Protein AF-A0A7S0WK49-F1 (afdb_monomer_lite)

Structure (mmCIF, N/CA/C/O backbone):
data_AF-A0A7S0WK49-F1
#
_entry.id   AF-A0A7S0WK49-F1
#
loop_
_atom_site.group_PDB
_atom_site.id
_atom_site.type_symbol
_atom_site.label_atom_id
_atom_site.label_alt_id
_atom_site.label_comp_id
_atom_site.label_asym_id
_atom_site.label_entity_id
_atom_site.label_seq_id
_atom_site.pdbx_PDB_ins_code
_atom_site.Cartn_x
_atom_site.Cartn_y
_atom_site.Cartn_z
_atom_site.occupancy
_atom_site.B_iso_or_equiv
_atom_site.auth_seq_id
_atom_site.auth_comp_id
_atom_site.auth_asym_id
_atom_site.auth_atom_id
_atom_site.pdbx_PDB_model_num
ATOM 1 N N . MET A 1 1 ? -18.018 -86.682 -16.613 1.00 47.09 1 MET A N 1
ATOM 2 C CA . MET A 1 1 ? -16.872 -86.371 -15.735 1.00 47.09 1 MET A CA 1
ATOM 3 C C . MET A 1 1 ? -15.846 -85.672 -16.596 1.00 47.09 1 MET A C 1
ATOM 5 O O . MET A 1 1 ? -15.072 -86.328 -17.275 1.00 47.09 1 MET A O 1
ATOM 9 N N . GLU A 1 2 ? -15.931 -84.349 -16.644 1.00 35.38 2 GLU A N 1
ATOM 10 C CA . GLU A 1 2 ? -15.024 -83.494 -17.405 1.00 35.38 2 GLU A CA 1
ATOM 11 C C . GLU A 1 2 ? -14.425 -82.484 -16.433 1.00 35.38 2 GLU A C 1
ATOM 13 O O . GLU A 1 2 ? -15.133 -81.857 -15.645 1.00 35.38 2 GLU A O 1
ATOM 18 N N . VAL A 1 3 ? -13.098 -82.418 -16.443 1.00 45.72 3 VAL A N 1
ATOM 19 C CA . VAL A 1 3 ? -12.285 -81.595 -15.552 1.00 45.72 3 VAL A CA 1
ATOM 20 C C . VAL A 1 3 ? -12.312 -80.161 -16.076 1.00 45.72 3 VAL A C 1
ATOM 22 O O . VAL A 1 3 ? -12.009 -79.901 -17.241 1.00 45.72 3 VAL A O 1
ATOM 25 N N . GLY A 1 4 ? -12.747 -79.247 -15.209 1.00 37.69 4 GLY A N 1
ATOM 26 C CA . GLY A 1 4 ? -13.059 -77.860 -15.530 1.00 37.69 4 GLY A CA 1
ATOM 27 C C . GLY A 1 4 ? -11.858 -77.046 -16.008 1.00 37.69 4 GLY A C 1
ATOM 28 O O . GLY A 1 4 ? -10.795 -77.032 -15.392 1.00 37.69 4 GLY A O 1
ATOM 29 N N . ARG A 1 5 ? -12.083 -76.316 -17.103 1.00 40.31 5 ARG A N 1
ATOM 30 C CA . ARG A 1 5 ? -11.240 -75.223 -17.592 1.00 40.31 5 ARG A CA 1
ATOM 31 C C . ARG A 1 5 ? -11.368 -74.026 -16.648 1.00 40.31 5 ARG A C 1
ATOM 33 O O . ARG A 1 5 ? -12.458 -73.481 -16.509 1.00 40.31 5 ARG A O 1
ATOM 40 N N . THR A 1 6 ? -10.263 -73.563 -16.074 1.00 45.94 6 THR A N 1
ATOM 41 C CA . THR A 1 6 ? -10.163 -72.220 -15.491 1.00 45.94 6 THR A CA 1
ATOM 42 C C . THR A 1 6 ? -9.396 -71.318 -16.455 1.00 45.94 6 THR A C 1
ATOM 44 O O . THR A 1 6 ? -8.237 -71.550 -16.792 1.00 45.94 6 THR A O 1
ATOM 47 N N . HIS A 1 7 ? -10.086 -70.297 -16.964 1.00 40.25 7 HIS A N 1
ATOM 48 C CA . HIS A 1 7 ? -9.490 -69.206 -17.722 1.00 40.25 7 HIS A CA 1
ATOM 49 C C . HIS A 1 7 ? -8.750 -68.266 -16.767 1.00 40.25 7 HIS A C 1
ATOM 51 O O . HIS A 1 7 ? -9.345 -67.694 -15.857 1.00 40.25 7 HIS A O 1
ATOM 57 N N . SER A 1 8 ? -7.450 -68.085 -16.997 1.00 35.25 8 SER A N 1
ATOM 58 C CA . SER A 1 8 ? -6.644 -67.041 -16.372 1.00 35.25 8 SER A CA 1
ATOM 59 C C . SER A 1 8 ? -6.980 -65.688 -17.011 1.00 35.25 8 SER A C 1
ATOM 61 O O . SER A 1 8 ? -6.369 -65.282 -18.002 1.00 35.25 8 SER A O 1
ATOM 63 N N . GLY A 1 9 ? -7.977 -64.997 -16.464 1.00 32.47 9 GLY A N 1
ATOM 64 C CA . GLY A 1 9 ? -8.215 -63.585 -16.746 1.00 32.47 9 GLY A CA 1
ATOM 65 C C . GLY A 1 9 ? -7.141 -62.738 -16.066 1.00 32.47 9 GLY A C 1
ATOM 66 O O . GLY A 1 9 ? -7.091 -62.664 -14.842 1.00 32.47 9 GLY A O 1
ATOM 67 N N . ARG A 1 10 ? -6.265 -62.108 -16.856 1.00 32.03 10 ARG A N 1
ATOM 68 C CA . ARG A 1 10 ? -5.407 -61.014 -16.385 1.00 32.03 10 ARG A CA 1
ATOM 69 C C . ARG A 1 10 ? -6.299 -59.813 -16.082 1.00 32.03 10 ARG A C 1
ATOM 71 O O . ARG A 1 10 ? -6.839 -59.198 -16.995 1.00 32.03 10 ARG A O 1
ATOM 78 N N . ILE A 1 11 ? -6.444 -59.503 -14.802 1.00 29.12 11 ILE A N 1
ATOM 79 C CA . ILE A 1 11 ? -7.025 -58.252 -14.324 1.00 29.12 11 ILE A CA 1
ATOM 80 C C . ILE A 1 11 ? -5.930 -57.185 -14.408 1.00 29.12 11 ILE A C 1
ATOM 82 O O . ILE A 1 11 ? -4.850 -57.352 -13.841 1.00 29.12 11 ILE A O 1
ATOM 86 N N . PHE A 1 12 ? -6.209 -56.097 -15.124 1.00 27.03 12 PHE A N 1
ATOM 87 C CA . PHE A 1 12 ? -5.467 -54.847 -15.003 1.00 27.03 12 PHE A CA 1
ATOM 88 C C . PHE A 1 12 ? -5.789 -54.243 -13.632 1.00 27.03 12 PHE A C 1
ATOM 90 O O . PHE A 1 12 ? -6.826 -53.612 -13.450 1.00 27.03 12 PHE A O 1
ATOM 97 N N . GLY A 1 13 ? -4.919 -54.483 -12.654 1.00 25.12 13 GLY A N 1
ATOM 98 C CA . GLY A 1 13 ? -4.874 -53.690 -11.433 1.00 25.12 13 GLY A CA 1
ATOM 99 C C . GLY A 1 13 ? -4.135 -52.394 -11.739 1.00 25.12 13 GLY A C 1
ATOM 100 O O . GLY A 1 13 ? -2.921 -52.407 -11.919 1.00 25.12 13 GLY A O 1
ATOM 101 N N . VAL A 1 14 ? -4.870 -51.290 -11.844 1.00 26.25 14 VAL A N 1
ATOM 102 C CA . VAL A 1 14 ? -4.284 -49.949 -11.799 1.00 26.25 14 VAL A CA 1
ATOM 103 C C . VAL A 1 14 ? -3.810 -49.737 -10.364 1.00 26.25 14 VAL A C 1
ATOM 105 O O . VAL A 1 14 ? -4.625 -49.585 -9.455 1.00 26.25 14 VAL A O 1
ATOM 108 N N . CYS A 1 15 ? -2.496 -49.780 -10.155 1.00 25.20 15 CYS A N 1
ATOM 109 C CA . CYS A 1 15 ? -1.887 -49.266 -8.937 1.00 25.20 15 CYS A CA 1
ATOM 110 C C . CYS A 1 15 ? -2.117 -47.753 -8.909 1.00 25.20 15 CYS A C 1
ATOM 112 O O . CYS A 1 15 ? -1.555 -47.011 -9.712 1.00 25.20 15 CYS A O 1
ATOM 114 N N . VAL A 1 16 ? -2.986 -47.311 -8.004 1.00 28.16 16 VAL A N 1
ATOM 115 C CA . VAL A 1 16 ? -3.061 -45.915 -7.583 1.00 28.16 16 VAL A CA 1
ATOM 116 C C . VAL A 1 16 ? -1.905 -45.717 -6.610 1.00 28.16 16 VAL A C 1
ATOM 118 O O . VAL A 1 16 ? -2.027 -45.997 -5.419 1.00 28.16 16 VAL A O 1
ATOM 121 N N . ASP A 1 17 ? -0.752 -45.315 -7.137 1.00 29.62 17 ASP A N 1
ATOM 122 C CA . ASP A 1 17 ? 0.373 -44.908 -6.309 1.00 29.62 17 ASP A CA 1
ATOM 123 C C . ASP A 1 17 ? 0.066 -43.556 -5.658 1.00 29.62 17 ASP A C 1
ATOM 125 O O . ASP A 1 17 ? -0.062 -42.527 -6.317 1.00 29.62 17 ASP A O 1
ATOM 129 N N . ASN A 1 18 ? -0.082 -43.619 -4.334 1.00 27.77 18 ASN A N 1
ATOM 130 C CA . ASN A 1 18 ? 0.425 -42.664 -3.353 1.00 27.77 18 ASN A CA 1
ATOM 131 C C . ASN A 1 18 ? 0.462 -41.192 -3.790 1.00 27.77 18 ASN A C 1
ATOM 133 O O . ASN A 1 18 ? 1.489 -40.682 -4.229 1.00 27.77 18 ASN A O 1
ATOM 137 N N . VAL A 1 19 ? -0.633 -40.480 -3.527 1.00 29.86 19 VAL A N 1
ATOM 138 C CA . VAL A 1 19 ? -0.606 -39.025 -3.336 1.00 29.86 19 VAL A CA 1
ATOM 139 C C . VAL A 1 19 ? -0.058 -38.761 -1.928 1.00 29.86 19 VAL A C 1
ATOM 141 O O . VAL A 1 19 ? -0.755 -39.067 -0.955 1.00 29.86 19 VAL A O 1
ATOM 144 N N . PRO A 1 20 ? 1.148 -38.193 -1.744 1.00 32.94 20 PRO A N 1
ATOM 145 C CA . PRO A 1 20 ? 1.575 -37.763 -0.431 1.00 32.94 20 PRO A CA 1
ATOM 146 C C . PRO A 1 20 ? 0.956 -36.390 -0.162 1.00 32.94 20 PRO A C 1
ATOM 148 O O . PRO A 1 20 ? 1.369 -35.372 -0.707 1.00 32.94 20 PRO A O 1
ATOM 151 N N . ASN A 1 21 ? -0.050 -36.393 0.708 1.00 31.84 21 ASN A N 1
ATOM 152 C CA . ASN A 1 21 ? -0.213 -35.392 1.759 1.00 31.84 21 ASN A CA 1
ATOM 1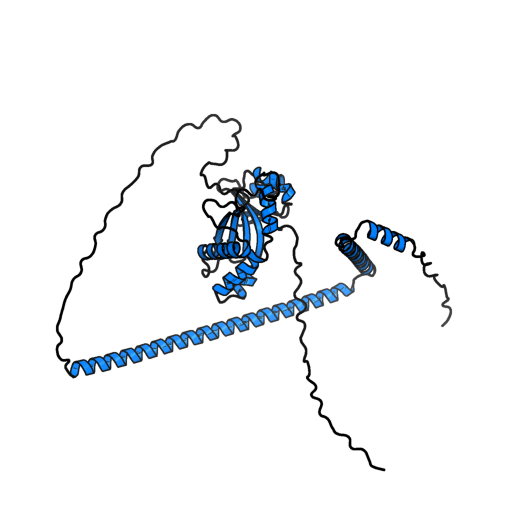53 C C . ASN A 1 21 ? -0.166 -33.911 1.318 1.00 31.84 21 ASN A C 1
ATOM 155 O O . ASN A 1 21 ? 0.609 -33.109 1.832 1.00 31.84 21 ASN A O 1
ATOM 159 N N . MET A 1 22 ? -1.071 -33.517 0.420 1.00 29.03 22 MET A N 1
ATOM 160 C CA . MET A 1 22 ? -1.336 -32.107 0.094 1.00 29.03 22 MET A CA 1
ATOM 161 C C . MET A 1 22 ? -2.389 -31.467 1.026 1.00 29.03 22 MET A C 1
ATOM 163 O O . MET A 1 22 ? -3.135 -30.580 0.626 1.00 29.03 22 MET A O 1
ATOM 167 N N . GLN A 1 23 ? -2.468 -31.916 2.283 1.00 32.12 23 GLN A N 1
ATOM 168 C CA . GLN A 1 23 ? -3.434 -31.438 3.283 1.00 32.12 23 GLN A CA 1
ATOM 169 C C . GLN A 1 23 ? -2.767 -31.138 4.630 1.00 32.12 23 GLN A C 1
ATOM 171 O O . GLN A 1 23 ? -3.186 -31.621 5.672 1.00 32.12 23 GLN A O 1
ATOM 176 N N . ARG A 1 24 ? -1.716 -30.313 4.616 1.00 32.25 24 ARG A N 1
ATOM 177 C CA . ARG A 1 24 ? -1.348 -29.439 5.746 1.00 32.25 24 ARG A CA 1
ATOM 178 C C . ARG A 1 24 ? -0.742 -28.138 5.222 1.00 32.25 24 ARG A C 1
ATOM 180 O O . ARG A 1 24 ? 0.322 -27.710 5.657 1.00 32.25 24 ARG A O 1
ATOM 187 N N . ARG A 1 25 ? -1.429 -27.464 4.291 1.00 34.16 25 ARG A N 1
ATOM 188 C CA . ARG A 1 25 ? -1.310 -26.002 4.275 1.00 34.16 25 ARG A CA 1
ATOM 189 C C . ARG A 1 25 ? -1.877 -25.574 5.619 1.00 34.16 25 ARG A C 1
ATOM 191 O O . ARG A 1 25 ? -3.039 -25.855 5.887 1.00 34.16 25 ARG A O 1
ATOM 198 N N . ARG A 1 26 ? -1.037 -25.000 6.487 1.00 35.25 26 ARG A N 1
ATOM 199 C CA . ARG A 1 26 ? -1.515 -24.279 7.666 1.00 35.25 26 ARG A CA 1
ATOM 200 C C . ARG A 1 26 ? -2.627 -23.373 7.159 1.00 35.25 26 ARG A C 1
ATOM 202 O O . ARG A 1 26 ? -2.351 -22.446 6.398 1.00 35.25 26 ARG A O 1
ATOM 209 N N . GLU A 1 27 ? -3.858 -23.677 7.542 1.00 30.88 27 GLU A N 1
ATOM 210 C CA . GLU A 1 27 ? -4.920 -22.695 7.604 1.00 30.88 27 GLU A CA 1
ATOM 211 C C . GLU A 1 27 ? -4.385 -21.622 8.556 1.00 30.88 27 GLU A C 1
ATOM 213 O O . GLU A 1 27 ? -4.544 -21.682 9.772 1.00 30.88 27 GLU A O 1
ATOM 218 N N . ARG A 1 28 ? -3.626 -20.665 8.004 1.00 38.88 28 ARG A N 1
ATOM 219 C CA . ARG A 1 28 ? -3.608 -19.315 8.540 1.00 38.88 28 ARG A CA 1
ATOM 220 C C . ARG A 1 28 ? -5.071 -18.930 8.452 1.00 38.88 28 ARG A C 1
ATOM 222 O O . ARG A 1 28 ? -5.563 -18.697 7.352 1.00 38.88 28 ARG A O 1
ATOM 229 N N . SER A 1 29 ? -5.754 -19.079 9.585 1.00 32.62 29 SER A N 1
ATOM 230 C CA . SER A 1 29 ? -7.162 -18.775 9.792 1.00 32.62 29 SER A CA 1
ATOM 231 C C . SER A 1 29 ? -7.581 -17.655 8.852 1.00 32.62 29 SER A C 1
ATOM 233 O O . SER A 1 29 ? -6.940 -16.601 8.875 1.00 32.62 29 SER A O 1
ATOM 235 N N . SER A 1 30 ? -8.609 -17.886 8.037 1.00 35.06 30 SER A N 1
ATOM 236 C CA . SER A 1 30 ? -9.356 -16.822 7.371 1.00 35.06 30 SER A CA 1
ATOM 237 C C . SER A 1 30 ? -9.680 -15.772 8.432 1.00 35.06 30 SER A C 1
ATOM 239 O O . SER A 1 30 ? -10.514 -15.994 9.313 1.00 35.06 30 SER A O 1
ATOM 241 N N . PHE A 1 31 ? -8.882 -14.709 8.451 1.00 34.28 31 PHE A N 1
ATOM 242 C CA . PHE A 1 31 ? -8.796 -13.787 9.568 1.00 34.28 31 PHE A CA 1
ATOM 243 C C . PHE A 1 31 ? -9.940 -12.790 9.414 1.00 34.28 31 PHE A C 1
ATOM 245 O O . PHE A 1 31 ? -9.747 -11.689 8.923 1.00 34.28 31 PHE A O 1
ATOM 252 N N . CYS A 1 32 ? -11.152 -13.182 9.808 1.00 35.16 32 CYS A N 1
ATOM 253 C CA . CYS A 1 32 ? -12.310 -12.284 9.883 1.00 35.16 32 CYS A CA 1
ATOM 254 C C . CYS A 1 32 ? -12.249 -11.396 11.145 1.00 35.16 32 CYS A C 1
ATOM 256 O O . CYS A 1 32 ? -13.252 -11.205 11.828 1.00 35.16 32 CYS A O 1
ATOM 258 N N . GLY A 1 33 ? -11.053 -10.933 11.517 1.00 42.31 33 GLY A N 1
ATOM 259 C CA . GLY A 1 33 ? -10.840 -9.980 12.605 1.00 42.31 33 GLY A CA 1
ATOM 260 C C . GLY A 1 33 ? -10.628 -8.572 12.046 1.00 42.31 33 GLY A C 1
ATOM 261 O O . GLY A 1 33 ? -10.224 -8.450 10.890 1.00 42.31 33 GLY A O 1
ATOM 262 N N . PRO A 1 34 ? -10.874 -7.512 12.837 1.00 51.00 34 PRO A N 1
ATOM 263 C CA . PRO A 1 34 ? -10.557 -6.152 12.409 1.00 51.00 34 PRO A CA 1
ATOM 264 C C . PRO A 1 34 ? -9.060 -6.058 12.048 1.00 51.00 34 PRO A C 1
ATOM 266 O O . PRO A 1 34 ? -8.252 -6.712 12.722 1.00 51.00 34 PRO A O 1
ATOM 269 N N . PRO A 1 35 ? -8.660 -5.304 11.005 1.00 57.03 35 PRO A N 1
ATOM 270 C CA . PRO A 1 35 ? -7.269 -4.993 10.718 1.00 57.03 35 PRO A CA 1
ATOM 271 C C . PRO A 1 35 ? -6.496 -4.627 11.975 1.00 57.03 35 PRO A C 1
ATOM 273 O O . PRO A 1 35 ? -6.905 -3.802 12.789 1.00 57.03 35 PRO A O 1
ATOM 276 N N . ARG A 1 36 ? -5.366 -5.311 12.123 1.00 59.41 36 ARG A N 1
ATOM 277 C CA . ARG A 1 36 ? -4.460 -5.224 13.267 1.00 59.41 36 ARG A CA 1
ATOM 278 C C . ARG A 1 36 ? -3.274 -4.324 12.944 1.00 59.41 36 ARG A C 1
ATOM 280 O O . ARG A 1 36 ? -2.128 -4.732 13.105 1.00 59.41 36 ARG A O 1
ATOM 287 N N . GLY A 1 37 ? -3.542 -3.157 12.375 1.00 73.44 37 GLY A N 1
ATOM 288 C CA . GLY A 1 37 ? -2.479 -2.216 12.079 1.00 73.44 37 GLY A CA 1
ATOM 289 C C . GLY A 1 37 ? -3.011 -0.871 11.633 1.00 73.44 37 GLY A C 1
ATOM 290 O O . GLY A 1 37 ? -3.676 -0.752 10.609 1.00 73.44 37 GLY A O 1
ATOM 291 N N . TYR A 1 38 ? -2.656 0.150 12.386 1.00 79.19 38 TYR A N 1
ATOM 292 C CA . TYR A 1 38 ? -2.755 1.542 11.990 1.00 79.19 38 TYR A CA 1
ATOM 293 C C . TYR A 1 38 ? -1.344 2.086 11.935 1.00 79.19 38 TYR A C 1
ATOM 295 O O . TYR A 1 38 ? -0.456 1.602 12.645 1.00 79.19 38 TYR A O 1
ATOM 303 N N . PHE A 1 39 ? -1.133 3.101 11.113 1.00 83.25 39 PHE A N 1
ATOM 304 C CA . PHE A 1 39 ? -0.004 3.970 11.366 1.00 83.25 39 PHE A CA 1
ATOM 305 C C . PHE A 1 39 ? -0.332 5.424 11.097 1.00 83.25 39 PHE A C 1
ATOM 307 O O . PHE A 1 39 ? -1.162 5.759 10.255 1.00 83.25 39 PHE A O 1
ATOM 314 N N . ALA A 1 40 ? 0.346 6.276 11.848 1.00 81.56 40 ALA A N 1
ATOM 315 C CA . ALA A 1 40 ? 0.306 7.715 11.724 1.00 81.56 40 ALA A CA 1
ATOM 316 C C . ALA A 1 40 ? 1.649 8.214 11.183 1.00 81.56 40 ALA A C 1
ATOM 318 O O . ALA A 1 40 ? 2.709 7.757 11.626 1.00 81.56 40 ALA A O 1
ATOM 319 N N . THR A 1 41 ? 1.618 9.142 10.232 1.00 83.69 41 THR A N 1
ATOM 320 C CA . THR A 1 41 ? 2.803 9.894 9.811 1.00 83.69 41 THR A CA 1
ATOM 321 C C . THR A 1 41 ? 2.934 11.147 10.672 1.00 83.69 41 THR A C 1
ATOM 323 O O . THR A 1 41 ? 1.951 11.832 10.965 1.00 83.69 41 THR A O 1
ATOM 326 N N . LEU A 1 42 ? 4.161 11.440 11.098 1.00 82.44 42 LEU A N 1
ATOM 327 C CA . LEU A 1 42 ? 4.480 12.692 11.785 1.00 82.44 42 LEU A CA 1
ATOM 328 C C . LEU A 1 42 ? 4.365 13.873 10.831 1.00 82.44 42 LEU A C 1
ATOM 330 O O . LEU A 1 42 ? 4.908 13.807 9.729 1.00 82.44 42 LEU A O 1
ATOM 334 N N . ALA A 1 43 ? 3.801 14.981 11.311 1.00 75.25 43 ALA A N 1
ATOM 335 C CA . ALA A 1 43 ? 3.947 16.246 10.605 1.00 75.25 43 ALA A CA 1
ATOM 336 C C . ALA A 1 43 ? 5.422 16.687 10.576 1.00 75.25 43 ALA A C 1
ATOM 338 O O . ALA A 1 43 ? 6.134 16.508 11.567 1.00 75.25 43 ALA A O 1
ATOM 339 N N . PRO A 1 44 ? 5.898 17.346 9.503 1.00 69.00 44 PRO A N 1
ATOM 340 C CA . PRO A 1 44 ? 7.277 17.837 9.416 1.00 69.00 44 PRO A CA 1
ATOM 341 C C . PRO A 1 44 ? 7.648 18.812 10.542 1.00 69.00 44 PRO A C 1
ATOM 343 O O . PRO A 1 44 ? 8.822 18.991 10.861 1.00 69.00 44 PRO A O 1
ATOM 346 N N . THR A 1 45 ? 6.638 19.471 11.111 1.00 72.06 45 THR A N 1
ATOM 347 C CA . THR A 1 45 ? 6.747 20.435 12.208 1.00 72.06 45 THR A CA 1
ATOM 348 C C . THR A 1 45 ? 6.458 19.831 13.580 1.00 72.06 45 THR A C 1
ATOM 350 O O . THR A 1 45 ? 6.644 20.524 14.579 1.00 72.06 45 THR A O 1
ATOM 353 N N . ALA A 1 46 ? 5.969 18.588 13.639 1.00 63.56 46 ALA A N 1
ATOM 354 C CA . ALA A 1 46 ? 5.676 17.916 14.896 1.00 63.56 46 ALA A CA 1
ATOM 355 C C . ALA A 1 46 ? 6.973 17.634 15.666 1.00 63.56 46 ALA A C 1
ATOM 357 O O . ALA A 1 46 ? 8.058 17.530 15.090 1.00 63.56 46 ALA A O 1
ATOM 358 N N . GLY A 1 47 ? 6.852 17.577 16.994 1.00 67.06 47 GLY A N 1
ATOM 359 C CA . GLY A 1 47 ? 7.969 17.392 17.915 1.00 67.06 47 GLY A CA 1
ATOM 360 C C . GLY A 1 47 ? 8.690 16.045 17.773 1.00 67.06 47 GLY A C 1
ATOM 361 O O . GLY A 1 47 ? 8.649 15.358 16.757 1.00 67.06 47 GLY A O 1
ATOM 362 N N . GLN A 1 48 ? 9.404 15.652 18.826 1.00 86.81 48 GLN A N 1
ATOM 363 C CA . GLN A 1 48 ? 10.103 14.366 18.856 1.00 86.81 48 GLN A CA 1
ATOM 364 C C . GLN A 1 48 ? 9.118 13.200 18.614 1.00 86.81 48 GLN A C 1
ATOM 366 O O . GLN A 1 48 ? 7.995 13.265 19.113 1.00 86.81 48 GLN A O 1
ATOM 371 N N . PRO A 1 49 ? 9.532 12.112 17.934 1.00 90.38 49 PRO A N 1
ATOM 372 C CA . PRO A 1 49 ? 8.706 10.920 17.698 1.00 90.38 49 PRO A CA 1
ATOM 373 C C . PRO A 1 49 ? 7.961 10.381 18.925 1.00 90.38 49 PRO A C 1
ATOM 375 O O . PRO A 1 49 ? 6.849 9.870 18.826 1.00 90.38 49 PRO A O 1
ATOM 378 N N . GLU A 1 50 ? 8.575 10.532 20.097 1.00 92.00 50 GLU A N 1
ATOM 379 C CA . GLU A 1 50 ? 8.028 10.143 21.396 1.00 92.00 50 GLU A CA 1
ATOM 380 C C . GLU A 1 50 ? 6.720 10.878 21.738 1.00 92.00 50 GLU A C 1
ATOM 382 O O . GLU A 1 50 ? 5.865 10.304 22.412 1.00 92.00 50 GLU A O 1
ATOM 387 N N . SER A 1 51 ? 6.542 12.115 21.253 1.00 91.75 51 SER A N 1
ATOM 388 C CA . SER A 1 51 ? 5.315 12.904 21.433 1.00 91.75 51 SER A CA 1
ATOM 389 C C . SER A 1 51 ? 4.134 12.241 20.731 1.00 91.75 51 SER A C 1
ATOM 391 O O . SER A 1 51 ? 3.144 11.931 21.389 1.00 91.75 51 SER A O 1
ATOM 393 N N . VAL A 1 52 ? 4.284 11.904 19.442 1.00 91.69 52 VAL A N 1
ATOM 394 C CA . VAL A 1 52 ? 3.228 11.241 18.656 1.00 91.69 52 VAL A CA 1
ATOM 395 C C . VAL A 1 52 ? 2.867 9.888 19.243 1.00 91.69 52 VAL A C 1
ATOM 397 O O . VAL A 1 52 ? 1.690 9.599 19.424 1.00 91.69 52 VAL A O 1
ATOM 400 N N . CYS A 1 53 ? 3.855 9.061 19.596 1.00 93.88 53 CYS A N 1
ATOM 401 C CA . CYS A 1 53 ? 3.567 7.759 20.199 1.00 93.88 53 CYS A CA 1
ATOM 402 C C . CYS A 1 53 ? 2.783 7.902 21.506 1.00 93.88 53 CYS A C 1
ATOM 404 O O . CYS A 1 53 ? 1.841 7.150 21.755 1.00 93.88 53 CYS A O 1
ATOM 406 N N . LYS A 1 54 ? 3.146 8.883 22.339 1.00 94.75 54 LYS A N 1
ATOM 407 C CA . LYS A 1 54 ? 2.451 9.152 23.598 1.00 94.75 54 LYS A CA 1
ATOM 408 C C . LYS A 1 54 ? 1.044 9.697 23.366 1.00 94.75 54 LYS A C 1
ATOM 410 O O . LYS A 1 54 ? 0.130 9.299 24.086 1.00 94.75 54 LYS A O 1
ATOM 415 N N . GLU A 1 55 ? 0.868 10.583 22.391 1.00 94.25 55 GLU A N 1
ATOM 416 C CA . GLU A 1 55 ? -0.431 11.124 21.994 1.00 94.25 55 GLU A CA 1
ATOM 417 C C . GLU A 1 55 ? -1.356 10.001 21.513 1.00 94.25 55 GLU A C 1
ATOM 419 O O . GLU A 1 55 ? -2.419 9.801 22.095 1.00 94.25 55 GLU A O 1
ATOM 424 N N . VAL A 1 56 ? -0.900 9.190 20.554 1.00 94.12 56 VAL A N 1
ATOM 425 C CA . VAL A 1 56 ? -1.607 8.011 20.030 1.00 94.12 56 VAL A CA 1
ATOM 426 C C . VAL A 1 56 ? -1.991 7.050 21.155 1.00 94.12 56 VAL A C 1
ATOM 428 O O . VAL A 1 56 ? -3.147 6.643 21.259 1.00 94.12 56 VAL A O 1
ATOM 431 N N . GLN A 1 57 ? -1.052 6.717 22.043 1.00 95.31 57 GLN A N 1
ATOM 432 C CA . GLN A 1 57 ? -1.320 5.812 23.159 1.00 95.31 57 GLN A CA 1
ATOM 433 C C . GLN A 1 57 ? -2.351 6.386 24.141 1.00 95.31 57 GLN A C 1
ATOM 435 O O . GLN A 1 57 ? -3.196 5.652 24.649 1.00 95.31 57 GLN A O 1
ATOM 440 N N . THR A 1 58 ? -2.283 7.691 24.419 1.00 94.88 58 THR A N 1
ATOM 441 C CA . THR A 1 58 ? -3.136 8.347 25.419 1.00 94.88 58 THR A CA 1
ATOM 442 C C . THR A 1 58 ? -4.543 8.601 24.885 1.00 94.88 58 THR A C 1
ATOM 444 O O . THR A 1 58 ? -5.513 8.286 25.572 1.00 94.88 58 THR A O 1
ATOM 447 N N . HIS A 1 59 ? -4.660 9.154 23.676 1.00 93.69 59 HIS A N 1
ATOM 448 C CA . HIS A 1 59 ? -5.944 9.527 23.084 1.00 93.69 59 HIS A CA 1
ATOM 449 C C . HIS A 1 59 ? -6.701 8.307 22.576 1.00 93.69 59 HIS A C 1
ATOM 451 O O . HIS A 1 59 ? -7.876 8.164 22.889 1.00 93.69 59 HIS A O 1
ATOM 457 N N . LEU A 1 60 ? -6.022 7.401 21.866 1.00 93.19 60 LEU A N 1
ATOM 458 C CA . LEU A 1 60 ? -6.665 6.277 21.176 1.00 93.19 60 LEU A CA 1
ATOM 459 C C . LEU A 1 60 ? -6.661 4.977 21.981 1.00 93.19 60 LEU A C 1
ATOM 461 O O . LEU A 1 60 ? -7.081 3.940 21.463 1.00 93.19 60 LEU A O 1
ATOM 465 N N . GLN A 1 61 ? -6.121 5.007 23.206 1.00 94.06 61 GLN A N 1
ATOM 466 C CA . GLN A 1 61 ? -5.894 3.820 24.042 1.00 94.06 61 GLN A CA 1
ATOM 467 C C . GLN A 1 61 ? -5.166 2.709 23.271 1.00 94.06 61 GLN A C 1
ATOM 469 O O . GLN A 1 61 ? -5.490 1.529 23.392 1.00 94.06 61 GLN A O 1
ATOM 474 N N . ALA A 1 62 ? -4.219 3.109 22.422 1.00 93.81 62 ALA A N 1
ATOM 475 C CA . ALA A 1 62 ? -3.597 2.204 21.479 1.00 93.81 62 ALA A CA 1
ATOM 476 C C . ALA A 1 62 ? -2.629 1.222 22.161 1.00 93.81 62 ALA A C 1
ATOM 478 O O . ALA A 1 62 ? -1.894 1.570 23.090 1.00 93.81 62 ALA A O 1
ATOM 479 N N . GLU A 1 63 ? -2.605 -0.005 21.651 1.00 94.31 63 GLU A N 1
ATOM 480 C CA . GLU A 1 63 ? -1.683 -1.074 22.030 1.00 94.31 63 GLU A CA 1
ATOM 481 C C . GLU A 1 63 ? -0.566 -1.216 20.985 1.00 94.31 63 GLU A C 1
ATOM 483 O O . GLU A 1 63 ? -0.693 -0.746 19.852 1.00 94.31 63 GLU A O 1
ATOM 488 N N . ASP A 1 64 ? 0.534 -1.874 21.367 1.00 92.50 64 ASP A N 1
ATOM 489 C CA . ASP A 1 64 ? 1.679 -2.173 20.490 1.00 92.50 64 ASP A CA 1
ATOM 490 C C . ASP A 1 64 ? 2.228 -0.952 19.730 1.00 92.50 64 ASP A C 1
ATOM 492 O O . ASP A 1 64 ? 2.575 -1.038 18.553 1.00 92.50 64 ASP A O 1
ATOM 496 N N . VAL A 1 65 ? 2.283 0.200 20.404 1.00 92.94 65 VAL A N 1
ATOM 497 C CA . VAL A 1 65 ? 2.761 1.447 19.803 1.00 92.94 65 VAL A CA 1
ATOM 498 C C . VAL A 1 65 ? 4.268 1.365 19.565 1.00 92.94 65 VAL A C 1
ATOM 500 O O . VAL A 1 65 ? 5.049 1.270 20.514 1.00 92.94 65 VAL A O 1
ATOM 503 N N . ASP A 1 66 ? 4.671 1.432 18.302 1.00 90.06 66 ASP A N 1
ATOM 504 C CA . ASP A 1 66 ? 6.063 1.408 17.861 1.00 90.06 66 ASP A CA 1
ATOM 505 C C . ASP A 1 66 ? 6.339 2.541 16.871 1.00 90.06 66 ASP A C 1
ATOM 507 O O . ASP A 1 66 ? 5.447 3.018 16.170 1.00 90.06 66 ASP A O 1
ATOM 511 N N . PHE A 1 67 ? 7.589 2.986 16.800 1.00 88.19 67 PHE A N 1
ATOM 512 C CA . PHE A 1 67 ? 7.996 4.063 15.915 1.00 88.19 67 PHE A CA 1
ATOM 513 C C . PHE A 1 67 ? 9.137 3.639 15.002 1.00 88.19 67 PHE A C 1
ATOM 515 O O . PHE A 1 67 ? 10.251 3.368 15.449 1.00 88.19 67 PHE A O 1
ATOM 522 N N . ALA A 1 68 ? 8.890 3.672 13.695 1.00 83.25 68 ALA A N 1
ATOM 523 C CA . ALA A 1 68 ? 9.895 3.352 12.696 1.00 83.25 68 ALA A CA 1
ATOM 524 C C . ALA A 1 68 ? 9.701 4.192 11.432 1.00 83.25 68 ALA A C 1
ATOM 526 O O . ALA A 1 68 ? 8.585 4.410 10.978 1.00 83.25 68 ALA A O 1
ATOM 527 N N . GLN A 1 69 ? 10.807 4.640 10.828 1.00 82.62 69 GLN A N 1
ATOM 528 C CA . GLN A 1 69 ? 10.801 5.315 9.519 1.00 82.62 69 GLN A CA 1
ATOM 529 C C . GLN A 1 69 ? 9.848 6.524 9.435 1.00 82.62 69 GLN A C 1
ATOM 531 O O . GLN A 1 69 ? 9.125 6.677 8.457 1.00 82.62 69 GLN A O 1
ATOM 536 N N . ALA A 1 70 ? 9.841 7.378 10.464 1.00 86.38 70 ALA A N 1
ATOM 537 C CA . ALA A 1 70 ? 8.934 8.528 10.563 1.00 86.38 70 ALA A CA 1
ATOM 538 C C . ALA A 1 70 ? 7.432 8.174 10.667 1.00 86.38 70 ALA A C 1
ATOM 540 O O . ALA A 1 70 ? 6.577 9.043 10.497 1.00 86.38 70 ALA A O 1
ATOM 541 N N . LYS A 1 71 ? 7.111 6.910 10.973 1.00 88.94 71 LYS A N 1
ATOM 542 C CA . LYS A 1 71 ? 5.748 6.396 11.127 1.00 88.94 71 LYS A CA 1
ATOM 543 C C . LYS A 1 71 ? 5.571 5.790 12.520 1.00 88.94 71 LYS A C 1
ATOM 545 O O . LYS A 1 71 ? 6.428 5.045 12.995 1.00 88.94 71 LYS A O 1
ATOM 550 N N . CYS A 1 72 ? 4.458 6.112 13.167 1.00 91.81 72 CYS A N 1
ATOM 551 C CA . CYS A 1 72 ? 4.025 5.502 14.419 1.00 91.81 72 CYS A CA 1
ATOM 552 C C . CYS A 1 72 ? 3.026 4.391 14.094 1.00 91.81 72 CYS A C 1
ATOM 554 O O . CYS A 1 72 ? 1.943 4.685 13.601 1.00 91.81 72 CYS A O 1
ATOM 556 N N . PHE A 1 73 ? 3.394 3.135 14.330 1.00 91.00 73 PHE A N 1
ATOM 557 C CA . PHE A 1 73 ? 2.552 1.957 14.134 1.00 91.00 73 PHE A CA 1
ATOM 558 C C . PHE A 1 73 ? 1.861 1.597 15.441 1.00 91.00 73 PHE A C 1
ATOM 560 O O . PHE A 1 73 ? 2.492 1.646 16.492 1.00 91.00 73 PHE A O 1
ATOM 567 N N . PHE A 1 74 ? 0.585 1.231 15.392 1.00 94.00 74 PHE A N 1
ATOM 568 C CA . PHE A 1 74 ? -0.170 0.886 16.594 1.00 94.00 74 PHE A CA 1
ATOM 569 C C . PHE A 1 74 ? -1.421 0.061 16.283 1.00 94.00 74 PHE A C 1
ATOM 571 O O . PHE A 1 74 ? -1.836 -0.059 15.128 1.00 94.00 74 PHE A O 1
ATOM 578 N N . ASN A 1 75 ? -2.045 -0.481 17.329 1.00 92.38 75 ASN A N 1
ATOM 579 C CA . ASN A 1 75 ? -3.323 -1.186 17.288 1.00 92.38 75 ASN A CA 1
ATOM 580 C C . ASN A 1 75 ? -4.366 -0.450 18.133 1.00 92.38 75 ASN A C 1
ATOM 582 O O . ASN A 1 75 ? -4.090 -0.067 19.262 1.00 92.38 75 ASN A O 1
ATOM 586 N N . THR A 1 76 ? -5.580 -0.267 17.615 1.00 91.81 76 THR A N 1
ATOM 587 C CA . THR A 1 76 ? -6.709 0.288 18.378 1.00 91.81 76 THR A CA 1
ATOM 588 C C . THR A 1 76 ? -8.046 -0.290 17.899 1.00 91.81 76 THR A C 1
ATOM 590 O O . THR A 1 76 ? -8.142 -0.850 16.798 1.00 91.81 76 THR A O 1
ATOM 593 N N . ASP A 1 77 ? -9.081 -0.171 18.731 1.00 88.25 77 ASP A N 1
ATOM 594 C CA . ASP A 1 77 ? -10.451 -0.552 18.394 1.00 88.25 77 ASP A CA 1
ATOM 595 C C . ASP A 1 77 ? -11.130 0.564 17.584 1.00 88.25 77 ASP A C 1
ATOM 597 O O . ASP A 1 77 ? -11.599 1.572 18.118 1.00 88.25 77 ASP A O 1
ATOM 601 N N . LEU A 1 78 ? -11.153 0.379 16.263 1.00 79.81 78 LEU A N 1
ATOM 602 C CA . LEU A 1 78 ? -11.515 1.397 15.274 1.00 79.81 78 LEU A CA 1
ATOM 603 C C . LEU A 1 78 ? -12.852 2.107 15.547 1.00 79.81 78 LEU A C 1
ATOM 605 O O . LEU A 1 78 ? -12.871 3.337 15.524 1.00 79.81 78 LEU A O 1
ATOM 609 N N . PRO A 1 79 ? -13.971 1.399 15.812 1.00 78.75 79 PRO A N 1
ATOM 610 C CA . PRO A 1 79 ? -15.262 2.057 15.996 1.00 78.75 79 PRO A CA 1
ATOM 611 C C . PRO A 1 79 ? -15.300 2.951 17.239 1.00 78.75 79 PRO A C 1
ATOM 613 O O . PRO A 1 79 ? -16.021 3.944 17.246 1.00 78.75 79 PRO A O 1
ATOM 616 N N . ALA A 1 80 ? -14.534 2.608 18.279 1.00 83.94 80 ALA A N 1
ATOM 617 C CA . ALA A 1 80 ? -14.455 3.388 19.509 1.00 83.94 80 ALA A CA 1
ATOM 618 C C . ALA A 1 80 ? -13.486 4.574 19.377 1.00 83.94 80 ALA A C 1
ATOM 620 O O . ALA A 1 80 ? -13.764 5.651 19.903 1.00 83.94 80 ALA A O 1
ATOM 621 N N . ALA A 1 81 ? -12.380 4.383 18.653 1.00 86.38 81 ALA A N 1
ATOM 622 C CA . ALA A 1 81 ? -11.337 5.388 18.465 1.00 86.38 81 ALA A CA 1
ATOM 623 C C . ALA A 1 81 ? -11.643 6.400 17.344 1.00 86.38 81 ALA A C 1
ATOM 625 O O . ALA A 1 81 ? -11.045 7.473 17.318 1.00 86.38 81 ALA A O 1
ATOM 626 N N . ALA A 1 82 ? -12.585 6.099 16.437 1.00 84.31 82 ALA A N 1
ATOM 627 C CA . ALA A 1 82 ? -12.883 6.927 15.264 1.00 84.31 82 ALA A CA 1
ATOM 628 C C . ALA A 1 82 ? -13.056 8.435 15.555 1.00 84.31 82 ALA A C 1
ATOM 630 O O . ALA A 1 82 ? -12.408 9.235 14.878 1.00 84.31 82 ALA A O 1
ATOM 631 N N . PRO A 1 83 ? -13.841 8.853 16.570 1.00 84.81 83 PRO A N 1
ATOM 632 C CA . PRO A 1 83 ? -14.013 10.274 16.882 1.00 84.81 83 PRO A CA 1
ATOM 633 C C . PRO A 1 83 ? -12.733 10.951 17.394 1.00 84.81 83 PRO A C 1
ATOM 635 O O . PRO A 1 83 ? -12.544 12.144 17.184 1.00 84.81 83 PRO A O 1
ATOM 638 N N . GLN A 1 84 ? -11.851 10.191 18.049 1.00 90.12 84 GLN A N 1
ATOM 639 C CA . GLN A 1 84 ? -10.631 10.698 18.684 1.00 90.12 84 GLN A CA 1
ATOM 640 C C . GLN A 1 84 ? -9.508 10.944 17.673 1.00 90.12 84 GLN A C 1
ATOM 642 O O . GLN A 1 84 ? -8.578 11.689 17.964 1.00 90.12 84 GLN A O 1
ATOM 647 N N . PHE A 1 85 ? -9.580 10.365 16.470 1.00 87.25 85 PHE A N 1
ATOM 648 C CA . PHE A 1 85 ? -8.572 10.609 15.434 1.00 87.25 85 PHE A CA 1
ATOM 649 C C . PHE A 1 85 ? -8.502 12.078 15.009 1.00 87.25 85 PHE A C 1
ATOM 651 O O . PHE A 1 85 ? -7.428 12.562 14.670 1.00 87.25 85 PHE A O 1
ATOM 658 N N . LEU A 1 86 ? -9.624 12.800 15.079 1.00 83.69 86 LEU A N 1
ATOM 659 C CA . LEU A 1 86 ? -9.678 14.234 14.786 1.00 83.69 86 LEU A CA 1
ATOM 660 C C . LEU A 1 86 ? -9.044 15.099 15.888 1.00 83.69 86 LEU A C 1
ATOM 662 O O . LEU A 1 86 ? -8.830 16.288 15.669 1.00 83.69 86 LEU A O 1
ATOM 666 N N . GLU A 1 87 ? -8.768 14.525 17.061 1.00 89.00 87 GLU A N 1
ATOM 667 C CA . GLU A 1 87 ? -8.165 15.226 18.199 1.00 89.00 87 GLU A CA 1
ATOM 668 C C . GLU A 1 87 ? -6.630 15.147 18.203 1.00 89.00 87 GLU A C 1
ATOM 670 O O . GLU A 1 87 ? -5.993 15.837 18.997 1.00 89.00 87 GLU A O 1
ATOM 675 N N . LEU A 1 88 ? -6.034 14.328 17.326 1.00 89.81 88 LEU A N 1
ATOM 676 C CA . LEU A 1 88 ? -4.582 14.180 17.221 1.00 89.81 88 LEU A CA 1
ATOM 677 C C . LEU A 1 88 ? -3.967 15.432 16.583 1.00 89.81 88 LEU A C 1
ATOM 679 O O . LEU A 1 88 ? -4.275 15.784 15.446 1.00 89.81 88 LEU A O 1
ATOM 683 N N . CYS A 1 89 ? -3.087 16.097 17.321 1.00 89.31 89 CYS A N 1
ATOM 684 C CA . CYS A 1 89 ? -2.455 17.357 16.952 1.00 89.31 89 CYS A CA 1
ATOM 685 C C . CYS A 1 89 ? -1.094 17.163 16.272 1.00 89.31 89 CYS A C 1
ATOM 687 O O . CYS A 1 89 ? -0.746 17.947 15.389 1.00 89.31 89 CYS A O 1
ATOM 689 N N . ASP A 1 90 ? -0.321 16.143 16.667 1.00 88.94 90 ASP A N 1
ATOM 690 C CA . ASP A 1 90 ? 1.031 15.913 16.136 1.00 88.94 90 ASP A CA 1
ATOM 691 C C . ASP A 1 90 ? 1.043 14.969 14.907 1.00 88.94 90 ASP A C 1
ATOM 693 O O . ASP A 1 90 ? 2.101 14.691 14.326 1.00 88.94 90 ASP A O 1
ATOM 697 N N . VAL A 1 91 ? -0.127 14.475 14.488 1.00 89.38 91 VAL A N 1
ATOM 698 C CA . VAL A 1 91 ? -0.302 13.539 13.365 1.00 89.38 91 VAL A CA 1
ATOM 699 C C . VAL A 1 91 ? -0.704 14.283 12.092 1.00 89.38 91 VAL A C 1
ATOM 701 O O . VAL A 1 91 ? -1.693 15.006 12.067 1.00 89.38 91 VAL A O 1
ATOM 704 N N . GLU A 1 92 ? 0.048 14.081 11.008 1.00 87.50 92 GLU A N 1
ATOM 705 C CA . GLU A 1 92 ? -0.254 14.687 9.702 1.00 87.50 92 GLU A CA 1
ATOM 706 C C . GLU A 1 92 ? -1.246 13.854 8.900 1.00 87.50 92 GLU A C 1
ATOM 708 O O . GLU A 1 92 ? -2.213 14.373 8.343 1.00 87.50 92 GLU A O 1
ATOM 713 N N . GLN A 1 93 ? -0.987 12.550 8.824 1.00 89.31 93 GLN A N 1
ATOM 714 C CA . GLN A 1 93 ? -1.847 11.604 8.139 1.00 89.31 93 GLN A CA 1
ATOM 715 C C . GLN A 1 93 ? -2.011 10.363 8.998 1.00 89.31 93 GLN A C 1
ATOM 717 O O . GLN A 1 93 ? -1.063 9.848 9.593 1.00 89.31 93 GLN A O 1
ATOM 722 N N . LEU A 1 94 ? -3.237 9.863 9.025 1.00 90.88 94 LEU A N 1
ATOM 723 C CA . LEU A 1 94 ? -3.601 8.623 9.678 1.00 90.88 94 LEU A CA 1
ATOM 724 C C . LEU A 1 94 ? -4.021 7.632 8.606 1.00 90.88 94 LEU A C 1
ATOM 726 O O . LEU A 1 94 ? -4.858 7.940 7.755 1.00 90.88 94 LEU A O 1
ATOM 730 N N . PHE A 1 95 ? -3.462 6.435 8.689 1.00 91.31 95 PHE A N 1
ATOM 731 C CA . PHE A 1 95 ? -3.681 5.375 7.731 1.00 91.31 95 PHE A CA 1
ATOM 732 C C . PHE A 1 95 ? -4.147 4.093 8.420 1.00 91.31 95 PHE A C 1
ATOM 734 O O . PHE A 1 95 ? -3.570 3.641 9.415 1.00 91.31 95 PHE A O 1
ATOM 741 N N . VAL A 1 96 ? -5.178 3.472 7.850 1.00 91.81 96 VAL A N 1
ATOM 742 C CA . VAL A 1 96 ? -5.684 2.163 8.275 1.00 91.81 96 VAL A CA 1
ATOM 743 C C . VAL A 1 96 ? -5.081 1.104 7.366 1.00 91.81 96 VAL A C 1
ATOM 745 O O . VAL A 1 96 ? -5.442 1.017 6.191 1.00 91.81 96 VAL A O 1
ATOM 748 N N . SER A 1 97 ? -4.187 0.277 7.909 1.00 92.25 97 SER A N 1
ATOM 749 C CA . SER A 1 97 ? -3.593 -0.839 7.174 1.00 92.25 97 SER A CA 1
ATOM 750 C C . SER A 1 97 ? -4.588 -1.984 7.074 1.00 92.25 97 SER A C 1
ATOM 752 O O . SER A 1 97 ? -5.013 -2.546 8.081 1.00 92.25 97 SER A O 1
ATOM 754 N N . LEU A 1 98 ? -4.967 -2.342 5.851 1.00 91.56 98 LEU A N 1
ATOM 755 C CA . LEU A 1 98 ? -5.953 -3.391 5.593 1.00 91.56 98 LEU A CA 1
ATOM 756 C C . LEU A 1 98 ? -5.301 -4.744 5.405 1.00 91.56 98 LEU A C 1
ATOM 758 O O . LEU A 1 98 ? -5.818 -5.772 5.842 1.00 91.56 98 LEU A O 1
ATOM 762 N N . VAL A 1 99 ? -4.154 -4.734 4.743 1.00 92.06 99 VAL A N 1
ATOM 763 C CA . VAL A 1 99 ? -3.376 -5.927 4.481 1.00 92.06 99 VAL A CA 1
ATOM 764 C C . VAL A 1 99 ? -1.908 -5.556 4.424 1.00 92.06 99 VAL A C 1
ATOM 766 O O . VAL A 1 99 ? -1.513 -4.538 3.854 1.00 92.06 99 VAL A O 1
ATOM 769 N N . ARG A 1 100 ? -1.100 -6.425 5.022 1.00 90.56 100 ARG A N 1
ATOM 770 C CA . ARG A 1 100 ? 0.351 -6.393 4.941 1.00 90.56 100 ARG A CA 1
ATOM 771 C C . ARG A 1 100 ? 0.839 -7.752 4.473 1.00 90.56 100 ARG A C 1
ATOM 773 O O . ARG A 1 100 ? 0.432 -8.784 5.008 1.00 90.56 100 ARG A O 1
ATOM 780 N N . VAL A 1 101 ? 1.713 -7.733 3.481 1.00 90.06 101 VAL A N 1
ATOM 781 C CA . VAL A 1 101 ? 2.320 -8.915 2.879 1.00 90.06 101 VAL A CA 1
ATOM 782 C C . VAL A 1 101 ? 3.822 -8.739 2.957 1.00 90.06 101 VAL A C 1
ATOM 784 O O . VAL A 1 101 ? 4.339 -7.702 2.558 1.00 90.06 101 VAL A O 1
ATOM 787 N N . GLU A 1 102 ? 4.531 -9.732 3.475 1.00 89.00 102 GLU A N 1
ATOM 788 C CA . GLU A 1 102 ? 5.991 -9.693 3.472 1.00 89.00 102 GLU A CA 1
ATOM 789 C C . GLU A 1 102 ? 6.490 -9.961 2.048 1.00 89.00 102 GLU A C 1
ATOM 791 O O . GLU A 1 102 ? 6.035 -10.873 1.356 1.00 89.00 102 GLU A O 1
ATOM 796 N N . ALA A 1 103 ? 7.409 -9.127 1.587 1.00 85.62 103 ALA A N 1
ATOM 797 C CA . ALA A 1 103 ? 7.815 -9.079 0.198 1.00 85.62 103 ALA A CA 1
ATOM 798 C C . ALA A 1 103 ? 8.696 -10.266 -0.205 1.00 85.62 103 ALA A C 1
ATOM 800 O O . ALA A 1 103 ? 8.766 -10.584 -1.389 1.00 85.62 103 ALA A O 1
ATOM 801 N N . GLU A 1 104 ? 9.309 -10.968 0.756 1.00 83.38 104 GLU A N 1
ATOM 802 C CA . GLU A 1 104 ? 10.027 -12.225 0.504 1.00 83.38 104 GLU A CA 1
ATOM 803 C C . GLU A 1 104 ? 9.138 -13.251 -0.218 1.00 83.38 104 GLU A C 1
ATOM 805 O O . GLU A 1 104 ? 9.587 -13.881 -1.175 1.00 83.38 104 GLU A O 1
ATOM 810 N N . ASP A 1 105 ? 7.859 -13.353 0.163 1.00 76.31 105 ASP A N 1
ATOM 811 C CA . ASP A 1 105 ? 6.915 -14.308 -0.433 1.00 76.31 105 ASP A CA 1
ATOM 812 C C . ASP A 1 105 ? 6.661 -14.014 -1.927 1.00 76.31 105 ASP A C 1
ATOM 814 O O . ASP A 1 105 ? 6.453 -14.928 -2.733 1.00 76.31 105 ASP A O 1
ATOM 818 N N . ILE A 1 106 ? 6.716 -12.734 -2.301 1.00 79.94 106 ILE A N 1
ATOM 819 C CA . ILE A 1 106 ? 6.435 -12.231 -3.649 1.00 79.94 106 ILE A CA 1
ATOM 820 C C . ILE A 1 106 ? 7.733 -12.228 -4.474 1.00 79.94 106 ILE A C 1
ATOM 822 O O . ILE A 1 106 ? 7.834 -12.856 -5.524 1.00 79.94 106 ILE A O 1
ATOM 826 N N . TRP A 1 107 ? 8.807 -11.609 -3.995 1.00 81.00 107 TRP A N 1
ATOM 827 C CA . TRP A 1 107 ? 10.041 -11.506 -4.777 1.00 81.00 107 TRP A CA 1
ATOM 828 C C . TRP A 1 107 ? 10.727 -12.855 -5.035 1.00 81.00 107 TRP A C 1
ATOM 830 O O . TRP A 1 107 ? 11.451 -13.003 -6.024 1.00 81.00 107 TRP A O 1
ATOM 840 N N . GLU A 1 108 ? 10.543 -13.862 -4.175 1.00 73.62 108 GLU A N 1
ATOM 841 C CA . GLU A 1 108 ? 11.158 -15.176 -4.392 1.00 73.62 108 GLU A CA 1
ATOM 842 C C . GLU A 1 108 ? 10.538 -15.955 -5.552 1.00 73.62 108 GLU A C 1
ATOM 844 O O . GLU A 1 108 ? 11.258 -16.703 -6.237 1.00 73.62 108 GLU A O 1
ATOM 849 N N . THR A 1 109 ? 9.239 -15.763 -5.770 1.00 67.25 109 THR A N 1
ATOM 850 C CA . THR A 1 109 ? 8.439 -16.469 -6.773 1.00 67.25 109 THR A CA 1
ATOM 851 C C . THR A 1 109 ? 8.550 -15.844 -8.160 1.00 67.25 109 THR A C 1
ATOM 853 O O . THR A 1 109 ? 8.293 -16.526 -9.147 1.00 67.25 109 THR A O 1
ATOM 856 N N . LEU A 1 110 ? 9.018 -14.598 -8.259 1.00 69.19 110 LEU A N 1
ATOM 857 C CA . LEU A 1 110 ? 8.730 -13.771 -9.422 1.00 69.19 110 LEU A CA 1
ATOM 858 C C . LEU A 1 110 ? 9.996 -13.382 -10.191 1.00 69.19 110 LEU A C 1
ATOM 860 O O . LEU A 1 110 ? 10.773 -12.514 -9.795 1.00 69.19 110 LEU A O 1
ATOM 864 N N . SER A 1 111 ? 10.221 -14.071 -11.314 1.00 74.88 111 SER A N 1
ATOM 865 C CA . SER A 1 111 ? 11.191 -13.663 -12.344 1.00 74.88 111 SER A CA 1
ATOM 866 C C . SER A 1 111 ? 10.577 -12.782 -13.433 1.00 74.88 111 SER A C 1
ATOM 868 O O . SER A 1 111 ? 11.326 -12.151 -14.179 1.00 74.88 111 SER A O 1
ATOM 870 N N . ASP A 1 112 ? 9.247 -12.753 -13.521 1.00 86.81 112 ASP A N 1
ATOM 871 C CA . ASP A 1 112 ? 8.476 -11.962 -14.475 1.00 86.81 112 ASP A CA 1
ATOM 872 C C . ASP A 1 112 ? 7.770 -10.801 -13.757 1.00 86.81 112 ASP A C 1
ATOM 874 O O . ASP A 1 112 ? 7.247 -10.957 -12.652 1.00 86.81 112 ASP A O 1
ATOM 878 N N . LYS A 1 113 ? 7.783 -9.627 -14.388 1.00 86.69 113 LYS A N 1
ATOM 879 C CA . LYS A 1 113 ? 7.165 -8.400 -13.885 1.00 86.69 113 LYS A CA 1
ATOM 880 C C . LYS A 1 113 ? 5.643 -8.517 -13.843 1.00 86.69 113 LYS A C 1
ATOM 882 O O . LYS A 1 113 ? 5.036 -8.094 -12.862 1.00 86.69 113 LYS A O 1
ATOM 887 N N . ASP A 1 114 ? 5.045 -9.083 -14.885 1.00 87.19 114 ASP A N 1
ATOM 888 C CA . ASP A 1 114 ? 3.586 -9.135 -15.016 1.00 87.19 114 ASP A CA 1
ATOM 889 C C . ASP A 1 114 ? 2.987 -10.121 -14.009 1.00 87.19 114 ASP A C 1
ATOM 891 O O . ASP A 1 114 ? 1.986 -9.833 -13.354 1.00 87.19 114 ASP A O 1
ATOM 895 N N . GLU A 1 115 ? 3.667 -11.250 -13.803 1.00 86.62 115 GLU A N 1
ATOM 896 C CA . GLU A 1 115 ? 3.326 -12.214 -12.757 1.00 86.62 115 GLU A CA 1
ATOM 897 C C . GLU A 1 115 ? 3.491 -11.584 -11.363 1.00 86.62 115 GLU A C 1
ATOM 899 O O . GLU A 1 115 ? 2.668 -11.820 -10.476 1.00 86.62 115 GLU A O 1
ATOM 904 N N . ALA A 1 116 ? 4.507 -10.724 -11.178 1.00 84.62 116 ALA A N 1
ATOM 905 C CA . ALA A 1 116 ? 4.731 -10.036 -9.910 1.00 84.62 116 ALA A CA 1
ATOM 906 C C . ALA A 1 116 ? 3.603 -9.096 -9.524 1.00 84.62 116 ALA A C 1
ATOM 908 O O . ALA A 1 116 ? 3.129 -9.117 -8.388 1.00 84.62 116 ALA A O 1
ATOM 909 N N . LEU A 1 117 ? 3.163 -8.306 -10.494 1.00 86.69 117 LEU A N 1
ATOM 910 C CA . LEU A 1 117 ? 2.017 -7.431 -10.354 1.00 86.69 117 LEU A CA 1
ATOM 911 C C . LEU A 1 117 ? 0.745 -8.237 -10.085 1.00 86.69 117 LEU A C 1
ATOM 913 O O . LEU A 1 117 ? 0.046 -7.950 -9.119 1.00 86.69 117 LEU A O 1
ATOM 917 N N . ALA A 1 118 ? 0.483 -9.290 -10.864 1.00 88.00 118 ALA A N 1
ATOM 918 C CA . ALA A 1 118 ? -0.697 -10.131 -10.677 1.00 88.00 118 ALA A CA 1
ATOM 919 C C . ALA A 1 118 ? -0.775 -10.720 -9.258 1.00 88.00 118 ALA A C 1
ATOM 921 O O . ALA A 1 118 ? -1.810 -10.605 -8.600 1.00 88.00 118 ALA A O 1
ATOM 922 N N . HIS A 1 119 ? 0.327 -11.281 -8.749 1.00 86.62 119 HIS A N 1
ATOM 923 C CA . HIS A 1 119 ? 0.373 -11.782 -7.378 1.00 86.62 119 HIS A CA 1
ATOM 924 C C . HIS A 1 119 ? 0.231 -10.663 -6.352 1.00 86.62 119 HIS A C 1
ATOM 926 O O . HIS A 1 119 ? -0.556 -10.798 -5.419 1.00 86.62 119 HIS A O 1
ATOM 932 N N . LEU A 1 120 ? 0.937 -9.542 -6.516 1.00 86.50 120 LEU A N 1
ATOM 933 C CA . LEU A 1 120 ? 0.796 -8.402 -5.615 1.00 86.50 120 LEU A CA 1
ATOM 934 C C . LEU A 1 120 ? -0.677 -7.987 -5.472 1.00 86.50 120 LEU A C 1
ATOM 936 O O . LEU A 1 120 ? -1.147 -7.784 -4.354 1.00 86.50 120 LEU A O 1
ATOM 940 N N . TYR A 1 121 ? -1.420 -7.929 -6.576 1.00 88.12 121 TYR A N 1
ATOM 941 C CA . TYR A 1 121 ? -2.834 -7.556 -6.566 1.00 88.12 121 TYR A CA 1
ATOM 942 C C . TYR A 1 121 ? -3.745 -8.621 -5.971 1.00 88.12 121 TYR A C 1
ATOM 944 O O . TYR A 1 121 ? -4.629 -8.271 -5.191 1.00 88.12 121 TYR A O 1
ATOM 952 N N . GLU A 1 122 ? -3.499 -9.902 -6.242 1.00 88.31 122 GLU A N 1
ATOM 953 C CA . GLU A 1 122 ? -4.215 -10.997 -5.575 1.00 88.31 122 GLU A CA 1
ATOM 954 C C . GLU A 1 122 ? -4.102 -10.861 -4.045 1.00 88.31 122 GLU A C 1
ATOM 956 O O . GLU A 1 122 ? -5.072 -11.013 -3.305 1.00 88.31 122 GLU A O 1
ATOM 961 N N . TYR A 1 123 ? -2.925 -10.515 -3.523 1.00 88.06 123 TYR A N 1
ATOM 962 C CA . TYR A 1 123 ? -2.777 -10.353 -2.080 1.00 88.06 123 TYR A CA 1
ATOM 963 C C . TYR A 1 123 ? -3.331 -9.022 -1.563 1.00 88.06 123 TYR A C 1
ATOM 965 O O . TYR A 1 123 ? -4.048 -9.022 -0.562 1.00 88.06 123 TYR A O 1
ATOM 973 N N . LEU A 1 124 ? -3.007 -7.898 -2.207 1.00 89.69 124 LEU A N 1
ATOM 974 C CA . LEU A 1 124 ? -3.371 -6.575 -1.698 1.00 89.69 124 LEU A CA 1
ATOM 975 C C . LEU A 1 124 ? -4.845 -6.234 -1.918 1.00 89.69 124 LEU A C 1
ATOM 977 O O . LEU A 1 124 ? -5.471 -5.631 -1.053 1.00 89.69 124 LEU A O 1
ATOM 981 N N . ILE A 1 125 ? -5.404 -6.609 -3.067 1.00 90.31 125 ILE A N 1
ATOM 982 C CA . ILE A 1 125 ? -6.769 -6.249 -3.452 1.00 90.31 125 ILE A CA 1
ATOM 983 C C . ILE A 1 125 ? -7.745 -7.373 -3.104 1.00 90.31 125 ILE A C 1
ATOM 985 O O . ILE A 1 125 ? -8.843 -7.084 -2.618 1.00 90.31 125 ILE A O 1
ATOM 989 N N . ASP A 1 126 ? -7.368 -8.647 -3.286 1.00 89.81 126 ASP A N 1
ATOM 990 C CA . ASP A 1 126 ? -8.312 -9.740 -3.017 1.00 89.81 126 ASP A CA 1
ATOM 991 C C . ASP A 1 126 ? -8.478 -10.112 -1.560 1.00 89.81 126 ASP A C 1
ATOM 993 O O . ASP A 1 126 ? -9.582 -10.483 -1.158 1.00 89.81 126 ASP A O 1
ATOM 997 N N . ARG A 1 127 ? -7.427 -9.961 -0.756 1.00 90.25 127 ARG A N 1
ATOM 998 C CA . ARG A 1 127 ? -7.479 -10.345 0.659 1.00 90.25 127 ARG A CA 1
ATOM 999 C C . ARG A 1 127 ? -7.790 -9.199 1.604 1.00 90.25 127 ARG A C 1
ATOM 1001 O O . ARG A 1 127 ? -8.137 -9.465 2.752 1.00 90.25 127 ARG A O 1
ATOM 1008 N N . ALA A 1 128 ? -7.654 -7.953 1.160 1.00 91.00 128 ALA A N 1
ATOM 1009 C CA . ALA A 1 128 ? -8.009 -6.816 1.992 1.00 91.00 128 ALA A CA 1
ATOM 1010 C C . ALA A 1 128 ? -9.537 -6.744 2.186 1.00 91.00 128 ALA A C 1
ATOM 1012 O O . ALA A 1 128 ? -10.294 -6.895 1.222 1.00 91.00 128 ALA A O 1
ATOM 1013 N N . PRO A 1 129 ? -10.015 -6.486 3.415 1.00 90.31 129 PRO A N 1
ATOM 1014 C CA . PRO A 1 129 ? -11.440 -6.429 3.735 1.00 90.31 129 PRO A CA 1
ATOM 1015 C C . PRO A 1 129 ? -12.092 -5.094 3.317 1.00 90.31 129 PRO A C 1
ATOM 1017 O O . PRO A 1 129 ? -12.749 -4.449 4.128 1.00 90.31 129 PRO A O 1
ATOM 1020 N N . TRP A 1 130 ? -11.938 -4.675 2.055 1.00 88.75 130 TRP A N 1
ATOM 1021 C CA . TRP A 1 130 ? -12.347 -3.352 1.547 1.00 88.75 130 TRP A CA 1
ATOM 1022 C C . TRP A 1 130 ? -13.781 -2.939 1.905 1.00 88.75 130 TRP A C 1
ATOM 1024 O O . TRP A 1 130 ? -14.020 -1.786 2.258 1.00 88.75 130 TRP A O 1
ATOM 1034 N N . GLU A 1 131 ? -14.736 -3.872 1.873 1.00 86.56 131 GLU A N 1
ATOM 1035 C CA . GLU A 1 131 ? -16.133 -3.601 2.241 1.00 86.56 131 GLU A CA 1
ATOM 1036 C C . GLU A 1 131 ? -16.287 -3.157 3.701 1.00 86.56 131 GLU A C 1
ATOM 1038 O O . GLU A 1 131 ? -17.067 -2.255 4.004 1.00 86.56 131 GLU A O 1
ATOM 1043 N N . GLN A 1 132 ? -15.531 -3.764 4.620 1.00 84.31 132 GLN A N 1
ATOM 1044 C CA . GLN A 1 132 ? -15.531 -3.369 6.027 1.00 84.31 132 GLN A CA 1
ATOM 1045 C C . GLN A 1 132 ? -14.959 -1.957 6.190 1.00 84.31 132 GLN A C 1
ATOM 1047 O O . GLN A 1 132 ? -15.433 -1.178 7.013 1.00 84.31 132 GLN A O 1
ATOM 1052 N N . CYS A 1 133 ? -13.989 -1.602 5.356 1.00 80.69 133 CYS A N 1
ATOM 1053 C CA . CYS A 1 133 ? -13.332 -0.304 5.382 1.00 80.69 133 CYS A CA 1
ATOM 1054 C C . CYS A 1 133 ? -14.247 0.813 4.887 1.00 80.69 133 CYS A C 1
ATOM 1056 O O . CYS A 1 133 ? -14.274 1.890 5.479 1.00 80.69 133 CYS A O 1
ATOM 1058 N N . LEU A 1 134 ? -15.062 0.536 3.864 1.00 82.62 134 LEU A N 1
ATOM 1059 C CA . LEU A 1 134 ? -16.115 1.453 3.428 1.00 82.62 134 LEU A CA 1
ATOM 1060 C C . LEU A 1 134 ? -17.101 1.768 4.557 1.00 82.62 134 LEU A C 1
ATOM 1062 O O . LEU A 1 134 ? -17.542 2.907 4.676 1.00 82.62 134 LEU A O 1
ATOM 1066 N N . ARG A 1 135 ? -17.415 0.795 5.422 1.00 81.12 135 ARG A N 1
ATOM 1067 C CA . ARG A 1 135 ? -18.290 1.032 6.584 1.00 81.12 135 ARG A CA 1
ATOM 1068 C C . ARG A 1 135 ? -17.640 1.958 7.606 1.00 81.12 135 ARG A C 1
ATOM 1070 O O . ARG A 1 135 ? -18.314 2.791 8.201 1.00 81.12 135 ARG A O 1
ATOM 1077 N N . TRP A 1 136 ? -16.331 1.838 7.797 1.00 78.25 136 TRP A N 1
ATOM 1078 C CA . TRP A 1 136 ? -15.590 2.694 8.722 1.00 78.25 136 TRP A CA 1
ATOM 1079 C C . TRP A 1 136 ? -15.401 4.112 8.222 1.00 78.25 136 TRP A C 1
ATOM 1081 O O . TRP A 1 136 ? -15.321 5.029 9.032 1.00 78.25 136 TRP A O 1
ATOM 1091 N N . ARG A 1 137 ? -15.403 4.312 6.903 1.00 79.19 137 ARG A N 1
ATOM 1092 C CA . ARG A 1 137 ? -15.369 5.644 6.299 1.00 79.19 137 ARG A CA 1
ATOM 1093 C C . ARG A 1 137 ? -16.418 6.582 6.901 1.00 79.19 137 ARG A C 1
ATOM 1095 O O . ARG A 1 137 ? -16.067 7.707 7.242 1.00 79.19 137 ARG A O 1
ATOM 1102 N N . GLY A 1 138 ? -17.664 6.125 7.053 1.00 74.62 138 GLY A N 1
ATOM 1103 C CA . GLY A 1 138 ? -18.725 6.940 7.659 1.00 74.62 138 GLY A CA 1
ATOM 1104 C C . GLY A 1 138 ? -18.346 7.400 9.068 1.00 74.62 138 GLY A C 1
ATOM 1105 O O . GLY A 1 138 ? -18.411 8.587 9.375 1.00 74.62 138 GLY A O 1
ATOM 1106 N N . ALA A 1 139 ? -17.803 6.484 9.878 1.00 76.38 139 ALA A N 1
ATOM 1107 C CA . ALA A 1 139 ? -17.347 6.790 11.232 1.00 76.38 139 ALA A CA 1
ATOM 1108 C C . ALA A 1 139 ? -16.215 7.835 11.265 1.00 76.38 139 ALA A C 1
ATOM 1110 O O . ALA A 1 139 ? -16.199 8.685 12.151 1.00 76.38 139 ALA A O 1
ATOM 1111 N N . PHE A 1 140 ? -15.297 7.810 10.294 1.00 73.62 140 PHE A N 1
ATOM 1112 C CA . PHE A 1 140 ? -14.200 8.780 10.203 1.00 73.62 140 PHE A CA 1
ATOM 1113 C C . PHE A 1 140 ? -14.635 10.172 9.743 1.00 73.62 140 PHE A C 1
ATOM 1115 O O . PHE A 1 140 ? -14.023 11.168 10.119 1.00 73.62 140 PHE A O 1
ATOM 1122 N N . GLN A 1 141 ? -15.670 10.257 8.907 1.00 74.12 141 GLN A N 1
ATOM 1123 C CA . GLN A 1 141 ? -16.124 11.531 8.344 1.00 74.12 141 GLN A CA 1
ATOM 1124 C C . GLN A 1 141 ? -17.059 12.293 9.292 1.00 74.12 141 GLN A C 1
ATOM 1126 O O . GLN A 1 141 ? -17.492 13.393 8.955 1.00 74.12 141 GLN A O 1
ATOM 1131 N N . GLY A 1 142 ? -17.355 11.734 10.473 1.00 67.06 142 GLY A N 1
ATOM 1132 C CA . GLY A 1 142 ? -18.314 12.311 11.416 1.00 67.06 142 GLY A CA 1
ATOM 1133 C C . GLY A 1 142 ? -19.739 12.363 10.857 1.00 67.06 142 GLY A C 1
ATOM 1134 O O . GLY A 1 142 ? -20.618 12.962 11.472 1.00 67.06 142 GLY A O 1
ATOM 1135 N N . GLU A 1 143 ? -19.970 11.739 9.700 1.00 66.25 143 GLU A N 1
ATOM 1136 C CA . GLU A 1 143 ? -21.302 11.471 9.192 1.00 66.25 143 GLU A CA 1
ATOM 1137 C C . GLU A 1 143 ? -21.858 10.373 10.093 1.00 66.25 143 GLU A C 1
ATOM 1139 O O . GLU A 1 143 ? -21.336 9.255 10.138 1.00 66.25 143 GLU A O 1
ATOM 1144 N N . GLU A 1 144 ? -22.859 10.735 10.903 1.00 59.25 144 GLU A N 1
ATOM 1145 C CA . GLU A 1 144 ? -23.628 9.790 11.708 1.00 59.25 144 GLU A CA 1
ATOM 1146 C C . GLU A 1 144 ? -23.899 8.574 10.826 1.00 59.25 144 GLU A C 1
ATOM 1148 O O . GLU A 1 144 ? -24.342 8.760 9.696 1.00 59.25 144 GLU A O 1
ATOM 1153 N N . ALA A 1 145 ? -23.524 7.378 11.300 1.00 51.53 145 ALA A N 1
ATOM 1154 C CA . ALA A 1 145 ? -23.378 6.141 10.530 1.00 51.53 145 ALA A CA 1
ATOM 1155 C C . ALA A 1 145 ? -24.704 5.585 9.963 1.00 51.53 145 ALA A C 1
ATOM 1157 O O . ALA A 1 145 ? -24.988 4.389 10.042 1.00 51.53 145 ALA A O 1
ATOM 1158 N N . ALA A 1 146 ? -25.535 6.451 9.394 1.00 46.12 146 ALA A N 1
ATOM 1159 C CA . ALA A 1 146 ? -26.465 6.135 8.350 1.00 46.12 146 ALA A CA 1
ATOM 1160 C C . ALA A 1 146 ? -25.661 5.436 7.258 1.00 46.12 146 ALA A C 1
ATOM 1162 O O . ALA A 1 146 ? -24.883 6.036 6.516 1.00 46.12 146 ALA A O 1
ATOM 1163 N N . TYR A 1 147 ? -25.843 4.120 7.189 1.00 48.22 147 TYR A N 1
ATOM 1164 C CA . TYR A 1 147 ? -25.657 3.408 5.941 1.00 48.22 147 TYR A CA 1
ATOM 1165 C C . TYR A 1 147 ? -26.224 4.289 4.821 1.00 48.22 147 TYR A C 1
ATOM 1167 O O . TYR A 1 147 ? -27.339 4.799 4.982 1.00 48.22 147 TYR A O 1
ATOM 1175 N N . PRO A 1 148 ? -25.543 4.439 3.677 1.00 46.97 148 PRO A N 1
ATOM 1176 C CA . PRO A 1 148 ? -26.255 4.768 2.463 1.00 46.97 148 PRO A CA 1
ATOM 1177 C C . PRO A 1 148 ? -27.143 3.558 2.138 1.00 46.97 148 PRO A C 1
ATOM 1179 O O . PRO A 1 148 ? -26.863 2.771 1.240 1.00 46.97 148 PRO A O 1
ATOM 1182 N N . GLU A 1 149 ? -28.231 3.375 2.889 1.00 46.72 149 GLU A N 1
ATOM 1183 C CA . GLU A 1 149 ? -29.426 2.725 2.384 1.00 46.72 149 GLU A CA 1
ATOM 1184 C C . GLU A 1 149 ? -29.983 3.675 1.325 1.00 46.72 149 GLU A C 1
ATOM 1186 O O . GLU A 1 149 ? -30.913 4.432 1.565 1.00 46.72 149 GLU A O 1
ATOM 1191 N N . SER A 1 150 ? -29.332 3.678 0.158 1.00 46.50 150 SER A N 1
ATOM 1192 C CA . SER A 1 150 ? -29.893 4.137 -1.104 1.00 46.50 150 SER A CA 1
ATOM 1193 C C . SER A 1 150 ? -30.691 5.448 -1.005 1.00 46.50 150 SER A C 1
ATOM 1195 O O . SER A 1 150 ? -31.904 5.463 -1.231 1.00 46.50 150 SER A O 1
ATOM 1197 N N . THR A 1 151 ? -30.033 6.580 -0.749 1.00 38.47 151 THR A N 1
ATOM 1198 C CA . THR A 1 151 ? -30.599 7.861 -1.200 1.00 38.47 151 THR A CA 1
ATOM 1199 C C . THR A 1 151 ? -30.393 7.931 -2.708 1.00 38.47 151 THR A C 1
ATOM 1201 O O . THR A 1 151 ? -29.344 8.341 -3.193 1.00 38.47 151 THR A O 1
ATOM 1204 N N . ALA A 1 152 ? -31.385 7.411 -3.423 1.00 41.38 152 ALA A N 1
ATOM 1205 C CA . ALA A 1 152 ? -31.390 7.043 -4.834 1.00 41.38 152 ALA A CA 1
ATOM 1206 C C . ALA A 1 152 ? -31.309 8.210 -5.845 1.00 41.38 152 ALA A C 1
ATOM 1208 O O . ALA A 1 152 ? -31.788 8.047 -6.961 1.00 41.38 152 ALA A O 1
ATOM 1209 N N . ASP A 1 153 ? -30.721 9.355 -5.486 1.00 43.75 153 ASP A N 1
ATOM 1210 C CA . ASP A 1 153 ? -30.739 10.560 -6.335 1.00 43.75 153 ASP A CA 1
ATOM 1211 C C . ASP A 1 153 ? -29.351 11.134 -6.702 1.00 43.75 153 ASP A C 1
ATOM 1213 O O . ASP A 1 153 ? -29.278 12.070 -7.490 1.00 43.75 153 ASP A O 1
ATOM 1217 N N . ASP A 1 154 ? -28.251 10.535 -6.237 1.00 52.66 154 ASP A N 1
ATOM 1218 C CA . ASP A 1 154 ? -26.902 10.694 -6.809 1.00 52.66 154 ASP A CA 1
ATOM 1219 C C . ASP A 1 154 ? -26.336 9.275 -6.952 1.00 52.66 154 ASP A C 1
ATOM 1221 O O . ASP A 1 154 ? -26.465 8.496 -6.011 1.00 52.66 154 ASP A O 1
ATOM 1225 N N . ASP A 1 155 ? -25.753 8.909 -8.099 1.00 58.91 155 ASP A N 1
ATOM 1226 C CA . ASP A 1 155 ? -25.493 7.524 -8.563 1.00 58.91 155 ASP A CA 1
ATOM 1227 C C . ASP A 1 155 ? -24.659 6.596 -7.636 1.00 58.91 155 ASP A C 1
ATOM 1229 O O . ASP A 1 155 ? -24.266 5.504 -8.043 1.00 58.91 155 ASP A O 1
ATOM 1233 N N . GLY A 1 156 ? -24.347 6.978 -6.394 1.00 69.19 156 GLY A N 1
ATOM 1234 C CA . GLY A 1 156 ? -23.724 6.113 -5.385 1.00 69.19 156 GLY A CA 1
ATOM 1235 C C . GLY A 1 156 ? -22.332 5.615 -5.775 1.00 69.19 156 GLY A C 1
ATOM 1236 O O . GLY A 1 156 ? -21.776 4.735 -5.115 1.00 69.19 156 GLY A O 1
ATOM 1237 N N . VAL A 1 157 ? -21.766 6.159 -6.854 1.00 84.44 157 VAL A N 1
ATOM 1238 C CA . VAL A 1 157 ? -20.497 5.718 -7.413 1.00 84.44 157 VAL A CA 1
ATOM 1239 C C . VAL A 1 157 ? -19.388 6.202 -6.496 1.00 84.44 157 VAL A C 1
ATOM 1241 O O . VAL A 1 157 ? -19.095 7.392 -6.398 1.00 84.44 157 VAL A O 1
ATOM 1244 N N . VAL A 1 158 ? -18.754 5.252 -5.819 1.00 89.38 158 VAL A N 1
ATOM 1245 C CA . VAL A 1 158 ? -17.558 5.503 -5.024 1.00 89.38 158 VAL A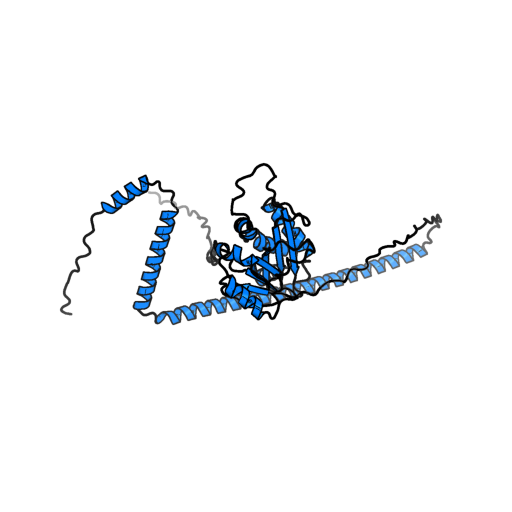 CA 1
ATOM 1246 C C . VAL A 1 158 ? -16.457 6.007 -5.955 1.00 89.38 158 VAL A C 1
ATOM 1248 O O . VAL A 1 158 ? -15.989 5.266 -6.824 1.00 89.38 158 VAL A O 1
ATOM 1251 N N . THR A 1 159 ? -16.037 7.261 -5.775 1.00 93.31 159 THR A N 1
ATOM 1252 C CA . THR A 1 159 ? -14.837 7.791 -6.429 1.00 93.31 159 THR A CA 1
ATOM 1253 C C . THR A 1 159 ? -13.617 7.593 -5.542 1.00 93.31 159 THR A C 1
ATOM 1255 O O . THR A 1 159 ? -13.694 7.792 -4.323 1.00 93.31 159 THR A O 1
ATOM 1258 N N . PHE A 1 160 ? -12.482 7.221 -6.126 1.00 95.00 160 PHE A N 1
ATOM 1259 C CA . PHE A 1 160 ? -11.251 6.987 -5.376 1.00 95.00 160 PHE A CA 1
ATOM 1260 C C . PHE A 1 160 ? -9.999 7.436 -6.129 1.00 95.00 160 PHE A C 1
ATOM 1262 O O . PHE A 1 160 ? -9.994 7.513 -7.355 1.00 95.00 160 PHE A O 1
ATOM 1269 N N . LYS A 1 161 ? -8.915 7.668 -5.389 1.00 96.00 161 LYS A N 1
ATOM 1270 C CA . LYS A 1 161 ? -7.556 7.785 -5.929 1.00 96.00 161 LYS A CA 1
ATOM 1271 C C . LYS A 1 161 ? -6.649 6.745 -5.289 1.00 96.00 161 LYS A C 1
ATOM 1273 O O . LYS A 1 161 ? -6.908 6.296 -4.171 1.00 96.00 161 LYS A O 1
ATOM 1278 N N . VAL A 1 162 ? -5.598 6.372 -6.009 1.00 96.12 162 VAL A N 1
ATOM 1279 C CA . VAL A 1 162 ? -4.551 5.483 -5.505 1.00 96.12 162 VAL A CA 1
ATOM 1280 C C . VAL A 1 162 ? -3.249 6.259 -5.464 1.00 96.12 162 VAL A C 1
ATOM 1282 O O . VAL A 1 162 ? -2.827 6.819 -6.473 1.00 96.12 162 VAL A O 1
ATOM 1285 N N . GLU A 1 163 ? -2.605 6.261 -4.309 1.00 95.50 163 GLU A N 1
ATOM 1286 C CA . GLU A 1 163 ? -1.259 6.784 -4.125 1.00 95.50 163 GLU A CA 1
ATOM 1287 C C . GLU A 1 163 ? -0.322 5.631 -3.777 1.00 95.50 163 GLU A C 1
ATOM 1289 O O . GLU A 1 163 ? -0.717 4.662 -3.127 1.00 95.50 163 GLU A O 1
ATOM 1294 N N . CYS A 1 164 ? 0.921 5.699 -4.246 1.00 95.00 164 CYS A N 1
ATOM 1295 C CA . CYS A 1 164 ? 1.915 4.673 -3.969 1.00 95.00 164 CYS A CA 1
ATOM 1296 C C . CYS A 1 164 ? 3.231 5.316 -3.553 1.00 95.00 164 CYS A C 1
ATOM 1298 O O . CYS A 1 164 ? 3.830 6.067 -4.325 1.00 95.00 164 CYS A O 1
ATOM 1300 N N . ASP A 1 165 ? 3.696 4.954 -2.364 1.00 92.19 165 ASP A N 1
ATOM 1301 C CA . ASP A 1 165 ? 4.999 5.325 -1.832 1.00 92.19 165 ASP A CA 1
ATOM 1302 C C . ASP A 1 165 ? 5.927 4.106 -1.896 1.00 92.19 165 ASP A C 1
ATOM 1304 O O . ASP A 1 165 ? 5.678 3.072 -1.267 1.00 92.19 165 ASP A O 1
ATOM 1308 N N . CYS A 1 166 ? 6.979 4.214 -2.709 1.00 91.94 166 CYS A N 1
ATOM 1309 C CA . CYS A 1 166 ? 7.976 3.164 -2.886 1.00 91.94 166 CYS A CA 1
ATOM 1310 C C . CYS A 1 166 ? 9.266 3.554 -2.163 1.00 91.94 166 CYS A C 1
ATOM 1312 O O . CYS A 1 166 ? 9.890 4.564 -2.493 1.00 91.94 166 CYS A O 1
ATOM 1314 N N . SER A 1 167 ? 9.728 2.715 -1.235 1.00 87.62 167 SER A N 1
ATOM 1315 C CA . SER A 1 167 ? 10.995 2.953 -0.544 1.00 87.62 167 SER A CA 1
ATOM 1316 C C . SER A 1 167 ? 12.191 2.773 -1.487 1.00 87.62 167 SER A C 1
ATOM 1318 O O . SER A 1 167 ? 12.131 2.022 -2.466 1.00 87.62 167 SER A O 1
ATOM 1320 N N . ALA A 1 168 ? 13.320 3.409 -1.151 1.00 78.88 168 ALA A N 1
ATOM 1321 C CA . ALA A 1 168 ? 14.556 3.389 -1.944 1.00 78.88 168 ALA A CA 1
ATOM 1322 C C . ALA A 1 168 ? 15.183 1.988 -2.148 1.00 78.88 168 ALA A C 1
ATOM 1324 O O . ALA A 1 168 ? 16.125 1.853 -2.928 1.00 78.88 168 ALA A O 1
ATOM 1325 N N . GLY A 1 169 ? 14.682 0.953 -1.465 1.00 77.44 169 GLY A N 1
ATOM 1326 C CA . GLY A 1 169 ? 15.109 -0.441 -1.630 1.00 77.44 169 GLY A CA 1
ATOM 1327 C C . GLY A 1 169 ? 14.227 -1.270 -2.569 1.00 77.44 169 GLY A C 1
ATOM 1328 O O . GLY A 1 169 ? 14.582 -2.404 -2.891 1.00 77.44 169 GLY A O 1
ATOM 1329 N N . THR A 1 170 ? 13.092 -0.726 -3.013 1.00 77.88 170 THR A N 1
ATOM 1330 C CA . THR A 1 170 ? 12.152 -1.446 -3.877 1.00 77.88 170 THR A CA 1
ATOM 1331 C C . THR A 1 170 ? 12.845 -1.830 -5.188 1.00 77.88 170 THR A C 1
ATOM 1333 O O . THR A 1 170 ? 13.499 -0.980 -5.803 1.00 77.88 170 THR A O 1
ATOM 1336 N N . PRO A 1 171 ? 12.736 -3.090 -5.651 1.00 74.62 171 PRO A N 1
ATOM 1337 C CA . PRO A 1 171 ? 13.310 -3.495 -6.924 1.00 74.62 171 PRO A CA 1
ATOM 1338 C C . PRO A 1 171 ? 12.855 -2.552 -8.040 1.00 74.62 171 PRO A C 1
ATOM 1340 O O . PRO A 1 171 ? 11.658 -2.349 -8.226 1.00 74.62 171 PRO A O 1
ATOM 1343 N N . ALA A 1 172 ? 13.799 -2.046 -8.841 1.00 78.19 172 ALA A N 1
ATOM 1344 C CA . ALA A 1 172 ? 13.549 -1.129 -9.965 1.00 78.19 172 ALA A CA 1
ATOM 1345 C C . ALA A 1 172 ? 12.669 -1.716 -11.098 1.00 78.19 172 ALA A C 1
ATOM 1347 O O . ALA A 1 172 ? 12.581 -1.154 -12.185 1.00 78.19 172 ALA A O 1
ATOM 1348 N N . ILE A 1 173 ? 12.070 -2.883 -10.866 1.00 80.50 173 ILE A N 1
ATOM 1349 C CA . ILE A 1 173 ? 11.211 -3.618 -11.787 1.00 80.50 173 ILE A CA 1
ATOM 1350 C C . ILE A 1 173 ? 9.830 -2.949 -11.876 1.00 80.50 173 ILE A C 1
ATOM 1352 O O . ILE A 1 173 ? 9.237 -2.943 -12.956 1.00 80.50 173 ILE A O 1
ATOM 1356 N N . LEU A 1 174 ? 9.343 -2.367 -10.772 1.00 84.44 174 LEU A N 1
ATOM 1357 C CA . LEU A 1 174 ? 8.034 -1.718 -10.688 1.00 84.44 174 LEU A CA 1
ATOM 1358 C C . LEU A 1 174 ? 8.193 -0.228 -10.390 1.00 84.44 174 LEU A C 1
ATOM 1360 O O . LEU A 1 174 ? 8.787 0.148 -9.379 1.00 84.44 174 LEU A O 1
ATOM 1364 N N . SER A 1 175 ? 7.648 0.622 -11.255 1.00 90.94 175 SER A N 1
ATOM 1365 C CA . SER A 1 175 ? 7.506 2.045 -10.940 1.00 90.94 175 SER A CA 1
ATOM 1366 C C . SER A 1 175 ? 6.247 2.285 -10.105 1.00 90.94 175 SER A C 1
ATOM 1368 O O . SER A 1 175 ? 5.248 1.586 -10.270 1.00 90.94 175 SER A O 1
ATOM 1370 N N . SER A 1 176 ? 6.262 3.297 -9.234 1.00 93.31 176 SER A N 1
ATOM 1371 C CA . SER A 1 176 ? 5.077 3.683 -8.452 1.00 93.31 176 SER A CA 1
ATOM 1372 C C . SER A 1 176 ? 3.875 3.998 -9.349 1.00 93.31 176 SER A C 1
ATOM 1374 O O . SER A 1 176 ? 2.762 3.587 -9.039 1.00 93.31 176 SER A O 1
ATOM 1376 N N . ALA A 1 177 ? 4.100 4.641 -10.500 1.00 93.81 177 ALA A N 1
ATOM 1377 C CA . ALA A 1 177 ? 3.059 4.940 -11.484 1.00 93.81 177 ALA A CA 1
ATOM 1378 C C . ALA A 1 177 ? 2.378 3.673 -12.032 1.00 93.81 177 ALA A C 1
ATOM 1380 O O . ALA A 1 177 ? 1.154 3.616 -12.100 1.00 93.81 177 ALA A O 1
ATOM 1381 N N . GLU A 1 178 ? 3.152 2.637 -12.368 1.00 92.50 178 GLU A N 1
ATOM 1382 C CA . GLU A 1 178 ? 2.595 1.359 -12.833 1.00 92.50 178 GLU A CA 1
ATOM 1383 C C . GLU A 1 178 ? 1.817 0.642 -11.730 1.00 92.50 178 GLU A C 1
ATOM 1385 O O . GLU A 1 178 ? 0.791 0.020 -12.011 1.00 92.50 178 GLU A O 1
ATOM 1390 N N . ILE A 1 179 ? 2.287 0.728 -10.480 1.00 93.12 179 ILE A N 1
ATOM 1391 C CA . ILE A 1 179 ? 1.594 0.131 -9.336 1.00 93.12 179 ILE A CA 1
ATOM 1392 C C . ILE A 1 179 ? 0.242 0.817 -9.131 1.00 93.12 179 ILE A C 1
ATOM 1394 O O . ILE A 1 179 ? -0.763 0.120 -8.993 1.00 93.12 179 ILE A O 1
ATOM 1398 N N . VAL A 1 180 ? 0.219 2.154 -9.165 1.00 95.06 180 VAL A N 1
ATOM 1399 C CA . VAL A 1 180 ? -0.987 2.992 -9.057 1.00 95.06 180 VAL A CA 1
ATOM 1400 C C . VAL A 1 180 ? -1.980 2.678 -10.172 1.00 95.06 180 VAL A C 1
ATOM 1402 O O . VAL A 1 180 ? -3.141 2.402 -9.883 1.00 95.06 180 VAL A O 1
ATOM 1405 N N . GLU A 1 181 ? -1.537 2.680 -11.432 1.00 94.62 181 GLU A N 1
ATOM 1406 C CA . GLU A 1 181 ? -2.414 2.457 -12.586 1.00 94.62 181 GLU A CA 1
ATOM 1407 C C . GLU A 1 181 ? -3.078 1.078 -12.530 1.00 94.62 181 GLU A C 1
ATOM 1409 O O . GLU A 1 181 ? -4.294 0.955 -12.686 1.00 94.62 181 GLU A O 1
ATOM 1414 N N . ASN A 1 182 ? -2.292 0.029 -12.280 1.00 93.12 182 ASN A N 1
ATOM 1415 C CA . ASN A 1 182 ? -2.829 -1.324 -12.254 1.00 93.12 182 ASN A CA 1
ATOM 1416 C C . ASN A 1 182 ? -3.660 -1.585 -10.987 1.00 93.12 182 ASN A C 1
ATOM 1418 O O . ASN A 1 182 ? -4.713 -2.205 -11.093 1.00 93.12 182 ASN A O 1
ATOM 1422 N N . ALA A 1 183 ? -3.270 -1.072 -9.812 1.00 94.50 183 ALA A N 1
ATOM 1423 C CA . ALA A 1 183 ? -4.107 -1.161 -8.612 1.00 94.50 183 ALA A CA 1
ATOM 1424 C C . ALA A 1 183 ? -5.453 -0.452 -8.813 1.00 94.50 183 ALA A C 1
ATOM 1426 O O . ALA A 1 183 ? -6.497 -1.002 -8.464 1.00 94.50 183 ALA A O 1
ATOM 1427 N N . GLY A 1 184 ? -5.425 0.741 -9.417 1.00 95.38 184 GLY A N 1
ATOM 1428 C CA . GLY A 1 184 ? -6.615 1.492 -9.796 1.00 95.38 184 GLY A CA 1
ATOM 1429 C C . GLY A 1 184 ? -7.524 0.663 -10.693 1.00 95.38 184 GLY A C 1
ATOM 1430 O O . GLY A 1 184 ? -8.667 0.405 -10.326 1.00 95.38 184 GLY A O 1
ATOM 1431 N N . ARG A 1 185 ? -6.995 0.150 -11.809 1.00 95.38 185 ARG A N 1
ATOM 1432 C CA . ARG A 1 185 ? -7.746 -0.705 -12.739 1.00 95.38 185 ARG A CA 1
ATOM 1433 C C . ARG A 1 185 ? -8.387 -1.906 -12.038 1.00 95.38 185 ARG A C 1
ATOM 1435 O O . ARG A 1 185 ? -9.572 -2.153 -12.225 1.00 95.38 185 ARG A O 1
ATOM 1442 N N . MET A 1 186 ? -7.640 -2.608 -11.186 1.00 94.31 186 MET A N 1
ATOM 1443 C CA . MET A 1 186 ? -8.145 -3.778 -10.459 1.00 94.31 186 MET A CA 1
ATOM 1444 C C . MET A 1 186 ? -9.274 -3.421 -9.485 1.00 94.31 186 MET A C 1
ATOM 1446 O O . MET A 1 186 ? -10.258 -4.151 -9.388 1.00 94.31 186 MET A O 1
ATOM 1450 N N . LEU A 1 187 ? -9.168 -2.293 -8.778 1.00 94.19 187 LEU A N 1
ATOM 1451 C CA . LEU A 1 187 ? -10.239 -1.800 -7.907 1.00 94.19 187 LEU A CA 1
ATOM 1452 C C . LEU A 1 187 ? -11.495 -1.422 -8.709 1.00 94.19 187 LEU A C 1
ATOM 1454 O O . LEU A 1 187 ? -12.604 -1.751 -8.285 1.00 94.19 187 LEU A O 1
ATOM 1458 N N . GLN A 1 188 ? -11.333 -0.796 -9.880 1.00 94.62 188 GLN A N 1
ATOM 1459 C CA . GLN A 1 188 ? -12.447 -0.487 -10.785 1.00 94.62 188 GLN A CA 1
ATOM 1460 C C . GLN A 1 188 ? -13.127 -1.761 -11.296 1.00 94.62 188 GLN A C 1
ATOM 1462 O O . GLN A 1 188 ? -14.347 -1.873 -11.228 1.00 94.62 188 GLN A O 1
ATOM 1467 N N . GLU A 1 189 ? -12.351 -2.736 -11.775 1.00 94.06 189 GLU A N 1
ATOM 1468 C CA . GLU A 1 189 ? -12.873 -4.002 -12.300 1.00 94.06 189 GLU A CA 1
ATOM 1469 C C . GLU A 1 189 ? -13.588 -4.818 -11.222 1.00 94.06 189 GLU A C 1
ATOM 1471 O O . GLU A 1 189 ? -14.651 -5.386 -11.471 1.00 94.06 189 GLU A O 1
ATOM 1476 N N . LYS A 1 190 ? -13.020 -4.864 -10.014 1.00 92.88 190 LYS A N 1
ATOM 1477 C CA . LYS A 1 190 ? -13.545 -5.684 -8.926 1.00 92.88 190 LYS A CA 1
ATOM 1478 C C . LYS A 1 190 ? -14.769 -5.078 -8.250 1.00 92.88 190 LYS A C 1
ATOM 1480 O O . LYS A 1 190 ? -15.714 -5.803 -7.948 1.00 92.88 190 LYS A O 1
ATOM 1485 N N . PHE A 1 191 ? -14.735 -3.778 -7.965 1.00 92.00 191 PHE A N 1
ATOM 1486 C CA . PHE A 1 191 ? -15.753 -3.122 -7.143 1.00 92.00 191 PHE A CA 1
ATOM 1487 C C . PHE A 1 191 ? -16.665 -2.172 -7.925 1.00 92.00 191 PHE A C 1
ATOM 1489 O O . PHE A 1 191 ? -17.624 -1.652 -7.358 1.00 92.00 191 PHE A O 1
ATOM 1496 N N . GLY A 1 192 ? -16.384 -1.918 -9.206 1.00 92.94 192 GLY A N 1
ATOM 1497 C CA . GLY A 1 192 ? -17.132 -0.949 -10.010 1.00 92.94 192 GLY A CA 1
ATOM 1498 C C . GLY A 1 192 ? -16.922 0.504 -9.573 1.00 92.94 192 GLY A C 1
ATOM 1499 O O . GLY A 1 192 ? -17.727 1.368 -9.911 1.00 92.94 192 GLY A O 1
ATOM 1500 N N . TRP A 1 193 ? -15.878 0.786 -8.789 1.00 94.44 193 TRP A N 1
ATOM 1501 C CA . TRP A 1 193 ? -15.553 2.145 -8.355 1.00 94.44 193 TRP A CA 1
ATOM 1502 C C . TRP A 1 193 ? -15.003 2.976 -9.518 1.00 94.44 193 TRP A C 1
ATOM 1504 O O . TRP A 1 193 ? -14.484 2.439 -10.496 1.00 94.44 193 TRP A O 1
ATOM 1514 N N . THR A 1 194 ? -15.074 4.300 -9.406 1.00 95.31 194 THR A N 1
ATOM 1515 C CA . THR A 1 194 ? -14.525 5.216 -10.416 1.00 95.31 194 THR A CA 1
ATOM 1516 C C . THR A 1 194 ? -13.247 5.864 -9.906 1.00 95.31 194 THR A C 1
ATOM 1518 O O . THR A 1 194 ? -13.237 6.466 -8.838 1.00 95.31 194 THR A O 1
ATOM 1521 N N . MET A 1 195 ? -12.154 5.747 -10.657 1.00 96.06 195 MET A N 1
ATOM 1522 C CA . MET A 1 195 ? -10.910 6.418 -10.300 1.00 96.06 195 MET A CA 1
ATOM 1523 C C . MET A 1 195 ? -10.997 7.895 -10.710 1.00 96.06 195 MET A C 1
ATOM 1525 O O . MET A 1 195 ? -11.177 8.194 -11.888 1.00 96.06 195 MET A O 1
ATOM 1529 N N . ASP A 1 196 ? -10.890 8.802 -9.743 1.00 95.25 196 ASP A N 1
ATOM 1530 C CA . ASP A 1 196 ? -10.910 10.254 -9.939 1.00 95.25 196 ASP A CA 1
ATOM 1531 C C . ASP A 1 196 ? -9.906 10.888 -8.971 1.00 95.25 196 ASP A C 1
ATOM 1533 O O . ASP A 1 196 ? -10.128 10.913 -7.762 1.00 95.25 196 ASP A O 1
ATOM 1537 N N . SER A 1 197 ? -8.783 11.374 -9.501 1.00 92.62 197 SER A N 1
ATOM 1538 C CA . SER A 1 197 ? -7.705 11.962 -8.698 1.00 92.62 197 SER A CA 1
ATOM 1539 C C . SER A 1 197 ? -8.073 13.310 -8.077 1.00 92.62 197 SER A C 1
ATOM 1541 O O . SER A 1 197 ? -7.512 13.668 -7.043 1.00 92.62 197 SER A O 1
ATOM 1543 N N . ASP A 1 198 ? -9.010 14.045 -8.679 1.00 91.25 198 ASP A N 1
ATOM 1544 C CA . ASP A 1 198 ? -9.360 15.406 -8.269 1.00 91.25 198 ASP A CA 1
ATOM 1545 C C . ASP A 1 198 ? -10.503 15.404 -7.249 1.00 91.25 198 ASP A C 1
ATOM 1547 O O . ASP A 1 198 ? -10.538 16.222 -6.327 1.00 91.25 198 ASP A O 1
ATOM 1551 N N . ARG A 1 199 ? -11.454 14.474 -7.404 1.00 88.75 199 ARG A N 1
ATOM 1552 C CA . ARG A 1 199 ? -12.669 14.374 -6.579 1.00 88.75 199 ARG A CA 1
ATOM 1553 C C . ARG A 1 199 ? -12.811 13.011 -5.912 1.00 88.75 199 ARG A C 1
ATOM 1555 O O . ARG A 1 199 ? -13.921 12.496 -5.758 1.00 88.75 199 ARG A O 1
ATOM 1562 N N . ALA A 1 200 ? -11.692 12.428 -5.499 1.00 91.50 200 ALA A N 1
ATOM 1563 C CA . ALA A 1 200 ? -11.668 11.177 -4.758 1.00 91.50 200 ALA A CA 1
ATOM 1564 C C . ALA A 1 200 ? -12.428 11.296 -3.428 1.00 91.50 200 ALA A C 1
ATOM 1566 O O . ALA A 1 200 ? -12.067 12.087 -2.557 1.00 91.50 200 ALA A O 1
ATOM 1567 N N . THR A 1 201 ? -13.448 10.459 -3.233 1.00 89.75 201 THR A N 1
ATOM 1568 C CA . THR A 1 201 ? -14.072 10.279 -1.913 1.00 89.75 201 THR A CA 1
ATOM 1569 C C . THR A 1 201 ? -13.318 9.298 -1.013 1.00 89.75 201 THR A C 1
ATOM 1571 O O . THR A 1 201 ? -13.533 9.286 0.201 1.00 89.75 201 THR A O 1
ATOM 1574 N N . LEU A 1 202 ? -12.444 8.482 -1.607 1.00 91.25 202 LEU A N 1
ATOM 1575 C CA . LEU A 1 202 ? -11.561 7.531 -0.943 1.00 91.25 202 LEU A CA 1
ATOM 1576 C C . LEU A 1 202 ? -10.134 7.689 -1.444 1.00 91.25 202 LEU A C 1
ATOM 1578 O O . LEU A 1 202 ? -9.887 7.756 -2.646 1.00 91.25 202 LEU A O 1
ATOM 1582 N N . GLU A 1 203 ? -9.188 7.655 -0.523 1.00 93.62 203 GLU A N 1
ATOM 1583 C CA . GLU A 1 203 ? -7.773 7.642 -0.850 1.00 93.62 203 GLU A CA 1
ATOM 1584 C C . GLU A 1 203 ? -7.173 6.312 -0.410 1.00 93.62 203 GLU A C 1
ATOM 1586 O O . GLU A 1 203 ? -7.053 6.016 0.781 1.00 93.62 203 GLU A O 1
ATOM 1591 N N . VAL A 1 204 ? -6.837 5.491 -1.400 1.00 94.75 204 VAL A N 1
ATOM 1592 C CA . VAL A 1 204 ? -6.125 4.233 -1.209 1.00 94.75 204 VAL A CA 1
ATOM 1593 C C . VAL A 1 204 ? -4.640 4.544 -1.253 1.00 94.75 204 VAL A C 1
ATOM 1595 O O . VAL A 1 204 ? -4.162 5.055 -2.262 1.00 94.75 204 VAL A O 1
ATOM 1598 N N . GLN A 1 205 ? -3.898 4.217 -0.199 1.00 94.50 205 GLN A N 1
ATOM 1599 C CA . GLN A 1 205 ? -2.440 4.327 -0.238 1.00 94.50 205 GLN A CA 1
ATOM 1600 C C . GLN A 1 205 ? -1.803 2.941 -0.207 1.00 94.50 205 GLN A C 1
ATOM 1602 O O . GLN A 1 205 ? -2.224 2.036 0.524 1.00 94.50 205 GLN A O 1
ATOM 1607 N N . LEU A 1 206 ? -0.781 2.788 -1.038 1.00 94.56 206 LEU A N 1
ATOM 1608 C CA . LEU A 1 206 ? 0.043 1.602 -1.159 1.00 94.56 206 LEU A CA 1
ATOM 1609 C C . LEU A 1 206 ? 1.452 1.961 -0.702 1.00 94.56 206 LEU A C 1
ATOM 1611 O O . LEU A 1 206 ? 2.071 2.879 -1.233 1.00 94.56 206 LEU A O 1
ATOM 1615 N N . PHE A 1 207 ? 1.974 1.223 0.266 1.00 91.88 207 PHE A N 1
ATOM 1616 C CA . PHE A 1 207 ? 3.358 1.356 0.699 1.00 91.88 207 PHE A CA 1
ATOM 1617 C C . PHE A 1 207 ? 4.117 0.122 0.267 1.00 91.88 207 PHE A C 1
ATOM 1619 O O . PHE A 1 207 ? 3.803 -0.998 0.676 1.00 91.88 207 PHE A O 1
ATOM 1626 N N . VAL A 1 208 ? 5.116 0.338 -0.575 1.00 91.50 208 VAL A N 1
ATOM 1627 C CA . VAL A 1 208 ? 5.945 -0.722 -1.127 1.00 91.50 208 VAL A CA 1
ATOM 1628 C C . VAL A 1 208 ? 7.357 -0.538 -0.610 1.00 91.50 208 VAL A C 1
ATOM 1630 O O . VAL A 1 208 ? 8.010 0.470 -0.874 1.00 91.50 208 VAL A O 1
ATOM 1633 N N . THR A 1 209 ? 7.826 -1.513 0.157 1.00 89.81 209 THR A N 1
ATOM 1634 C CA . THR A 1 209 ? 9.200 -1.576 0.640 1.00 89.81 209 THR A CA 1
ATOM 1635 C C . THR A 1 209 ? 9.914 -2.789 0.051 1.00 89.81 209 THR A C 1
ATOM 1637 O O . THR A 1 209 ? 9.327 -3.652 -0.601 1.00 89.81 209 THR A O 1
ATOM 1640 N N . ASP A 1 210 ? 11.219 -2.869 0.281 1.00 88.19 210 ASP A N 1
ATOM 1641 C CA . ASP A 1 210 ? 12.021 -4.055 -0.016 1.00 88.19 210 ASP A CA 1
ATOM 1642 C C . ASP A 1 210 ? 11.574 -5.287 0.786 1.00 88.19 210 ASP A C 1
ATOM 1644 O O . ASP A 1 210 ? 11.722 -6.416 0.318 1.00 88.19 210 ASP A O 1
ATOM 1648 N N . THR A 1 211 ? 11.002 -5.065 1.970 1.00 88.44 211 THR A N 1
ATOM 1649 C CA . THR A 1 211 ? 10.591 -6.110 2.913 1.00 88.44 211 THR A CA 1
ATOM 1650 C C . THR A 1 211 ? 9.099 -6.385 2.946 1.00 88.44 211 THR A C 1
ATOM 1652 O O . THR A 1 211 ? 8.711 -7.474 3.351 1.00 88.44 211 THR A O 1
ATOM 1655 N N . SER A 1 212 ? 8.242 -5.453 2.534 1.00 90.19 212 SER A N 1
ATOM 1656 C CA . SER A 1 212 ? 6.796 -5.602 2.684 1.00 90.19 212 SER A CA 1
ATOM 1657 C C . SER A 1 212 ? 5.996 -4.768 1.691 1.00 90.19 212 SER A C 1
ATOM 1659 O O . SER A 1 212 ? 6.453 -3.750 1.181 1.00 90.19 212 SER A O 1
ATOM 1661 N N . PHE A 1 213 ? 4.762 -5.193 1.468 1.00 91.06 213 PHE A N 1
ATOM 1662 C CA . PHE A 1 213 ? 3.736 -4.453 0.759 1.00 91.06 213 PHE A CA 1
ATOM 1663 C C . PHE A 1 213 ? 2.569 -4.229 1.704 1.00 91.06 213 PHE A C 1
ATOM 1665 O O . PHE A 1 213 ? 2.073 -5.172 2.325 1.00 91.06 213 PHE A O 1
ATOM 1672 N N . VAL A 1 214 ? 2.122 -2.987 1.806 1.00 91.88 214 VAL A N 1
ATOM 1673 C CA . VAL A 1 214 ? 1.006 -2.600 2.660 1.00 91.88 214 VAL A CA 1
ATOM 1674 C C . VAL A 1 214 ? -0.015 -1.867 1.810 1.00 91.88 214 VAL A C 1
ATOM 1676 O O . VAL A 1 214 ? 0.339 -0.937 1.091 1.00 91.88 214 VAL A O 1
ATOM 1679 N N . ALA A 1 215 ? -1.277 -2.275 1.900 1.00 94.19 215 ALA A N 1
ATOM 1680 C CA . ALA A 1 215 ? -2.387 -1.560 1.287 1.00 94.19 215 ALA A CA 1
ATOM 1681 C C . ALA A 1 215 ? -3.393 -1.138 2.347 1.00 94.19 215 ALA A C 1
ATOM 1683 O O . ALA A 1 215 ? -3.647 -1.862 3.318 1.00 94.19 215 ALA A O 1
ATOM 1684 N N . GLY A 1 216 ? -3.987 0.028 2.135 1.00 93.62 216 GLY A N 1
ATOM 1685 C CA . GLY A 1 216 ? -5.001 0.532 3.035 1.00 93.62 216 GLY A CA 1
ATOM 1686 C C . GLY A 1 216 ? -5.542 1.897 2.669 1.00 93.62 216 GLY A C 1
ATOM 1687 O O . GLY A 1 216 ? -5.421 2.329 1.523 1.00 93.62 216 GLY A O 1
ATOM 1688 N N . LEU A 1 217 ? -6.195 2.537 3.636 1.00 92.62 217 LEU A N 1
ATOM 1689 C CA . LEU A 1 217 ? -6.943 3.773 3.421 1.00 92.62 217 LEU A CA 1
ATOM 1690 C C . LEU A 1 217 ? -6.383 4.917 4.251 1.00 92.62 217 LEU A C 1
ATOM 1692 O O . LEU A 1 217 ? -6.136 4.757 5.448 1.00 92.62 217 LEU A O 1
ATOM 1696 N N . SER A 1 218 ? -6.275 6.082 3.620 1.00 91.56 218 SER A N 1
ATOM 1697 C CA . SER A 1 218 ? -6.080 7.335 4.340 1.00 91.56 218 SER A CA 1
ATOM 1698 C C . SER A 1 218 ? -7.392 7.759 5.001 1.00 91.56 218 SER A C 1
ATOM 1700 O O . SER A 1 218 ? -8.459 7.743 4.380 1.00 91.56 218 SER A O 1
ATOM 1702 N N . VAL A 1 219 ? -7.315 8.103 6.284 1.00 87.25 219 VAL A N 1
ATOM 1703 C CA . VAL A 1 219 ? -8.457 8.542 7.098 1.00 87.25 219 VAL A CA 1
ATOM 1704 C C . VAL A 1 219 ? -8.653 10.048 7.002 1.00 87.25 219 VAL A C 1
ATOM 1706 O O . VAL A 1 219 ? -9.787 10.531 6.983 1.00 87.25 219 VAL A O 1
ATOM 1709 N N . HIS A 1 220 ? -7.559 10.802 6.915 1.00 76.62 220 HIS A N 1
ATOM 1710 C CA . HIS A 1 220 ? -7.646 12.243 6.743 1.00 76.62 220 HIS A CA 1
ATOM 1711 C C . HIS A 1 220 ? -7.980 12.562 5.292 1.00 76.62 220 HIS A C 1
ATOM 1713 O O . HIS A 1 220 ? -7.355 12.047 4.367 1.00 76.62 220 HIS A O 1
ATOM 1719 N N . LYS A 1 221 ? -8.947 13.465 5.086 1.00 60.91 221 LYS A N 1
ATOM 1720 C CA . LYS A 1 221 ? -9.088 14.129 3.791 1.00 60.91 221 LYS A CA 1
ATOM 1721 C C . LYS A 1 221 ? -7.768 14.840 3.543 1.00 60.91 221 LYS A C 1
ATOM 1723 O O . LYS A 1 221 ? -7.452 15.789 4.261 1.00 60.91 221 LYS A O 1
ATOM 1728 N N . SER A 1 222 ? -6.998 14.353 2.571 1.00 54.59 222 SER A N 1
ATOM 1729 C CA . SER A 1 222 ? -5.830 15.050 2.055 1.00 54.59 222 SER A CA 1
ATOM 1730 C C . SER A 1 222 ? -6.196 16.522 1.922 1.00 54.59 222 SER A C 1
ATOM 1732 O O . SER A 1 222 ? -7.204 16.839 1.285 1.00 54.59 222 SER A O 1
ATOM 1734 N N . SER A 1 223 ? -5.432 17.389 2.582 1.00 46.47 223 SER A N 1
ATOM 1735 C CA . SER A 1 223 ? -5.551 18.841 2.492 1.00 46.47 223 SER A CA 1
ATOM 1736 C C . SER A 1 223 ? -5.235 19.266 1.053 1.00 46.47 223 SER A C 1
ATOM 1738 O O . SER A 1 223 ? -4.140 19.709 0.727 1.00 46.47 223 SER A O 1
ATOM 1740 N N . THR A 1 224 ? -6.165 19.022 0.131 1.00 38.91 224 THR A N 1
ATOM 1741 C CA . THR A 1 224 ? -6.044 19.376 -1.289 1.00 38.91 224 THR A CA 1
ATOM 1742 C C . THR A 1 224 ? -6.393 20.839 -1.527 1.00 38.91 224 THR A C 1
ATOM 1744 O O . THR A 1 224 ? -6.129 21.379 -2.597 1.00 38.91 224 THR A O 1
ATOM 1747 N N . SER A 1 225 ? -6.897 21.533 -0.509 1.00 38.25 225 SER A N 1
ATOM 1748 C CA . SER A 1 225 ? -6.866 22.985 -0.439 1.00 38.25 225 SER A CA 1
ATOM 1749 C C . SER A 1 225 ? -5.766 23.381 0.531 1.00 38.25 225 SER A C 1
ATOM 1751 O O . SER A 1 225 ? -5.873 23.039 1.702 1.00 38.25 225 SER A O 1
ATOM 1753 N N . GLY A 1 226 ? -4.774 24.164 0.095 1.00 44.00 226 GLY A N 1
ATOM 1754 C CA . GLY A 1 226 ? -3.772 24.831 0.946 1.00 44.00 226 GLY A CA 1
ATOM 1755 C C . GLY A 1 226 ? -4.350 25.802 1.994 1.00 44.00 226 GLY A C 1
ATOM 1756 O O . GLY A 1 226 ? -3.708 26.774 2.379 1.00 44.00 226 GLY A O 1
ATOM 1757 N N . THR A 1 227 ? -5.580 25.574 2.440 1.00 41.38 227 THR A N 1
ATOM 1758 C CA . THR A 1 227 ? -6.153 26.083 3.669 1.00 41.38 227 THR A CA 1
ATOM 1759 C C . THR A 1 227 ? -5.526 25.287 4.801 1.00 41.38 227 THR A C 1
ATOM 1761 O O . THR A 1 227 ? -5.931 24.170 5.113 1.00 41.38 227 THR A O 1
ATOM 1764 N N . GLN A 1 228 ? -4.471 25.876 5.356 1.00 44.69 228 GLN A N 1
ATOM 1765 C CA . GLN A 1 228 ? -3.869 25.514 6.630 1.00 44.69 228 GLN A CA 1
ATOM 1766 C C . GLN A 1 228 ? -4.961 24.986 7.586 1.00 44.69 228 GLN A C 1
ATOM 1768 O O . GLN A 1 228 ? -6.000 25.651 7.700 1.00 44.69 228 GLN A O 1
ATOM 1773 N N . PRO A 1 229 ? -4.783 23.809 8.228 1.00 46.91 229 PRO A N 1
ATOM 1774 C CA . PRO A 1 229 ? -5.734 23.334 9.232 1.00 46.91 229 PRO A CA 1
ATOM 1775 C C . PRO A 1 229 ? -6.011 24.483 10.208 1.00 46.91 229 PRO A C 1
ATOM 1777 O O . PRO A 1 229 ? -5.086 25.270 10.450 1.00 46.91 229 PRO A O 1
ATOM 1780 N N . PRO A 1 230 ? -7.254 24.647 10.711 1.00 45.38 230 PRO A N 1
ATOM 1781 C CA . PRO A 1 230 ? -7.570 25.724 11.638 1.00 45.38 230 PRO A CA 1
ATOM 1782 C C . PRO A 1 230 ? -6.531 25.660 12.745 1.00 45.38 230 PRO A C 1
ATOM 1784 O O . PRO A 1 230 ? -6.470 24.667 13.467 1.00 45.38 230 PRO A O 1
ATOM 1787 N N . ALA A 1 231 ? -5.643 26.659 12.783 1.00 46.31 231 ALA A N 1
ATOM 1788 C CA . ALA A 1 231 ? -4.561 26.687 13.743 1.00 46.31 231 ALA A CA 1
ATOM 1789 C C . ALA A 1 231 ? -5.205 26.451 15.104 1.00 46.31 231 ALA A C 1
ATOM 1791 O O . ALA A 1 231 ? -6.135 27.188 15.450 1.00 46.31 231 ALA A O 1
ATOM 1792 N N . CYS A 1 232 ? -4.773 25.405 15.822 1.00 43.97 232 CYS A N 1
ATOM 1793 C CA . CYS A 1 232 ? -5.146 25.226 17.219 1.00 43.97 232 CYS A CA 1
ATOM 1794 C C . CYS A 1 232 ? -5.060 26.613 17.857 1.00 43.97 232 CYS A C 1
ATOM 1796 O O . CYS A 1 232 ? -3.991 27.229 17.748 1.00 43.97 232 CYS A O 1
ATOM 1798 N N . PRO A 1 233 ? -6.176 27.167 18.374 1.00 40.06 233 PRO A N 1
ATOM 1799 C CA . PRO A 1 233 ? -6.216 28.562 18.765 1.00 40.06 233 PRO A CA 1
ATOM 1800 C C . PRO A 1 233 ? -5.065 28.776 19.745 1.00 40.06 233 PRO A C 1
ATOM 1802 O O . PRO A 1 233 ? -5.008 28.077 20.763 1.00 40.06 233 PRO A O 1
ATOM 1805 N N . PRO A 1 234 ? -4.097 29.651 19.419 1.00 42.72 234 PRO A N 1
ATOM 1806 C CA . PRO A 1 234 ? -2.984 29.881 20.313 1.00 42.72 234 PRO A CA 1
ATOM 1807 C C . PRO A 1 234 ? -3.575 30.368 21.638 1.00 42.72 234 PRO A C 1
ATOM 1809 O O . PRO A 1 234 ? -4.470 31.220 21.615 1.00 42.72 234 PRO A O 1
ATOM 1812 N N . PRO A 1 235 ? -3.120 29.852 22.790 1.00 48.59 235 PRO A N 1
ATOM 1813 C CA . PRO A 1 235 ? -3.449 30.484 24.052 1.00 48.59 235 PRO A CA 1
ATOM 1814 C C . PRO A 1 235 ? -2.849 31.897 24.018 1.00 48.59 235 PRO A C 1
ATOM 1816 O O . PRO A 1 235 ? -1.633 32.058 24.066 1.00 48.59 235 PRO A O 1
ATOM 1819 N N . ASP A 1 236 ? -3.720 32.889 23.825 1.00 46.78 236 ASP A N 1
ATOM 1820 C CA . ASP A 1 236 ? -3.505 34.332 23.946 1.00 46.78 236 ASP A CA 1
ATOM 1821 C C . ASP A 1 236 ? -2.142 34.860 23.457 1.00 46.78 236 ASP A C 1
ATOM 1823 O O . ASP A 1 236 ? -1.224 35.084 24.246 1.00 46.78 236 ASP A O 1
ATOM 1827 N N . SER A 1 237 ? -2.011 35.159 22.158 1.00 37.97 237 SER A N 1
ATOM 1828 C CA . SER A 1 237 ? -0.872 35.955 21.674 1.00 37.97 237 SER A CA 1
ATOM 1829 C C . SER A 1 237 ? -1.276 36.943 20.567 1.00 37.97 237 SER A C 1
ATOM 1831 O O . SER A 1 237 ? -1.645 36.516 19.471 1.00 37.97 237 SER A O 1
ATOM 1833 N N . PRO A 1 238 ? -1.242 38.268 20.821 1.00 46.16 238 PRO A N 1
ATOM 1834 C CA . PRO A 1 238 ? -1.671 39.288 19.871 1.00 46.16 238 PRO A CA 1
ATOM 1835 C C . PRO A 1 238 ? -0.478 39.833 19.079 1.00 46.16 238 PRO A C 1
ATOM 1837 O O . PRO A 1 238 ? 0.030 40.895 19.419 1.00 46.16 238 PRO A O 1
ATOM 1840 N N . LEU A 1 239 ? 0.008 39.140 18.043 1.00 49.06 239 LEU A N 1
ATOM 1841 C CA . LEU A 1 239 ? 0.980 39.736 17.109 1.00 49.06 239 LEU A CA 1
ATOM 1842 C C . LEU A 1 239 ? 1.211 38.859 15.868 1.00 49.06 239 LEU A C 1
ATOM 1844 O O . LEU A 1 239 ? 2.074 37.989 15.884 1.00 49.06 239 LEU A O 1
ATOM 1848 N N . ALA A 1 240 ? 0.470 39.101 14.784 1.00 36.75 240 ALA A N 1
ATOM 1849 C CA . ALA A 1 240 ? 0.891 38.717 13.431 1.00 36.75 240 ALA A CA 1
ATOM 1850 C C . ALA A 1 240 ? 0.025 39.415 12.369 1.00 36.75 240 ALA A C 1
ATOM 1852 O O . ALA A 1 240 ? -0.891 38.827 11.801 1.00 36.75 240 ALA A O 1
ATOM 1853 N N . GLU A 1 241 ? 0.336 40.681 12.094 1.00 44.34 241 GLU A N 1
ATOM 1854 C CA . GLU A 1 241 ? -0.001 41.324 10.823 1.00 44.34 241 GLU A CA 1
ATOM 1855 C C . GLU A 1 241 ? 1.265 41.442 9.967 1.00 44.34 241 GLU A C 1
ATOM 1857 O O . GLU A 1 241 ? 2.345 41.736 10.478 1.00 44.34 241 GLU A O 1
ATOM 1862 N N . ALA A 1 242 ? 1.054 41.289 8.657 1.00 41.38 242 ALA A N 1
ATOM 1863 C CA . ALA A 1 242 ? 1.919 41.664 7.539 1.00 41.38 242 ALA A CA 1
ATOM 1864 C C . ALA A 1 242 ? 3.072 40.717 7.166 1.00 41.38 242 ALA A C 1
ATOM 1866 O O . ALA A 1 242 ? 4.181 40.881 7.655 1.00 41.38 242 ALA A O 1
ATOM 1867 N N . VAL A 1 243 ? 2.831 39.854 6.165 1.00 38.78 243 VAL A N 1
ATOM 1868 C CA . VAL A 1 243 ? 3.587 39.853 4.890 1.00 38.78 243 VAL A CA 1
ATOM 1869 C C . VAL A 1 243 ? 2.676 39.317 3.767 1.00 38.78 243 VAL A C 1
ATOM 1871 O O . VAL A 1 243 ? 2.433 38.119 3.663 1.00 38.78 243 VAL A O 1
ATOM 1874 N N . GLN A 1 244 ? 2.188 40.210 2.908 1.00 43.47 244 GLN A N 1
ATOM 1875 C CA . GLN A 1 244 ? 1.844 39.916 1.512 1.00 43.47 244 GLN A CA 1
ATOM 1876 C C . GLN A 1 244 ? 2.889 40.643 0.670 1.00 43.47 244 GLN A C 1
ATOM 1878 O O . GLN A 1 244 ? 3.094 41.821 0.943 1.00 43.47 244 GLN A O 1
ATOM 1883 N N . GLU A 1 245 ? 3.509 39.987 -0.319 1.00 37.62 245 GLU A N 1
ATOM 1884 C CA . GLU A 1 245 ? 3.640 40.542 -1.677 1.00 37.62 245 GLU A CA 1
ATOM 1885 C C . GLU A 1 245 ? 4.450 39.665 -2.660 1.00 37.62 245 GLU A C 1
ATOM 1887 O O . GLU A 1 245 ? 5.507 39.138 -2.325 1.00 37.62 245 GLU A O 1
ATOM 1892 N N . LEU A 1 246 ? 3.937 39.641 -3.904 1.00 35.53 246 LEU A N 1
ATOM 1893 C CA . LEU A 1 246 ? 4.588 39.422 -5.212 1.00 35.53 246 LEU A CA 1
ATOM 1894 C C . LEU A 1 246 ? 4.610 38.007 -5.832 1.00 35.53 246 LEU A C 1
ATOM 1896 O O . LEU A 1 246 ? 5.537 37.224 -5.656 1.00 35.53 246 LEU A O 1
ATOM 1900 N N . HIS A 1 247 ? 3.629 37.776 -6.716 1.00 36.75 247 HIS A N 1
ATOM 1901 C CA . HIS A 1 247 ? 3.732 36.931 -7.914 1.00 36.75 247 HIS A CA 1
ATOM 1902 C C . HIS A 1 247 ? 3.533 37.810 -9.163 1.00 36.75 247 HIS A C 1
ATOM 1904 O O . HIS A 1 247 ? 2.549 38.546 -9.241 1.00 36.75 247 HIS A O 1
ATOM 1910 N N . LEU A 1 248 ? 4.437 37.702 -10.142 1.00 36.28 248 LEU A N 1
ATOM 1911 C CA . LEU A 1 248 ? 4.278 38.187 -11.519 1.00 36.28 248 LEU A CA 1
ATOM 1912 C C . LEU A 1 248 ? 4.858 37.135 -12.486 1.00 36.28 248 LEU A C 1
ATOM 1914 O O . LEU A 1 248 ? 6.027 36.771 -12.382 1.00 36.28 248 LEU A O 1
ATOM 1918 N N . ASP A 1 249 ? 4.005 36.674 -13.398 1.00 42.03 249 ASP A N 1
ATOM 1919 C CA . ASP A 1 249 ? 4.245 35.856 -14.608 1.00 42.03 249 ASP A CA 1
ATOM 1920 C C . ASP A 1 249 ? 4.604 36.783 -15.812 1.00 42.03 249 ASP A C 1
ATOM 1922 O O . ASP A 1 249 ? 4.577 38.006 -15.617 1.00 42.03 249 ASP A O 1
ATOM 1926 N N . PRO A 1 250 ? 4.738 36.356 -17.099 1.00 59.62 250 PRO A N 1
ATOM 1927 C CA . PRO A 1 250 ? 5.203 35.108 -17.757 1.00 59.62 250 PRO A CA 1
ATOM 1928 C C . PRO A 1 250 ? 6.137 35.393 -18.991 1.00 59.62 250 PRO A C 1
ATOM 1930 O O . PRO A 1 250 ? 6.375 36.553 -19.325 1.00 59.62 250 PRO A O 1
ATOM 1933 N N . SER A 1 251 ? 6.618 34.379 -19.749 1.00 40.75 251 SER A N 1
ATOM 1934 C CA . SER A 1 251 ? 6.978 34.529 -21.195 1.00 40.75 251 SER A CA 1
ATOM 1935 C C . SER A 1 251 ? 7.268 33.197 -21.937 1.00 40.75 251 SER A C 1
ATOM 1937 O O . SER A 1 251 ? 8.119 32.437 -21.468 1.00 40.75 251 SER A O 1
ATOM 1939 N N . PRO A 1 252 ? 6.657 32.914 -23.113 1.00 52.25 252 PRO A N 1
ATOM 1940 C CA . PRO A 1 252 ? 7.061 31.835 -24.021 1.00 52.25 252 PRO A CA 1
ATOM 1941 C C . PRO A 1 252 ? 7.772 32.363 -25.288 1.00 52.25 252 PRO A C 1
ATOM 1943 O O . PRO A 1 252 ? 7.377 33.378 -25.858 1.00 52.25 252 PRO A O 1
ATOM 1946 N N . ALA A 1 253 ? 8.805 31.652 -25.757 1.00 50.62 253 ALA A N 1
ATOM 1947 C CA . ALA A 1 253 ? 9.558 31.973 -26.974 1.00 50.62 253 ALA A CA 1
ATOM 1948 C C . ALA A 1 253 ? 9.333 30.930 -28.088 1.00 50.62 253 ALA A C 1
ATOM 1950 O O . ALA A 1 253 ? 9.417 29.724 -27.853 1.00 50.62 253 ALA A O 1
ATOM 1951 N N . ASP A 1 254 ? 9.078 31.444 -29.293 1.00 44.56 254 ASP A N 1
ATOM 1952 C CA . ASP A 1 254 ? 8.858 30.755 -30.569 1.00 44.56 254 ASP A CA 1
ATOM 1953 C C . ASP A 1 254 ? 10.076 29.957 -31.084 1.00 44.56 254 ASP A C 1
ATOM 1955 O O . ASP A 1 254 ? 11.224 30.386 -30.950 1.00 44.56 254 ASP A O 1
ATOM 1959 N N . LEU A 1 255 ? 9.822 28.842 -31.786 1.00 55.31 255 LEU A N 1
ATOM 1960 C CA . LEU A 1 255 ? 10.811 28.101 -32.587 1.00 55.31 255 LEU A CA 1
ATOM 1961 C C . LEU A 1 255 ? 10.319 27.895 -34.037 1.00 55.31 255 LEU A C 1
ATOM 1963 O O . LEU A 1 255 ? 9.159 27.525 -34.229 1.00 55.31 255 LEU A O 1
ATOM 1967 N N . PRO A 1 256 ? 11.178 28.079 -35.064 1.00 53.84 256 PRO A N 1
ATOM 1968 C CA . PRO A 1 256 ? 10.797 27.948 -36.471 1.00 53.84 256 PRO A CA 1
ATOM 1969 C C . PRO A 1 256 ? 10.997 26.537 -37.063 1.00 53.84 256 PRO A C 1
ATOM 1971 O O . PRO A 1 256 ? 11.837 25.751 -36.624 1.00 53.84 256 PRO A O 1
ATOM 1974 N N . ALA A 1 257 ? 10.216 26.261 -38.111 1.00 56.56 257 ALA A N 1
ATOM 1975 C CA . ALA A 1 257 ? 10.147 25.019 -38.883 1.00 56.56 257 ALA A CA 1
ATOM 1976 C C . ALA A 1 257 ? 11.342 24.793 -39.843 1.00 56.56 257 ALA A C 1
ATOM 1978 O O . ALA A 1 257 ? 11.918 25.766 -40.333 1.00 56.56 257 ALA A O 1
ATOM 1979 N N . PRO A 1 258 ? 11.681 23.532 -40.191 1.00 57.81 258 PRO A N 1
ATOM 1980 C CA . PRO A 1 258 ? 12.686 23.225 -41.208 1.00 57.81 258 PRO A CA 1
ATOM 1981 C C . PRO A 1 258 ? 12.096 23.060 -42.622 1.00 57.81 258 PRO A C 1
ATOM 1983 O O . PRO A 1 258 ? 11.046 22.446 -42.819 1.00 57.81 258 PRO A O 1
ATOM 1986 N N . GLU A 1 259 ? 12.824 23.576 -43.616 1.00 49.56 259 GLU A N 1
ATOM 1987 C CA . GLU A 1 259 ? 12.530 23.460 -45.049 1.00 49.56 259 GLU A CA 1
ATOM 1988 C C . GLU A 1 259 ? 12.895 22.080 -45.642 1.00 49.56 259 GLU A C 1
ATOM 1990 O O . GLU A 1 259 ? 13.858 21.444 -45.198 1.00 49.56 259 GLU A O 1
ATOM 1995 N N . PRO A 1 260 ? 12.201 21.625 -46.705 1.00 52.12 260 PRO A N 1
ATOM 1996 C CA . PRO A 1 260 ? 12.572 20.429 -47.453 1.00 52.12 260 PRO A CA 1
ATOM 1997 C C . PRO A 1 260 ? 13.535 20.753 -48.609 1.00 52.12 260 PRO A C 1
ATOM 1999 O O . PRO A 1 260 ? 13.215 21.540 -49.497 1.00 52.12 260 PRO A O 1
ATOM 2002 N N . SER A 1 261 ? 14.689 20.078 -48.662 1.00 42.94 261 SER A N 1
ATOM 2003 C CA . SER A 1 261 ? 15.569 20.089 -49.839 1.00 42.94 261 SER A CA 1
ATOM 2004 C C . SER A 1 261 ? 15.464 18.777 -50.619 1.00 42.94 261 SER A C 1
ATOM 2006 O O . SER A 1 261 ? 15.732 17.680 -50.134 1.00 42.94 261 SER A O 1
ATOM 2008 N N . SER A 1 262 ? 15.026 18.922 -51.863 1.00 46.78 262 SER A N 1
ATOM 2009 C CA . SER A 1 262 ? 14.977 17.913 -52.912 1.00 46.78 262 SER A CA 1
ATOM 2010 C C . SER A 1 262 ? 16.308 17.845 -53.661 1.00 46.78 262 SER A C 1
ATOM 2012 O O . SER A 1 262 ? 16.780 18.874 -54.148 1.00 46.78 262 SER A O 1
ATOM 2014 N N . THR A 1 263 ? 16.850 16.642 -53.877 1.00 42.34 263 THR A N 1
ATOM 2015 C CA . THR A 1 263 ? 17.886 16.431 -54.900 1.00 42.34 263 THR A CA 1
ATOM 2016 C C . THR A 1 263 ? 17.699 15.104 -55.625 1.00 42.34 263 THR A C 1
ATOM 2018 O O . THR A 1 263 ? 17.736 14.017 -55.055 1.00 42.34 263 THR A O 1
ATOM 2021 N N . SER A 1 264 ? 17.479 15.241 -56.925 1.00 38.72 264 SER A N 1
ATOM 2022 C CA . SER A 1 264 ? 17.294 14.216 -57.940 1.00 38.72 264 SER A CA 1
ATOM 2023 C C . SER A 1 264 ? 18.618 13.732 -58.542 1.00 38.72 264 SER A C 1
ATOM 2025 O O . SER A 1 264 ? 19.478 14.550 -58.850 1.00 38.72 264 SER A O 1
ATOM 2027 N N . GLY A 1 265 ? 18.673 12.436 -58.869 1.00 40.69 265 GLY A N 1
ATOM 2028 C CA . GLY A 1 265 ? 19.195 11.935 -60.148 1.00 40.69 265 GLY A CA 1
ATOM 2029 C C . GLY A 1 265 ? 20.701 11.682 -60.281 1.00 40.69 265 GLY A C 1
ATOM 2030 O O . GLY A 1 265 ? 21.498 12.608 -60.268 1.00 40.69 265 GLY A O 1
ATOM 2031 N N . SER A 1 266 ? 21.068 10.421 -60.544 1.00 44.34 266 SER A N 1
ATOM 2032 C CA . SER A 1 266 ? 21.992 10.019 -61.625 1.00 44.34 266 SER A CA 1
ATOM 2033 C C . SER A 1 266 ? 22.278 8.515 -61.516 1.00 44.34 266 SER A C 1
ATOM 2035 O O . SER A 1 266 ? 22.956 8.055 -60.598 1.00 44.34 266 SER A O 1
ATOM 2037 N N . SER A 1 267 ? 21.730 7.728 -62.442 1.00 47.31 267 SER A N 1
ATOM 2038 C CA . SER A 1 267 ? 21.977 6.288 -62.552 1.00 47.31 267 SER A CA 1
ATOM 2039 C C . SER A 1 267 ? 23.099 6.050 -63.558 1.00 47.31 267 SER A C 1
ATOM 2041 O O . SER A 1 267 ? 22.867 6.064 -64.765 1.00 47.31 267 SER A O 1
ATOM 2043 N N . GLN A 1 268 ? 24.320 5.835 -63.064 1.00 55.00 268 GLN A N 1
ATOM 2044 C CA . GLN A 1 268 ? 25.424 5.328 -63.879 1.00 55.00 268 GLN A CA 1
ATOM 2045 C C . GLN A 1 268 ? 25.506 3.794 -63.799 1.00 55.00 268 GLN A C 1
ATOM 2047 O O . GLN A 1 268 ? 25.227 3.217 -62.743 1.00 55.00 268 GLN A O 1
ATOM 2052 N N . PRO A 1 269 ? 25.880 3.113 -64.897 1.00 55.72 269 PRO A N 1
ATOM 2053 C CA . PRO A 1 269 ? 26.038 1.664 -64.923 1.00 55.72 269 PRO A CA 1
ATOM 2054 C C . PRO A 1 269 ? 27.199 1.240 -64.016 1.00 55.72 269 PRO A C 1
ATOM 2056 O O . PRO A 1 269 ? 28.329 1.700 -64.157 1.00 55.72 269 PRO A O 1
ATOM 2059 N N . VAL A 1 270 ? 26.892 0.369 -63.056 1.00 56.56 270 VAL A N 1
ATOM 2060 C CA . VAL A 1 270 ? 27.824 -0.112 -62.034 1.00 56.56 270 VAL A CA 1
ATOM 2061 C C . VAL A 1 270 ? 28.908 -0.968 -62.690 1.00 56.56 270 VAL A C 1
ATOM 2063 O O . VAL A 1 270 ? 28.642 -2.056 -63.201 1.00 56.56 270 VAL A O 1
ATOM 2066 N N . ASP A 1 271 ? 30.142 -0.470 -62.657 1.00 64.81 271 ASP A N 1
ATOM 2067 C CA . ASP A 1 271 ? 31.346 -1.192 -63.055 1.00 64.81 271 ASP A CA 1
ATOM 2068 C C . ASP A 1 271 ? 31.436 -2.542 -62.326 1.00 64.81 271 ASP A C 1
ATOM 2070 O O . ASP A 1 271 ? 31.301 -2.616 -61.104 1.00 64.81 271 ASP A O 1
ATOM 2074 N N . LYS A 1 272 ? 31.766 -3.630 -63.032 1.00 75.00 272 LYS A N 1
ATOM 2075 C CA . LYS A 1 272 ? 31.912 -4.991 -62.455 1.00 75.00 272 LYS A CA 1
ATOM 2076 C C . LYS A 1 272 ? 32.869 -5.059 -61.244 1.00 75.00 272 LYS A C 1
ATOM 2078 O O . LYS A 1 272 ? 32.834 -6.000 -60.452 1.00 75.00 272 LYS A O 1
ATOM 2083 N N . ARG A 1 273 ? 33.725 -4.045 -61.070 1.00 75.50 273 ARG A N 1
ATOM 2084 C CA . ARG A 1 273 ? 34.631 -3.869 -59.924 1.00 75.50 273 ARG A CA 1
ATOM 2085 C C . ARG A 1 273 ? 33.929 -3.360 -58.655 1.00 75.50 273 ARG A C 1
ATOM 2087 O O . ARG A 1 273 ? 34.336 -3.740 -57.557 1.00 75.50 273 ARG A O 1
ATOM 2094 N N . GLU A 1 274 ? 32.899 -2.527 -58.787 1.00 82.75 274 GLU A N 1
ATOM 2095 C CA . GLU A 1 274 ? 32.034 -2.077 -57.684 1.00 82.75 274 GLU A CA 1
ATOM 2096 C C . GLU A 1 274 ? 31.244 -3.259 -57.109 1.00 82.75 274 GLU A C 1
ATOM 2098 O O . GLU A 1 274 ? 31.210 -3.453 -55.894 1.00 82.75 274 GLU A O 1
ATOM 2103 N N . GLU A 1 275 ? 30.695 -4.120 -57.969 1.00 82.75 275 GLU A N 1
ATOM 2104 C CA . GLU A 1 275 ? 29.937 -5.298 -57.534 1.00 82.75 275 GLU A CA 1
ATOM 2105 C C . GLU A 1 275 ? 30.809 -6.283 -56.734 1.00 82.75 275 GLU A C 1
ATOM 2107 O O . GLU A 1 275 ? 30.409 -6.762 -55.671 1.00 82.75 275 GLU A O 1
ATOM 2112 N N . ALA A 1 276 ? 32.054 -6.516 -57.165 1.00 84.31 276 ALA A N 1
ATOM 2113 C CA . ALA A 1 276 ? 33.004 -7.345 -56.421 1.00 84.31 276 ALA A CA 1
ATOM 2114 C C . ALA A 1 276 ? 33.357 -6.760 -55.036 1.00 84.31 276 ALA A C 1
ATOM 2116 O O . ALA A 1 276 ? 33.552 -7.512 -54.075 1.00 84.31 276 ALA A O 1
ATOM 2117 N N . LYS A 1 277 ? 33.415 -5.426 -54.900 1.00 87.31 277 LYS A N 1
ATOM 2118 C CA . LYS A 1 277 ? 33.598 -4.764 -53.597 1.00 87.31 277 LYS A CA 1
ATOM 2119 C C . LYS A 1 277 ? 32.365 -4.923 -52.707 1.00 87.31 277 LYS A C 1
ATOM 2121 O O . LYS A 1 277 ? 32.529 -5.216 -51.524 1.00 87.31 277 LYS A O 1
ATOM 2126 N N . ARG A 1 278 ? 31.155 -4.798 -53.268 1.00 87.56 278 ARG A N 1
ATOM 2127 C CA . ARG A 1 278 ? 29.892 -5.001 -52.536 1.00 87.56 278 ARG A CA 1
ATOM 2128 C C . ARG A 1 278 ? 29.782 -6.423 -51.991 1.00 87.56 278 ARG A C 1
ATOM 2130 O O . ARG A 1 278 ? 29.556 -6.575 -50.796 1.00 87.56 278 ARG A O 1
ATOM 2137 N N . ARG A 1 279 ? 30.091 -7.446 -52.799 1.00 90.44 279 ARG A N 1
ATOM 2138 C CA . ARG A 1 279 ? 30.087 -8.854 -52.351 1.00 90.44 279 ARG A CA 1
ATOM 2139 C C . ARG A 1 279 ? 31.069 -9.114 -51.200 1.00 90.44 279 ARG A C 1
ATOM 2141 O O . ARG A 1 279 ? 30.718 -9.769 -50.225 1.00 90.44 279 ARG A O 1
ATOM 2148 N N . ARG A 1 280 ? 32.284 -8.547 -51.254 1.00 92.81 280 ARG A N 1
ATOM 2149 C CA . ARG A 1 280 ? 33.262 -8.662 -50.149 1.00 92.81 280 ARG A CA 1
ATOM 2150 C C . ARG A 1 280 ? 32.819 -7.926 -48.880 1.00 92.81 280 ARG A C 1
ATOM 2152 O O . ARG A 1 280 ? 33.118 -8.383 -47.779 1.00 92.81 280 ARG A O 1
ATOM 2159 N N . ALA A 1 281 ? 32.148 -6.783 -49.016 1.00 94.00 281 ALA A N 1
ATOM 2160 C CA . ALA A 1 281 ? 31.607 -6.042 -47.878 1.00 94.00 281 ALA A CA 1
ATOM 2161 C C . ALA A 1 281 ? 30.431 -6.787 -47.225 1.00 94.00 281 ALA A C 1
ATOM 2163 O O . ALA A 1 281 ? 30.350 -6.854 -45.999 1.00 94.00 281 ALA A O 1
ATOM 2164 N N . GLU A 1 282 ? 29.563 -7.393 -48.031 1.00 94.69 282 GLU A N 1
ATOM 2165 C CA . GLU A 1 282 ? 28.436 -8.200 -47.566 1.00 94.69 282 GLU A CA 1
ATOM 2166 C C . GLU A 1 282 ? 28.903 -9.462 -46.827 1.00 94.69 282 GLU A C 1
ATOM 2168 O O . GLU A 1 282 ? 28.436 -9.738 -45.724 1.00 94.69 282 GLU A O 1
ATOM 2173 N N . GLU A 1 283 ? 29.914 -10.165 -47.350 1.00 95.81 283 GLU A N 1
ATOM 2174 C CA . GLU A 1 283 ? 30.498 -11.329 -46.674 1.00 95.81 283 GLU A CA 1
ATOM 2175 C C . GLU A 1 283 ? 31.118 -10.960 -45.313 1.00 95.81 283 GLU A C 1
ATOM 2177 O O . GLU A 1 283 ? 30.961 -11.690 -44.332 1.00 95.81 283 GLU A O 1
ATOM 2182 N N . LYS A 1 284 ? 31.781 -9.796 -45.217 1.00 95.88 284 LYS A N 1
ATOM 2183 C CA . LYS A 1 284 ? 32.302 -9.283 -43.939 1.00 95.88 284 LYS A CA 1
ATOM 2184 C C . LYS A 1 284 ? 31.183 -8.987 -42.941 1.00 95.88 284 LYS A C 1
ATOM 2186 O O . LYS A 1 284 ? 31.309 -9.375 -41.782 1.00 95.88 284 LYS A O 1
ATOM 2191 N N . ARG A 1 285 ? 30.088 -8.356 -43.381 1.00 96.19 285 ARG A N 1
ATOM 2192 C CA . ARG A 1 285 ? 28.916 -8.089 -42.527 1.00 96.19 285 ARG A CA 1
ATOM 2193 C C . ARG A 1 285 ? 28.269 -9.381 -42.038 1.00 96.19 285 ARG A C 1
ATOM 2195 O O . ARG A 1 285 ? 27.953 -9.476 -40.857 1.00 96.19 285 ARG A O 1
ATOM 2202 N N . LYS A 1 286 ? 28.147 -10.391 -42.904 1.00 96.38 286 LYS A N 1
ATOM 2203 C CA . LYS A 1 286 ? 27.613 -11.709 -42.532 1.00 96.38 286 LYS A CA 1
ATOM 2204 C C . LYS A 1 286 ? 28.474 -12.389 -41.463 1.00 96.38 286 LYS A C 1
ATOM 2206 O O . LYS A 1 286 ? 27.940 -12.843 -40.458 1.00 96.38 286 LYS A O 1
ATOM 2211 N N . LYS A 1 287 ? 29.804 -12.385 -41.627 1.00 97.00 287 LYS A N 1
ATOM 2212 C CA . LYS A 1 287 ? 30.747 -12.920 -40.623 1.00 97.00 287 LYS A CA 1
ATOM 2213 C C . LYS A 1 287 ? 30.686 -12.161 -39.293 1.00 97.00 287 LYS A C 1
ATOM 2215 O O . LYS A 1 287 ? 30.804 -12.767 -38.232 1.00 97.00 287 LYS A O 1
ATOM 2220 N N . GLU A 1 288 ? 30.495 -10.843 -39.330 1.00 96.81 288 GLU A N 1
ATOM 2221 C CA . GLU A 1 288 ? 30.338 -10.034 -38.117 1.00 96.81 288 GLU A CA 1
ATOM 2222 C C . GLU A 1 288 ? 29.011 -10.323 -37.397 1.00 96.81 288 GLU A C 1
ATOM 2224 O O . GLU A 1 288 ? 28.998 -10.459 -36.175 1.00 96.81 288 GLU A O 1
ATOM 2229 N N . GLN A 1 289 ? 27.909 -10.465 -38.140 1.00 96.38 289 GLN A N 1
ATOM 2230 C CA . GLN A 1 289 ? 26.608 -10.850 -37.587 1.00 96.38 289 GLN A CA 1
ATOM 2231 C C . GLN A 1 289 ? 26.646 -12.251 -36.969 1.00 96.38 289 GLN A C 1
ATOM 2233 O O . GLN A 1 289 ? 26.178 -12.427 -35.849 1.00 96.38 289 GLN A O 1
ATOM 2238 N N . GLU A 1 290 ? 27.270 -13.222 -37.639 1.00 97.44 290 GLU A N 1
ATOM 2239 C CA . GLU A 1 290 ? 27.438 -14.581 -37.112 1.00 97.44 290 GLU A CA 1
ATOM 2240 C C . GLU A 1 290 ? 28.269 -14.589 -35.819 1.00 97.44 290 GLU A C 1
ATOM 2242 O O . GLU A 1 290 ? 27.916 -15.265 -34.851 1.00 97.44 290 GLU A O 1
ATOM 2247 N N . LYS A 1 291 ? 29.330 -13.772 -35.751 1.00 97.25 291 LYS A N 1
ATOM 2248 C CA . LYS A 1 291 ? 30.115 -13.598 -34.522 1.00 97.25 291 LYS A CA 1
ATOM 2249 C C . LYS A 1 291 ? 29.277 -12.988 -33.391 1.00 97.25 291 LYS A C 1
ATOM 2251 O O . LYS A 1 291 ? 29.302 -13.517 -32.283 1.00 97.25 291 LYS A O 1
ATOM 2256 N N . LYS A 1 292 ? 28.512 -11.923 -33.664 1.00 96.31 292 LYS A N 1
ATOM 2257 C CA . LYS A 1 292 ? 27.625 -11.286 -32.671 1.00 96.31 292 LYS A CA 1
ATOM 2258 C C . LYS A 1 292 ? 26.554 -12.250 -32.163 1.00 96.31 292 LYS A C 1
ATOM 2260 O O . LYS A 1 292 ? 26.317 -12.294 -30.960 1.00 96.31 292 LYS A O 1
ATOM 2265 N N . GLN A 1 293 ? 25.967 -13.053 -33.051 1.00 96.56 293 GLN A N 1
ATOM 2266 C CA . GLN A 1 293 ? 24.991 -14.075 -32.680 1.00 96.56 293 GLN A CA 1
ATOM 2267 C C . GLN A 1 293 ? 25.619 -15.128 -31.759 1.00 96.56 293 GLN A C 1
ATOM 2269 O O . GLN A 1 293 ? 25.085 -15.412 -30.692 1.00 96.56 293 GLN A O 1
ATOM 2274 N N . LYS A 1 294 ? 26.810 -15.633 -32.106 1.00 97.44 294 LYS A N 1
ATOM 2275 C CA . LYS A 1 294 ? 27.536 -16.611 -31.285 1.00 97.44 294 LYS A CA 1
ATOM 2276 C C . LYS A 1 294 ? 27.904 -16.067 -29.900 1.00 97.44 294 LYS A C 1
ATOM 2278 O O . LYS A 1 294 ? 27.805 -16.793 -28.911 1.00 97.44 294 LYS A O 1
ATOM 2283 N N . ASP A 1 295 ? 28.304 -14.799 -29.813 1.00 96.56 295 ASP A N 1
ATOM 2284 C CA . ASP A 1 295 ? 28.593 -14.137 -28.537 1.00 96.56 295 ASP A CA 1
ATOM 2285 C C . ASP A 1 295 ? 27.312 -13.939 -27.702 1.00 96.56 295 ASP A C 1
ATOM 2287 O O . ASP A 1 295 ? 27.326 -14.141 -26.483 1.00 96.56 295 ASP A O 1
ATOM 2291 N N . GLN A 1 296 ? 26.183 -13.620 -28.345 1.00 95.31 296 GLN A N 1
ATOM 2292 C CA . GLN A 1 296 ? 24.880 -13.509 -27.687 1.00 95.31 296 GLN A CA 1
ATOM 2293 C C . GLN A 1 296 ? 24.387 -14.863 -27.159 1.00 95.31 296 GLN A C 1
ATOM 2295 O O . GLN A 1 296 ? 23.940 -14.939 -26.014 1.00 95.31 296 GLN A O 1
ATOM 2300 N N . ASP A 1 297 ? 24.520 -15.933 -27.940 1.00 96.75 297 ASP A N 1
ATOM 2301 C CA . ASP A 1 297 ? 24.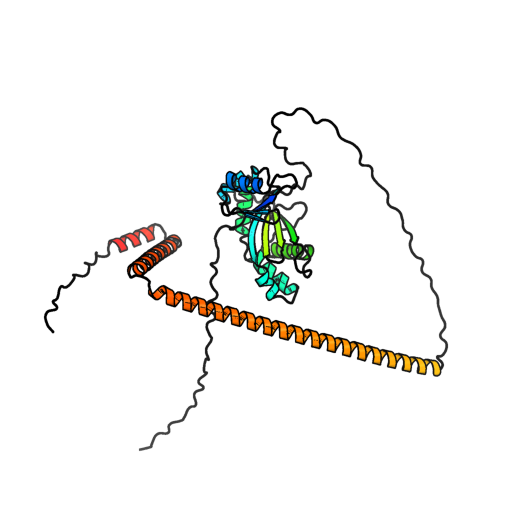134 -17.286 -27.532 1.00 96.75 297 ASP A CA 1
ATOM 2302 C C . ASP A 1 297 ? 25.015 -17.789 -26.383 1.00 96.75 297 ASP A C 1
ATOM 2304 O O . ASP A 1 297 ? 24.512 -18.353 -25.410 1.00 96.75 297 ASP A O 1
ATOM 2308 N N . LYS A 1 298 ? 26.320 -17.485 -26.414 1.00 97.44 298 LYS A N 1
ATOM 2309 C CA . LYS A 1 298 ? 27.232 -17.765 -25.296 1.00 97.44 298 LYS A CA 1
ATOM 2310 C C . LYS A 1 298 ? 26.830 -17.008 -24.025 1.00 97.44 298 LYS A C 1
ATOM 2312 O O . LYS A 1 298 ? 26.871 -17.583 -22.938 1.00 97.44 298 LYS A O 1
ATOM 2317 N N . LYS A 1 299 ? 26.414 -15.740 -24.142 1.00 96.31 299 LYS A N 1
ATOM 2318 C CA . LYS A 1 299 ? 25.923 -14.941 -23.005 1.00 96.31 299 LYS A CA 1
ATOM 2319 C C . LYS A 1 299 ? 24.615 -15.506 -22.439 1.00 96.31 299 LYS A C 1
ATOM 2321 O O . LYS A 1 299 ? 24.483 -15.600 -21.222 1.00 96.31 299 LYS A O 1
ATOM 2326 N N . LYS A 1 300 ? 23.680 -15.924 -23.300 1.00 94.06 300 LYS A N 1
ATOM 2327 C CA . LYS A 1 300 ? 22.425 -16.579 -22.889 1.00 94.06 300 LYS A CA 1
ATOM 2328 C C . LYS A 1 300 ? 22.683 -17.909 -22.177 1.00 94.06 300 LYS A C 1
ATOM 2330 O O . LYS A 1 300 ? 22.104 -18.142 -21.122 1.00 94.06 300 LYS A O 1
ATOM 2335 N N . ALA A 1 301 ? 23.593 -18.736 -22.695 1.00 96.69 301 ALA A N 1
ATOM 2336 C CA . ALA A 1 301 ? 23.973 -19.999 -22.061 1.00 96.69 301 ALA A CA 1
ATOM 2337 C C . ALA A 1 301 ? 24.608 -19.789 -20.674 1.00 96.69 301 ALA A C 1
ATOM 2339 O O . ALA A 1 301 ? 24.262 -20.490 -19.727 1.00 96.69 301 ALA A O 1
ATOM 2340 N N . ALA A 1 302 ? 25.482 -18.786 -20.525 1.00 96.00 302 ALA A N 1
ATOM 2341 C CA . ALA A 1 302 ? 26.063 -18.439 -19.227 1.00 96.00 302 ALA A CA 1
ATOM 2342 C C . ALA A 1 302 ? 25.002 -17.949 -18.222 1.00 96.00 302 ALA A C 1
ATOM 2344 O O . ALA A 1 302 ? 25.032 -18.346 -17.061 1.00 96.00 302 ALA A O 1
ATOM 2345 N N . ALA A 1 303 ? 24.041 -17.130 -18.664 1.00 90.75 303 ALA A N 1
ATOM 2346 C CA . ALA A 1 303 ? 22.941 -16.672 -17.815 1.00 90.75 303 ALA A CA 1
ATOM 2347 C C . ALA A 1 303 ? 22.026 -17.828 -17.370 1.00 90.75 303 ALA A C 1
ATOM 2349 O O . ALA A 1 303 ? 21.643 -17.888 -16.202 1.00 90.75 303 ALA A O 1
ATOM 2350 N N . ALA A 1 304 ? 21.728 -18.772 -18.271 1.00 93.31 304 ALA A N 1
ATOM 2351 C CA . ALA A 1 304 ? 20.943 -19.963 -17.954 1.00 93.31 304 ALA A CA 1
ATOM 2352 C C . ALA A 1 304 ? 21.638 -20.855 -16.910 1.00 93.31 304 ALA A C 1
ATOM 2354 O O . ALA A 1 304 ? 20.990 -21.341 -15.985 1.00 93.31 304 ALA A O 1
ATOM 2355 N N . GLU A 1 305 ? 22.962 -21.017 -17.000 1.00 97.31 305 GLU A N 1
ATOM 2356 C CA . GLU A 1 305 ? 23.725 -21.791 -16.015 1.00 97.31 305 GLU A CA 1
ATOM 2357 C C . GLU A 1 305 ? 23.740 -21.120 -14.631 1.00 97.31 305 GLU A C 1
ATOM 2359 O O . GLU A 1 305 ? 23.558 -21.793 -13.617 1.00 97.31 305 GLU A O 1
ATOM 2364 N N . VAL A 1 306 ? 23.871 -19.790 -14.570 1.00 94.75 306 VAL A N 1
ATOM 2365 C CA . VAL A 1 306 ? 23.770 -19.039 -13.304 1.00 94.75 306 VAL A CA 1
ATOM 2366 C C . VAL A 1 306 ? 22.373 -19.173 -12.688 1.00 94.75 306 VAL A C 1
ATOM 2368 O O . VAL A 1 306 ? 22.250 -19.371 -11.477 1.00 94.75 306 VAL A O 1
ATOM 2371 N N . ALA A 1 307 ? 21.315 -19.112 -13.502 1.00 88.38 307 ALA A N 1
ATOM 2372 C CA . ALA A 1 307 ? 19.946 -19.317 -13.033 1.00 88.38 307 ALA A CA 1
ATOM 2373 C C . ALA A 1 307 ? 19.747 -20.732 -12.458 1.00 88.38 307 ALA A C 1
ATOM 2375 O O . ALA A 1 307 ? 19.186 -20.874 -11.369 1.00 88.38 307 ALA A O 1
ATOM 2376 N N . ARG A 1 308 ? 20.292 -21.760 -13.126 1.00 96.12 308 ARG A N 1
ATOM 2377 C CA . ARG A 1 308 ? 20.272 -23.153 -12.654 1.00 96.12 308 ARG A CA 1
ATOM 2378 C C . ARG A 1 308 ? 20.980 -23.310 -11.306 1.00 96.12 308 ARG A C 1
ATOM 2380 O O . ARG A 1 308 ? 20.406 -23.870 -10.376 1.00 96.12 308 ARG A O 1
ATOM 2387 N N . GLN A 1 309 ? 22.179 -22.744 -11.155 1.00 95.19 309 GLN A N 1
ATOM 2388 C CA . GLN A 1 309 ? 22.920 -22.772 -9.886 1.00 95.19 309 GLN A CA 1
ATOM 2389 C C . GLN A 1 309 ? 22.169 -22.051 -8.755 1.00 95.19 309 GLN A C 1
ATOM 2391 O O . GLN A 1 309 ? 22.133 -22.536 -7.622 1.00 95.19 309 GLN A O 1
ATOM 2396 N N . LYS A 1 310 ? 21.517 -20.919 -9.052 1.00 91.06 310 LYS A N 1
ATOM 2397 C CA . LYS A 1 310 ? 20.678 -20.195 -8.083 1.00 91.06 310 LYS A CA 1
ATOM 2398 C C . LYS A 1 310 ? 19.472 -21.035 -7.650 1.00 91.06 310 LYS A C 1
ATOM 2400 O O . LYS A 1 310 ? 19.144 -21.052 -6.464 1.00 91.06 310 LYS A O 1
ATOM 2405 N N . GLN A 1 311 ? 18.841 -21.758 -8.576 1.00 88.19 311 GLN A N 1
ATOM 2406 C CA . GLN A 1 311 ? 17.726 -22.660 -8.278 1.00 88.19 311 GLN A CA 1
ATOM 2407 C C . GLN A 1 311 ? 18.165 -23.852 -7.412 1.00 88.19 311 GLN A C 1
ATOM 2409 O O . GLN A 1 311 ? 17.504 -24.161 -6.422 1.00 88.19 311 GLN A O 1
ATOM 2414 N N . GLU A 1 312 ? 19.309 -24.472 -7.712 1.00 95.06 312 GLU A N 1
ATOM 2415 C CA . GLU A 1 312 ? 19.874 -25.545 -6.881 1.00 95.06 312 GLU A CA 1
ATOM 2416 C C . GLU A 1 312 ? 20.214 -25.054 -5.463 1.00 95.06 312 GLU A C 1
ATOM 2418 O O . GLU A 1 312 ? 19.899 -25.724 -4.477 1.00 95.06 312 GLU A O 1
ATOM 2423 N N . ALA A 1 313 ? 20.801 -23.859 -5.332 1.00 91.69 313 ALA A N 1
ATOM 2424 C CA . ALA A 1 313 ? 21.092 -23.254 -4.033 1.00 91.69 313 ALA A CA 1
ATOM 2425 C C . ALA A 1 313 ? 19.815 -22.975 -3.220 1.00 91.69 313 ALA A C 1
ATOM 2427 O O . ALA A 1 313 ? 19.787 -23.222 -2.011 1.00 91.69 313 ALA A O 1
ATOM 2428 N N . ARG A 1 314 ? 18.741 -22.514 -3.878 1.00 81.44 314 ARG A N 1
ATOM 2429 C CA . ARG A 1 314 ? 17.414 -22.340 -3.261 1.00 81.44 314 ARG A CA 1
ATOM 2430 C C . ARG A 1 314 ? 16.843 -23.674 -2.776 1.00 81.44 314 ARG A C 1
ATOM 2432 O O . ARG A 1 314 ? 16.412 -23.759 -1.629 1.00 81.44 314 ARG A O 1
ATOM 2439 N N . GLY A 1 315 ? 16.918 -24.723 -3.597 1.00 93.06 315 GLY A N 1
ATOM 2440 C CA . GLY A 1 315 ? 16.486 -26.072 -3.218 1.00 93.06 315 GLY A CA 1
ATOM 2441 C C . GLY A 1 315 ? 17.203 -26.592 -1.968 1.00 93.06 315 GLY A C 1
ATOM 2442 O O . GLY A 1 315 ? 16.560 -27.109 -1.058 1.00 93.06 315 GLY A O 1
ATOM 2443 N N . ARG A 1 316 ? 18.520 -26.366 -1.863 1.00 94.31 316 ARG A N 1
ATOM 2444 C CA . ARG A 1 316 ? 19.300 -26.741 -0.669 1.00 94.31 316 ARG A CA 1
ATOM 2445 C C . ARG A 1 316 ? 18.888 -25.968 0.583 1.00 94.3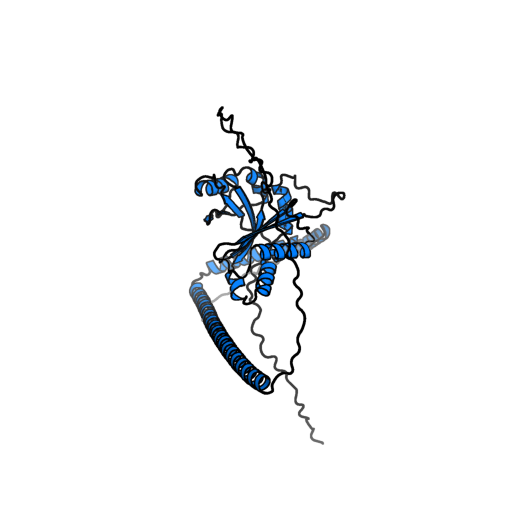1 316 ARG A C 1
ATOM 2447 O O . ARG A 1 316 ? 18.789 -26.568 1.646 1.00 94.31 316 ARG A O 1
ATOM 2454 N N . ARG A 1 317 ? 18.632 -24.658 0.475 1.00 89.69 317 ARG A N 1
ATOM 2455 C CA . ARG A 1 317 ? 18.165 -23.843 1.615 1.00 89.69 317 ARG A CA 1
ATOM 2456 C C . ARG A 1 317 ? 16.796 -24.292 2.110 1.00 89.69 317 ARG A C 1
ATOM 2458 O O . ARG A 1 317 ? 16.586 -24.367 3.315 1.00 89.69 317 ARG A O 1
ATOM 2465 N N . ARG A 1 318 ? 15.888 -24.621 1.190 1.00 87.62 318 ARG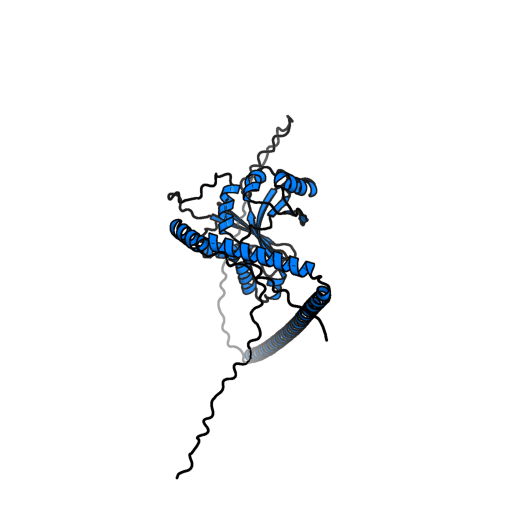 A N 1
ATOM 2466 C CA . ARG A 1 318 ? 14.567 -25.145 1.539 1.00 87.62 318 ARG A CA 1
ATOM 2467 C C . ARG A 1 318 ? 14.666 -26.496 2.246 1.00 87.62 318 ARG A C 1
ATOM 2469 O O . ARG A 1 318 ? 14.101 -26.636 3.321 1.00 87.62 318 ARG A O 1
ATOM 2476 N N . ALA A 1 319 ? 15.443 -27.432 1.701 1.00 91.19 319 ALA A N 1
ATOM 2477 C CA . ALA A 1 319 ? 15.673 -28.728 2.338 1.00 91.19 319 ALA A CA 1
ATOM 2478 C C . ALA A 1 319 ? 16.314 -28.590 3.734 1.00 91.19 319 ALA A C 1
ATOM 2480 O O . ALA A 1 319 ? 15.960 -29.329 4.646 1.00 91.19 319 ALA A O 1
ATOM 2481 N N . ALA A 1 320 ? 17.219 -27.621 3.924 1.00 91.56 320 ALA A N 1
ATOM 2482 C CA . ALA A 1 320 ? 17.803 -27.332 5.234 1.00 91.56 320 ALA A CA 1
ATOM 2483 C C . ALA A 1 320 ? 16.764 -26.802 6.238 1.00 91.56 320 ALA A C 1
ATOM 2485 O O . ALA A 1 320 ? 16.726 -27.280 7.366 1.00 91.56 320 ALA A O 1
ATOM 2486 N N . ARG A 1 321 ? 15.889 -25.873 5.823 1.00 86.06 321 ARG A N 1
ATOM 2487 C CA . ARG A 1 321 ? 14.793 -25.360 6.667 1.00 86.06 321 ARG A CA 1
ATOM 2488 C C . ARG A 1 321 ? 13.769 -26.444 7.016 1.00 86.06 321 ARG A C 1
ATOM 2490 O O . ARG A 1 321 ? 13.276 -26.474 8.136 1.00 86.06 321 ARG A O 1
ATOM 2497 N N . GLU A 1 322 ? 13.448 -27.328 6.073 1.00 87.06 322 GLU A N 1
ATOM 2498 C CA . GLU A 1 322 ? 12.552 -28.468 6.317 1.00 87.06 322 GLU A CA 1
ATOM 2499 C C . GLU A 1 322 ? 13.176 -29.452 7.326 1.00 87.06 322 GLU A C 1
ATOM 2501 O O . GLU A 1 322 ? 12.506 -29.858 8.271 1.00 87.06 322 GLU A O 1
ATOM 2506 N N . ALA A 1 323 ? 14.477 -29.744 7.209 1.00 88.38 323 ALA A N 1
ATOM 2507 C CA . ALA A 1 323 ? 15.191 -30.576 8.180 1.00 88.38 323 ALA A CA 1
ATOM 2508 C C . ALA A 1 323 ? 15.277 -29.940 9.585 1.00 88.38 323 ALA A C 1
ATOM 2510 O O . ALA A 1 323 ? 15.196 -30.646 10.590 1.00 88.38 323 ALA A O 1
ATOM 2511 N N . GLU A 1 324 ? 15.429 -28.615 9.669 1.00 86.12 324 GLU A N 1
ATOM 2512 C CA . GLU A 1 324 ? 15.423 -27.871 10.936 1.00 86.12 324 GLU A CA 1
ATOM 2513 C C . GLU A 1 324 ? 14.034 -27.893 11.595 1.00 86.12 324 GLU A C 1
ATOM 2515 O O . GLU A 1 324 ? 13.917 -28.190 12.784 1.00 86.12 324 GLU A O 1
ATOM 2520 N N . ALA A 1 325 ? 12.968 -27.704 10.810 1.00 79.88 325 ALA A N 1
ATOM 2521 C CA . ALA A 1 325 ? 11.595 -27.792 11.299 1.00 79.88 325 ALA A CA 1
ATOM 2522 C C . ALA A 1 325 ? 11.250 -29.191 11.844 1.00 79.88 325 ALA A C 1
ATOM 2524 O O . ALA A 1 325 ? 10.600 -29.301 12.886 1.00 79.88 325 ALA A O 1
ATOM 2525 N N . ASP A 1 326 ? 11.711 -30.258 11.186 1.00 78.44 326 ASP A N 1
ATOM 2526 C CA . ASP A 1 326 ? 11.523 -31.627 11.678 1.00 78.44 326 ASP A CA 1
ATOM 2527 C C . ASP A 1 326 ? 12.290 -31.871 12.992 1.00 78.44 326 ASP A C 1
ATOM 2529 O O . ASP A 1 326 ? 11.776 -32.534 13.897 1.00 78.44 326 ASP A O 1
ATOM 2533 N N . SER A 1 327 ? 13.484 -31.285 13.148 1.00 78.44 327 SER A N 1
ATOM 2534 C CA . SER A 1 327 ? 14.257 -31.341 14.398 1.00 78.44 327 SER A CA 1
ATOM 2535 C C . SER A 1 327 ? 13.533 -30.647 15.560 1.00 78.44 327 SER A C 1
ATOM 2537 O O . SER A 1 327 ? 13.474 -31.194 16.665 1.00 78.44 327 SER A O 1
ATOM 2539 N N . ASP A 1 328 ? 12.926 -29.483 15.323 1.00 69.62 328 ASP A N 1
ATOM 2540 C CA . ASP A 1 328 ? 12.168 -28.751 16.346 1.00 69.62 328 ASP A CA 1
ATOM 2541 C C . ASP A 1 328 ? 10.899 -29.494 16.782 1.00 69.62 328 ASP A C 1
ATOM 2543 O O . ASP A 1 328 ? 10.558 -29.525 17.972 1.00 69.62 328 ASP A O 1
ATOM 2547 N N . VAL A 1 329 ? 10.219 -30.167 15.846 1.00 70.62 329 VAL A N 1
ATOM 2548 C CA . VAL A 1 329 ? 9.073 -31.033 16.162 1.00 70.62 329 VAL A CA 1
ATOM 2549 C C . VAL A 1 329 ? 9.510 -32.200 17.048 1.00 70.62 329 VAL A C 1
ATOM 2551 O O . VAL A 1 329 ? 8.850 -32.488 18.048 1.00 70.62 329 VAL A O 1
ATOM 2554 N N . VAL A 1 330 ? 10.646 -32.836 16.748 1.00 64.06 330 VAL A N 1
ATOM 2555 C CA . VAL A 1 330 ? 11.190 -33.922 17.578 1.00 64.06 330 VAL A CA 1
ATOM 2556 C C . VAL A 1 330 ? 11.589 -33.409 18.967 1.00 64.06 330 VAL A C 1
ATOM 2558 O O . VAL A 1 330 ? 11.253 -34.045 19.967 1.00 64.06 330 VAL A O 1
ATOM 2561 N N . CYS A 1 331 ? 12.218 -32.236 19.068 1.00 61.28 331 CYS A N 1
ATOM 2562 C CA . CYS A 1 331 ? 12.604 -31.643 20.352 1.00 61.28 331 CYS A CA 1
ATOM 2563 C C . CYS A 1 331 ? 11.376 -31.315 21.229 1.00 61.28 331 CYS A C 1
ATOM 2565 O O . CYS A 1 331 ? 11.360 -31.600 22.430 1.00 61.28 331 CYS A O 1
ATOM 2567 N N . THR A 1 332 ? 10.297 -30.825 20.612 1.00 59.81 332 THR A N 1
ATOM 2568 C CA . THR A 1 332 ? 9.015 -30.548 21.285 1.00 59.81 332 THR A CA 1
ATOM 2569 C C . THR A 1 332 ? 8.333 -31.834 21.778 1.00 59.81 332 THR A C 1
ATOM 2571 O O . THR A 1 332 ? 7.781 -31.877 22.881 1.00 59.81 332 THR A O 1
ATOM 2574 N N . ILE A 1 333 ? 8.405 -32.922 21.005 1.00 59.12 333 ILE A N 1
ATOM 2575 C CA . ILE A 1 333 ? 7.862 -34.228 21.415 1.00 59.12 333 ILE A CA 1
ATOM 2576 C C . ILE A 1 333 ? 8.656 -34.806 22.597 1.00 59.12 333 ILE A C 1
ATOM 2578 O O . ILE A 1 333 ? 8.061 -35.354 23.521 1.00 59.12 333 ILE A O 1
ATOM 2582 N N . TYR A 1 334 ? 9.979 -34.631 22.647 1.00 54.25 334 TYR A N 1
ATOM 2583 C CA . TYR A 1 334 ? 10.753 -35.088 23.806 1.00 54.25 334 TYR A CA 1
ATOM 2584 C C . TYR A 1 334 ? 10.490 -34.252 25.066 1.00 54.25 334 TYR A C 1
ATOM 2586 O O . TYR A 1 334 ? 10.376 -34.823 26.150 1.00 54.25 334 TYR A O 1
ATOM 2594 N N . GLN A 1 335 ? 10.290 -32.937 24.952 1.00 53.69 335 GLN A N 1
ATOM 2595 C CA . GLN A 1 335 ? 9.950 -32.089 26.105 1.00 53.69 335 GLN A CA 1
ATOM 2596 C C . GLN A 1 335 ? 8.533 -32.321 26.664 1.00 53.69 335 GLN A C 1
ATOM 2598 O O . GLN A 1 335 ? 8.276 -32.012 27.825 1.00 53.69 335 GLN A O 1
ATOM 2603 N N . THR A 1 336 ? 7.618 -32.922 25.897 1.00 51.78 336 THR A N 1
ATOM 2604 C CA . THR A 1 336 ? 6.265 -33.266 26.382 1.00 51.78 336 THR A CA 1
ATOM 2605 C C . THR A 1 336 ? 6.204 -34.584 27.163 1.00 51.78 336 THR A C 1
ATOM 2607 O O . THR A 1 336 ? 5.160 -34.907 27.728 1.00 51.78 336 THR A O 1
ATOM 2610 N N . THR A 1 337 ? 7.320 -35.314 27.307 1.00 52.28 337 THR A N 1
ATOM 2611 C CA . THR A 1 337 ? 7.361 -36.542 28.129 1.00 52.28 337 THR A CA 1
ATOM 2612 C C . THR A 1 337 ? 7.392 -36.288 29.644 1.00 52.28 337 THR A C 1
ATOM 2614 O O . THR A 1 337 ? 7.340 -37.238 30.422 1.00 52.28 337 THR A O 1
ATOM 2617 N N . THR A 1 338 ? 7.384 -35.025 30.086 1.00 56.41 338 THR A N 1
ATOM 2618 C CA . THR A 1 338 ? 7.212 -34.641 31.500 1.00 56.41 338 THR A CA 1
ATOM 2619 C C . THR A 1 338 ? 5.933 -33.845 31.766 1.00 56.41 338 THR A C 1
ATOM 2621 O O . THR A 1 338 ? 5.871 -33.104 32.747 1.00 56.41 338 THR A O 1
ATOM 2624 N N . LEU A 1 339 ? 4.908 -33.953 30.913 1.00 60.91 339 LEU A N 1
ATOM 2625 C CA . LEU A 1 339 ? 3.590 -33.420 31.260 1.00 60.91 339 LEU A CA 1
ATOM 2626 C C . LEU A 1 339 ? 3.008 -34.247 32.404 1.00 60.91 339 LEU A C 1
ATOM 2628 O O . LEU A 1 339 ? 2.866 -35.467 32.311 1.00 60.91 339 LEU A O 1
ATOM 2632 N N . THR A 1 340 ? 2.694 -33.575 33.506 1.00 78.38 340 THR A N 1
ATOM 2633 C CA . THR A 1 340 ? 2.047 -34.227 34.639 1.00 78.38 340 THR A CA 1
ATOM 2634 C C . THR A 1 340 ? 0.606 -34.572 34.269 1.00 78.38 340 THR A C 1
ATOM 2636 O O . THR A 1 340 ? -0.008 -33.928 33.417 1.00 78.38 340 THR A O 1
ATOM 2639 N N . GLU A 1 341 ? 0.019 -35.561 34.939 1.00 76.69 341 GLU A N 1
ATOM 2640 C CA . GLU A 1 341 ? -1.397 -35.914 34.763 1.00 76.69 341 GLU A CA 1
ATOM 2641 C C . GLU A 1 341 ? -2.326 -34.692 34.947 1.00 76.69 341 GLU A C 1
ATOM 2643 O O . GLU A 1 341 ? -3.358 -34.573 34.288 1.00 76.69 341 GLU A O 1
ATOM 2648 N N . ALA A 1 342 ? -1.913 -33.718 35.767 1.00 75.31 342 ALA A N 1
ATOM 2649 C CA . ALA A 1 342 ? -2.621 -32.455 35.957 1.00 75.31 342 ALA A CA 1
ATOM 2650 C C . ALA A 1 342 ? -2.613 -31.551 34.709 1.00 75.31 342 ALA A C 1
ATOM 2652 O O . ALA A 1 342 ? -3.597 -30.852 34.458 1.00 75.31 342 ALA A O 1
ATOM 2653 N N . ASP A 1 343 ? -1.540 -31.557 33.918 1.00 76.31 343 ASP A N 1
ATOM 2654 C CA . ASP A 1 343 ? -1.453 -30.770 32.684 1.00 76.31 343 ASP A CA 1
ATOM 2655 C C . ASP A 1 343 ? -2.321 -31.381 31.579 1.00 76.31 343 ASP A C 1
ATOM 2657 O O . ASP A 1 343 ? -3.002 -30.651 30.855 1.00 76.31 343 ASP A O 1
ATOM 2661 N N . ILE A 1 344 ? -2.392 -32.716 31.527 1.00 77.19 344 ILE A N 1
ATOM 2662 C CA . ILE A 1 344 ? -3.304 -33.456 30.642 1.00 77.19 344 ILE A CA 1
ATOM 2663 C C . ILE A 1 344 ? -4.758 -33.121 30.998 1.00 77.19 344 ILE A C 1
ATOM 2665 O O . ILE A 1 344 ? -5.524 -32.706 30.130 1.00 77.19 344 ILE A O 1
ATOM 2669 N N . GLN A 1 345 ? -5.122 -33.173 32.283 1.00 81.50 345 GLN A N 1
ATOM 2670 C CA . GLN A 1 345 ? -6.475 -32.823 32.733 1.00 81.50 345 GLN A CA 1
ATOM 2671 C C . GLN A 1 345 ? -6.838 -31.355 32.447 1.00 81.50 345 GLN A C 1
ATOM 2673 O O . GLN A 1 345 ? -7.983 -31.054 32.101 1.00 81.50 345 GLN A O 1
ATOM 2678 N N . ARG A 1 346 ? -5.884 -30.415 32.545 1.00 82.38 346 ARG A N 1
ATOM 2679 C CA . ARG A 1 346 ? -6.116 -29.010 32.152 1.00 82.38 346 ARG A CA 1
ATOM 2680 C C . ARG A 1 346 ? -6.321 -28.862 30.648 1.00 82.38 346 ARG A C 1
ATOM 2682 O O . ARG A 1 346 ? -7.187 -28.087 30.241 1.00 82.38 346 ARG A O 1
ATOM 2689 N N . ALA A 1 347 ? -5.551 -29.582 29.834 1.00 74.69 347 ALA A N 1
ATOM 2690 C CA . ALA A 1 347 ? -5.693 -29.571 28.382 1.00 74.69 347 ALA A CA 1
ATOM 2691 C C . ALA A 1 347 ? -7.043 -30.162 27.944 1.00 74.69 347 ALA A C 1
ATOM 2693 O O . ALA A 1 347 ? -7.743 -29.550 27.137 1.00 74.69 347 ALA A O 1
ATOM 2694 N N . GLU A 1 348 ? -7.466 -31.275 28.545 1.00 86.81 348 GLU A N 1
ATOM 2695 C CA . GLU A 1 348 ? -8.782 -31.880 28.312 1.00 86.81 348 GLU A CA 1
ATOM 2696 C C . GLU A 1 348 ? -9.921 -30.951 28.747 1.00 86.81 348 GLU A C 1
ATOM 2698 O O . GLU A 1 348 ? -10.875 -30.744 27.998 1.00 86.81 348 GLU A O 1
ATOM 2703 N N . ALA A 1 349 ? -9.805 -30.308 29.915 1.00 85.56 349 ALA A N 1
ATOM 2704 C CA . ALA A 1 349 ? -10.790 -29.331 30.373 1.00 85.56 349 ALA A CA 1
ATOM 2705 C C . ALA A 1 349 ? -10.876 -28.110 29.441 1.00 85.56 349 ALA A C 1
ATOM 2707 O O . ALA A 1 349 ? -11.968 -27.583 29.210 1.00 85.56 349 ALA A O 1
ATOM 2708 N N . LYS A 1 350 ? -9.743 -27.661 28.885 1.00 85.81 350 LYS A N 1
ATOM 2709 C CA . LYS A 1 350 ? -9.702 -26.572 27.901 1.00 85.81 350 LYS A CA 1
ATOM 2710 C C . LYS A 1 350 ? -10.355 -26.999 26.585 1.00 85.81 350 LYS A C 1
ATOM 2712 O O . LYS A 1 350 ? -11.228 -26.288 26.100 1.00 85.81 350 LYS A O 1
ATOM 2717 N N . SER A 1 351 ? -10.022 -28.185 26.073 1.00 85.31 351 SER A N 1
ATOM 2718 C CA . SER A 1 351 ? -10.637 -28.750 24.866 1.00 85.31 351 SER A CA 1
ATOM 2719 C C . SER A 1 351 ? -12.147 -28.956 25.019 1.00 85.31 351 SER A C 1
ATOM 2721 O O . SER A 1 351 ? -12.906 -28.634 24.107 1.00 85.31 351 SER A O 1
ATOM 2723 N N . ALA A 1 352 ? -12.611 -29.413 26.185 1.00 85.88 352 ALA A N 1
ATOM 2724 C CA . ALA A 1 352 ? -14.034 -29.565 26.467 1.00 85.88 352 ALA A CA 1
ATOM 2725 C C . ALA A 1 352 ? -14.771 -28.215 26.449 1.00 85.88 352 ALA A C 1
ATOM 2727 O O . ALA A 1 352 ? -15.868 -28.121 25.899 1.00 85.88 352 ALA A O 1
ATOM 2728 N N . ARG A 1 353 ? -14.165 -27.152 26.999 1.00 87.44 353 ARG A N 1
ATOM 2729 C CA . ARG A 1 353 ? -14.726 -25.788 26.948 1.00 87.44 353 ARG A CA 1
ATOM 2730 C C . ARG A 1 353 ? -14.782 -25.242 25.523 1.00 87.44 353 ARG A C 1
ATOM 2732 O O . ARG A 1 353 ? -15.781 -24.627 25.160 1.00 87.44 353 ARG A O 1
ATOM 2739 N N . GLU A 1 354 ? -13.745 -25.489 24.728 1.00 81.56 354 GLU A N 1
ATOM 2740 C CA . GLU A 1 354 ? -13.682 -25.104 23.313 1.00 81.56 354 GLU A CA 1
ATOM 2741 C C . GLU A 1 354 ? -14.801 -25.785 22.507 1.00 81.56 354 GLU A C 1
ATOM 2743 O O . GLU A 1 354 ? -15.538 -25.116 21.789 1.00 81.56 354 GLU A O 1
ATOM 2748 N N . ASN A 1 355 ? -15.007 -27.092 22.707 1.00 82.88 355 ASN A N 1
ATOM 2749 C CA . ASN A 1 355 ? -16.080 -27.850 22.056 1.00 82.88 355 ASN A CA 1
ATOM 2750 C C . ASN A 1 355 ? -17.474 -27.336 22.435 1.00 82.88 355 ASN A C 1
ATOM 2752 O O . ASN A 1 355 ? -18.337 -27.196 21.572 1.00 82.88 355 ASN A O 1
ATOM 2756 N N . VAL A 1 356 ? -17.700 -27.016 23.714 1.00 83.75 356 VAL A N 1
ATOM 2757 C CA . VAL A 1 356 ? -18.967 -26.409 24.155 1.00 83.75 356 VAL A CA 1
ATOM 2758 C C . VAL A 1 356 ? -19.171 -25.050 23.484 1.00 83.75 356 VAL A C 1
ATOM 2760 O O . VAL A 1 356 ? -20.265 -24.765 23.004 1.00 83.75 356 VAL A O 1
ATOM 2763 N N . ARG A 1 357 ? -18.121 -24.228 23.384 1.00 81.19 357 ARG A N 1
ATOM 2764 C CA . ARG A 1 357 ? -18.181 -22.920 22.718 1.00 81.19 357 ARG A CA 1
ATOM 2765 C C . ARG A 1 357 ? -18.476 -23.047 21.221 1.00 81.19 357 ARG A C 1
ATOM 2767 O O . ARG A 1 357 ? -19.293 -22.288 20.712 1.00 81.19 357 ARG A O 1
ATOM 2774 N N . GLN A 1 358 ? -17.870 -24.016 20.536 1.00 77.25 358 GLN A N 1
ATOM 2775 C CA . GLN A 1 358 ? -18.133 -24.290 19.120 1.00 77.25 358 GLN A CA 1
ATOM 2776 C C . GLN A 1 358 ? -19.561 -24.792 18.885 1.00 77.25 358 GLN A C 1
ATOM 2778 O O . GLN A 1 358 ? -20.223 -24.332 17.959 1.00 77.25 358 GLN A O 1
ATOM 2783 N N . GLN A 1 359 ? -20.081 -25.663 19.756 1.00 77.38 359 GLN A N 1
ATOM 2784 C CA . GLN A 1 359 ? -21.487 -26.077 19.700 1.00 77.38 359 GLN A CA 1
ATOM 2785 C C . GLN A 1 359 ? -22.440 -24.902 19.946 1.00 77.38 359 GLN A C 1
ATOM 2787 O O . GLN A 1 359 ? -23.468 -24.802 19.285 1.00 77.38 359 GLN A O 1
ATOM 2792 N N . GLN A 1 360 ? -22.092 -23.991 20.858 1.00 74.38 360 GLN A N 1
ATOM 2793 C CA . GLN A 1 360 ? -22.869 -22.780 21.126 1.00 74.38 360 GLN A CA 1
ATOM 2794 C C . GLN A 1 360 ? -22.864 -21.811 19.933 1.00 74.38 360 GLN A C 1
ATOM 2796 O O . GLN A 1 360 ? -23.873 -21.171 19.658 1.00 74.38 360 GLN A O 1
ATOM 2801 N N . TRP A 1 361 ? -21.743 -21.707 19.219 1.00 73.06 361 TRP A N 1
ATOM 2802 C CA . TRP A 1 361 ? -21.644 -20.919 17.990 1.00 73.06 361 TRP A CA 1
ATOM 2803 C C . TRP A 1 361 ? -22.478 -21.521 16.862 1.00 73.06 361 TRP A C 1
ATOM 2805 O O . TRP A 1 361 ? -23.321 -20.822 16.316 1.00 73.06 361 TRP A O 1
ATOM 2815 N N . ALA A 1 362 ? -22.341 -22.822 16.597 1.00 68.19 362 ALA A N 1
ATOM 2816 C CA . ALA A 1 362 ? -23.172 -23.518 15.611 1.00 68.19 362 ALA A CA 1
ATOM 2817 C C . ALA A 1 362 ? -24.678 -23.438 15.940 1.00 68.19 362 ALA A C 1
ATOM 2819 O O . ALA A 1 362 ? -25.513 -23.439 15.044 1.00 68.19 362 ALA A O 1
ATOM 2820 N N . TYR A 1 363 ? -25.027 -23.347 17.227 1.00 59.75 363 TYR A N 1
ATOM 2821 C CA . TYR A 1 363 ? -26.398 -23.159 17.701 1.00 59.75 363 TYR A CA 1
ATOM 2822 C C . TYR A 1 363 ? -26.947 -21.748 17.446 1.00 59.75 363 TYR A C 1
ATOM 2824 O O . TYR A 1 363 ? -28.134 -21.604 17.180 1.00 59.75 363 TYR A O 1
ATOM 2832 N N . ASN A 1 364 ? -26.106 -20.716 17.538 1.00 68.44 364 ASN A N 1
ATOM 2833 C CA . ASN A 1 364 ? -26.520 -19.332 17.292 1.00 68.44 364 ASN A CA 1
ATOM 2834 C C . ASN A 1 364 ? -26.608 -18.995 15.797 1.00 68.44 364 ASN A C 1
ATOM 2836 O O . ASN A 1 364 ? -27.306 -18.052 15.444 1.00 68.44 364 ASN A O 1
ATOM 2840 N N . ASP A 1 365 ? -25.894 -19.742 14.955 1.00 65.56 365 ASP A N 1
ATOM 2841 C CA . ASP A 1 365 ? -25.825 -19.535 13.502 1.00 65.56 365 ASP A CA 1
ATOM 2842 C C . ASP A 1 365 ? -26.925 -20.300 12.740 1.00 65.56 365 ASP A C 1
ATOM 2844 O O . ASP A 1 365 ? -27.220 -20.019 11.582 1.00 65.56 365 ASP A O 1
ATOM 2848 N N . ALA A 1 366 ? -27.568 -21.277 13.387 1.00 60.12 366 ALA A N 1
ATOM 2849 C CA . ALA A 1 366 ? -28.741 -21.935 12.834 1.00 60.12 366 ALA A CA 1
ATOM 2850 C C . ALA A 1 366 ? -29.973 -21.038 13.044 1.00 60.12 366 ALA A C 1
ATOM 2852 O O . ALA A 1 366 ? -30.399 -20.851 14.184 1.00 60.12 366 ALA A O 1
ATOM 2853 N N . ASP A 1 36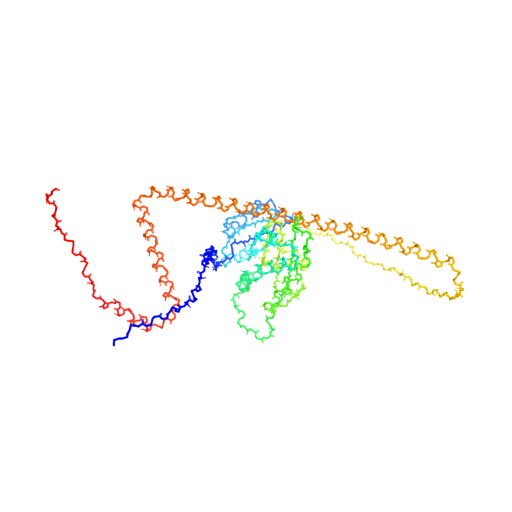7 ? -30.557 -20.535 11.950 1.00 56.19 367 ASP A N 1
ATOM 2854 C CA . ASP A 1 367 ? -31.850 -19.828 11.870 1.00 56.19 367 ASP A CA 1
ATOM 2855 C C . ASP A 1 367 ? -33.024 -20.718 12.340 1.00 56.19 367 ASP A C 1
ATOM 2857 O O . ASP A 1 367 ? -33.936 -21.074 11.594 1.00 56.19 367 ASP A O 1
ATOM 2861 N N . MET A 1 368 ? -33.003 -21.135 13.603 1.00 66.31 368 MET A N 1
ATOM 2862 C CA . MET A 1 368 ? -34.105 -21.840 14.231 1.00 66.31 368 MET A CA 1
ATOM 2863 C C . MET A 1 368 ? -35.156 -20.832 14.667 1.00 66.31 368 MET A C 1
ATOM 2865 O O . MET A 1 368 ? -34.903 -19.904 15.443 1.00 66.31 368 MET A O 1
ATOM 2869 N N . THR A 1 369 ? -36.384 -21.060 14.225 1.00 78.19 369 THR A N 1
ATOM 2870 C CA . THR A 1 369 ? -37.518 -20.267 14.684 1.00 78.19 369 THR A CA 1
ATOM 2871 C C . THR A 1 369 ? -37.743 -20.485 16.185 1.00 78.19 369 THR A C 1
ATOM 2873 O O . THR A 1 369 ? -37.467 -21.544 16.758 1.00 78.19 369 THR A O 1
ATOM 2876 N N . LYS A 1 370 ? -38.280 -19.464 16.863 1.00 72.62 370 LYS A N 1
ATOM 2877 C CA . LYS A 1 370 ? -38.502 -19.463 18.324 1.00 72.62 370 LYS A CA 1
ATOM 2878 C C . LYS A 1 370 ? -39.352 -20.651 18.814 1.00 72.62 370 LYS A C 1
ATOM 2880 O O . LYS A 1 370 ? -39.275 -21.020 19.990 1.00 72.62 370 LYS A O 1
ATOM 2885 N N . ASP A 1 371 ? -40.153 -21.238 17.928 1.00 74.31 371 ASP A N 1
ATOM 2886 C CA . ASP A 1 371 ? -41.011 -22.387 18.209 1.00 74.31 371 ASP A CA 1
ATOM 2887 C C . ASP A 1 371 ? -40.266 -23.727 18.105 1.00 74.31 371 ASP A C 1
ATOM 2889 O O . ASP A 1 371 ? -40.439 -24.577 18.983 1.00 74.31 371 ASP A O 1
ATOM 2893 N N . GLU A 1 372 ? -39.337 -23.883 17.157 1.00 78.12 372 GLU A N 1
ATOM 2894 C CA . GLU A 1 372 ? -38.453 -25.059 17.078 1.00 78.12 372 GLU A CA 1
ATOM 2895 C C . GLU A 1 372 ? -37.527 -25.139 18.300 1.00 78.12 372 GLU A C 1
ATOM 2897 O O . GLU A 1 372 ? -37.305 -26.212 18.870 1.00 78.12 372 GLU A O 1
ATOM 2902 N N . LEU A 1 373 ? -37.075 -23.980 18.789 1.00 71.19 373 LEU A N 1
ATOM 2903 C CA . LEU A 1 373 ? -36.313 -23.863 20.032 1.00 71.19 373 LEU A CA 1
ATOM 2904 C C . LEU A 1 373 ? -37.118 -24.391 21.234 1.00 71.19 373 LEU A C 1
ATOM 2906 O O . LEU A 1 373 ? -36.597 -25.097 22.103 1.00 71.19 373 LEU A O 1
ATOM 2910 N N . ARG A 1 374 ? -38.418 -24.081 21.288 1.00 75.75 374 ARG A N 1
ATOM 2911 C CA . ARG A 1 374 ? -39.299 -24.466 22.399 1.00 75.75 374 ARG A CA 1
ATOM 2912 C C . ARG A 1 374 ? -39.539 -25.975 22.437 1.00 75.75 374 ARG A C 1
ATOM 2914 O O . ARG A 1 374 ? -39.553 -26.556 23.527 1.00 75.75 374 ARG A O 1
ATOM 2921 N N . ASP A 1 375 ? -39.697 -26.611 21.282 1.00 76.69 375 ASP A N 1
ATOM 2922 C CA . ASP A 1 375 ? -39.912 -28.057 21.197 1.00 76.69 375 ASP A CA 1
ATOM 2923 C C . ASP A 1 375 ? -38.621 -28.867 21.400 1.00 76.69 375 ASP A C 1
ATOM 2925 O O . ASP A 1 375 ? -38.653 -29.925 22.045 1.00 76.69 375 ASP A O 1
ATOM 2929 N N . TYR A 1 376 ? -37.463 -28.325 21.013 1.00 74.62 376 TYR A N 1
ATOM 2930 C CA . TYR A 1 376 ? -36.162 -28.903 21.361 1.00 74.62 376 TYR A CA 1
ATOM 2931 C C . TYR A 1 376 ? -35.890 -28.882 22.881 1.00 74.62 376 TYR A C 1
ATOM 2933 O O . TYR A 1 376 ? -35.489 -29.885 23.481 1.00 74.62 376 TYR A O 1
ATOM 2941 N N . TYR A 1 377 ? -36.187 -27.774 23.571 1.00 76.06 377 TYR A N 1
ATOM 2942 C CA . TYR A 1 377 ? -36.018 -27.712 25.030 1.00 76.06 377 TYR A CA 1
ATOM 2943 C C . TYR A 1 377 ? -36.975 -28.638 25.794 1.00 76.06 377 TYR A C 1
ATOM 2945 O O . TYR A 1 377 ? -36.609 -29.166 26.852 1.00 76.06 377 TYR A O 1
ATOM 2953 N N . LYS A 1 378 ? -38.183 -28.885 25.270 1.00 78.62 378 LYS A N 1
ATOM 2954 C CA . LYS A 1 378 ? -39.104 -29.883 25.839 1.00 78.62 378 LYS A CA 1
ATOM 2955 C C . LYS A 1 378 ? -38.551 -31.300 25.708 1.00 78.62 378 LYS A C 1
ATOM 2957 O O . LYS A 1 378 ? -38.602 -32.058 26.678 1.00 78.62 378 LYS A O 1
ATOM 2962 N N . THR A 1 379 ? -37.975 -31.647 24.558 1.00 75.31 379 THR A N 1
ATOM 2963 C CA . THR A 1 379 ? -37.379 -32.974 24.339 1.00 75.31 379 THR A CA 1
ATOM 2964 C C . THR A 1 379 ? -36.129 -33.183 25.198 1.00 75.31 379 THR A C 1
ATOM 2966 O O . THR A 1 379 ? -35.999 -34.235 25.826 1.00 75.31 379 THR A O 1
ATOM 2969 N N . MET A 1 380 ? -35.277 -32.166 25.362 1.00 69.38 380 MET A N 1
ATOM 2970 C CA . MET A 1 380 ? -34.113 -32.218 26.264 1.00 69.38 380 MET A CA 1
ATOM 2971 C C . MET A 1 380 ? -34.494 -32.358 27.748 1.00 69.38 380 MET A C 1
ATOM 2973 O O . MET A 1 380 ? -33.872 -33.147 28.459 1.00 69.38 380 MET A O 1
ATOM 2977 N N . LYS A 1 381 ? -35.545 -31.671 28.228 1.00 70.81 381 LYS A N 1
ATOM 2978 C CA . LYS A 1 381 ? -36.035 -31.824 29.616 1.00 70.81 381 LYS A CA 1
ATOM 2979 C C . LYS A 1 381 ? -36.711 -33.170 29.890 1.00 70.81 381 LYS A C 1
ATOM 2981 O O . LYS A 1 381 ? -36.792 -33.571 31.049 1.00 70.81 381 LYS A O 1
ATOM 2986 N N . SER A 1 382 ? -37.190 -33.855 28.852 1.00 64.75 382 SER A N 1
ATOM 2987 C CA . SER A 1 382 ? -37.871 -35.149 28.980 1.00 64.75 382 SER A CA 1
ATOM 2988 C C . SER A 1 382 ? -36.929 -36.356 29.038 1.00 64.75 382 SER A C 1
ATOM 2990 O O . SER A 1 382 ? -37.377 -37.455 29.364 1.00 64.75 382 SER A O 1
ATOM 2992 N N . LYS A 1 383 ? -35.624 -36.185 28.767 1.00 55.75 383 LYS A N 1
ATOM 2993 C CA . LYS A 1 383 ? -34.679 -37.300 28.884 1.00 55.75 383 LYS A CA 1
ATOM 2994 C C . LYS A 1 383 ? -34.538 -37.700 30.361 1.00 55.75 383 LYS A C 1
ATOM 2996 O O . LYS A 1 383 ? -34.157 -36.862 31.184 1.00 55.75 383 LYS A O 1
ATOM 3001 N N . PRO A 1 384 ? -34.835 -38.961 30.728 1.00 51.94 384 PRO A N 1
ATOM 3002 C CA . PRO A 1 384 ? -34.707 -39.415 32.103 1.00 51.94 384 PRO A CA 1
ATOM 3003 C C . PRO A 1 384 ? -33.250 -39.263 32.534 1.00 51.94 384 PRO A C 1
ATOM 3005 O O . PRO A 1 384 ? -32.342 -39.711 31.834 1.00 51.94 384 PRO A O 1
ATOM 3008 N N . LYS A 1 385 ? -33.024 -38.617 33.685 1.00 55.38 385 LYS A N 1
ATOM 3009 C CA . LYS A 1 385 ? -31.705 -38.540 34.319 1.00 55.38 385 LYS A CA 1
ATOM 3010 C C . LYS A 1 385 ? -31.190 -39.967 34.509 1.00 55.38 385 LYS A C 1
ATOM 3012 O O . LYS A 1 385 ? -31.639 -40.672 35.413 1.00 55.38 385 LYS A O 1
ATOM 3017 N N . GLY A 1 386 ? -30.288 -40.393 33.627 1.00 50.34 386 GLY A N 1
ATOM 3018 C CA . GLY A 1 386 ? -29.608 -41.673 33.729 1.00 50.34 386 GLY A CA 1
ATOM 3019 C C . GLY A 1 386 ? -28.931 -41.746 35.090 1.00 50.34 386 GLY A C 1
ATOM 3020 O O . GLY A 1 386 ? -28.112 -40.892 35.429 1.00 50.34 386 GLY A O 1
ATOM 3021 N N . LYS A 1 387 ? -29.329 -42.730 35.899 1.00 47.72 387 LYS A N 1
ATOM 3022 C CA . LYS A 1 387 ? -28.641 -43.053 37.148 1.00 47.72 387 LYS A CA 1
ATOM 3023 C C . LYS A 1 387 ? -27.184 -43.346 36.792 1.00 47.72 387 LYS A C 1
ATOM 3025 O O . LYS A 1 387 ? -26.919 -44.233 35.985 1.00 47.72 387 LYS A O 1
ATOM 3030 N N . GLY A 1 388 ? -26.274 -42.553 37.352 1.00 46.66 388 GLY A N 1
ATOM 3031 C CA . GLY A 1 388 ? -24.838 -42.711 37.150 1.00 46.66 388 GLY A CA 1
ATOM 3032 C C . GLY A 1 388 ? -24.343 -44.100 37.574 1.00 46.66 388 GLY A C 1
ATOM 3033 O O . GLY A 1 388 ? -25.037 -44.810 38.310 1.00 46.66 388 GLY A O 1
ATOM 3034 N N . PRO A 1 389 ? -23.147 -44.495 37.112 1.00 41.53 389 PRO A N 1
ATOM 3035 C CA . PRO A 1 389 ? -22.620 -45.832 37.325 1.00 41.53 389 PRO A CA 1
ATOM 3036 C C . PRO A 1 389 ? -22.414 -46.087 38.820 1.00 41.53 389 PRO A C 1
ATOM 3038 O O . PRO A 1 389 ? -21.666 -45.385 39.506 1.00 41.53 389 PRO A O 1
ATOM 3041 N N . VAL A 1 390 ? -23.097 -47.113 39.324 1.00 42.84 390 VAL A N 1
ATOM 3042 C CA . VAL A 1 390 ? -22.868 -47.671 40.656 1.00 42.84 390 VAL A CA 1
ATOM 3043 C C . VAL A 1 390 ? -21.450 -48.236 40.665 1.00 42.84 390 VAL A C 1
ATOM 3045 O O . VAL A 1 390 ? -21.154 -49.195 39.956 1.00 42.84 390 VAL A O 1
ATOM 3048 N N . LYS A 1 391 ? -20.559 -47.628 41.453 1.00 44.00 391 LYS A N 1
ATOM 3049 C CA . LYS A 1 391 ? -19.214 -48.156 41.704 1.00 44.00 391 LYS A CA 1
ATOM 3050 C C . LYS A 1 391 ? -19.343 -49.517 42.392 1.00 44.00 391 LYS A C 1
ATOM 3052 O O . LYS A 1 391 ? -19.700 -49.582 43.567 1.00 44.00 391 LYS A O 1
ATOM 3057 N N . SER A 1 392 ? -19.046 -50.599 41.677 1.00 39.56 392 SER A N 1
ATOM 3058 C CA . SER A 1 392 ? -18.883 -51.923 42.273 1.00 39.56 392 SER A CA 1
ATOM 3059 C C . SER A 1 392 ? -17.552 -51.979 43.026 1.00 39.56 392 SER A C 1
ATOM 3061 O O . SER A 1 392 ? -16.485 -51.966 42.414 1.00 39.56 392 SER A O 1
ATOM 3063 N N . LYS A 1 393 ? -17.612 -52.054 44.358 1.00 48.69 393 LYS A N 1
ATOM 3064 C CA . LYS A 1 393 ? -16.522 -52.591 45.180 1.00 48.69 393 LYS A CA 1
ATOM 3065 C C . LYS A 1 393 ? -16.485 -54.112 44.982 1.00 48.69 393 LYS A C 1
ATOM 3067 O O . LYS A 1 393 ? -17.450 -54.785 45.327 1.00 48.69 393 LYS A O 1
ATOM 3072 N N . ARG A 1 394 ? -15.380 -54.628 44.449 1.00 43.97 394 ARG A N 1
ATOM 3073 C CA . ARG A 1 394 ? -14.942 -56.032 44.542 1.00 43.97 394 ARG A CA 1
ATOM 3074 C C . ARG A 1 394 ? -13.421 -55.973 44.672 1.00 43.97 394 ARG A C 1
ATOM 3076 O O . ARG A 1 394 ? -12.771 -55.380 43.822 1.00 43.97 394 ARG A O 1
ATOM 3083 N N . GLU A 1 395 ? -12.925 -56.128 45.895 1.00 46.31 395 GLU A N 1
ATOM 3084 C CA . GLU A 1 395 ? -12.262 -57.361 46.351 1.00 46.31 395 GLU A CA 1
ATOM 3085 C C . GLU A 1 395 ? -11.067 -57.719 45.465 1.00 46.31 395 GLU A C 1
ATOM 3087 O O . GLU A 1 395 ? -11.219 -58.325 44.412 1.00 46.31 395 GLU A O 1
ATOM 3092 N N . PHE A 1 396 ? -9.880 -57.342 45.938 1.00 37.62 396 PHE A N 1
ATOM 3093 C CA . PHE A 1 396 ? -8.647 -58.058 45.648 1.00 37.62 396 PHE A CA 1
ATOM 3094 C C . PHE A 1 396 ? -8.069 -58.492 46.994 1.00 37.62 396 PHE A C 1
ATOM 3096 O O . PHE A 1 396 ? -7.515 -57.686 47.741 1.00 37.62 396 PHE A O 1
ATOM 3103 N N . ALA A 1 397 ? -8.303 -59.761 47.304 1.00 46.34 397 ALA A N 1
ATOM 3104 C CA . ALA A 1 397 ? -7.495 -60.570 48.195 1.00 46.34 397 ALA A CA 1
ATOM 3105 C C . ALA A 1 397 ? -6.931 -61.715 47.338 1.00 46.34 397 ALA A C 1
ATOM 3107 O O . ALA A 1 397 ? -7.653 -62.252 46.499 1.00 46.34 397 ALA A O 1
ATOM 3108 N N . ASP A 1 398 ? -5.658 -62.026 47.575 1.00 40.78 398 ASP A N 1
ATOM 3109 C CA . ASP A 1 398 ? -4.903 -63.220 47.177 1.00 40.78 398 ASP A CA 1
ATOM 3110 C C . ASP A 1 398 ? -4.753 -63.560 45.680 1.00 40.78 398 ASP A C 1
ATOM 3112 O O . ASP A 1 398 ? -5.610 -64.205 45.076 1.00 40.78 398 ASP A O 1
ATOM 3116 N N . GLN A 1 399 ? -3.582 -63.227 45.117 1.00 41.34 399 GLN A N 1
ATOM 3117 C CA . GLN A 1 399 ? -2.529 -64.186 44.713 1.00 41.34 399 GLN A CA 1
ATOM 3118 C C . GLN A 1 399 ? -1.252 -63.467 44.271 1.00 41.34 399 GLN A C 1
ATOM 3120 O O . GLN A 1 399 ? -1.367 -62.446 43.556 1.00 41.34 399 GLN A O 1
#

Foldseek 3Di:
DDDDDDDPDDDPDDPPDDDPDPPPPPCPDLPPDFQFKKKFAFDPPADDPVVQLCLCCVQQVWPPFDDDDRMTMTGGDLLVNQVSVVVRDRTDWMWGWQAKDWCCVLVVVDPDLVSSLVVLCCRQVVSGPVVVQVQSLCSNVVNPSPDCPPPPPPPPAQEEFEFEDEDPAFPPSDDRVNSRVVNQVSCCVPPVHHYDPPDHPWYWYWYHYNTMITITTISDDPCPDPPDDPPPPPPDDPDDDDDDDDDDDDDDDDDDDDDDDDDDDDDDDDDPVNVVVVVVVVVVVVVVVVVVVVVVVVVVVVVVVVVVVVVVVVVVVVVVVVVVVVVVVVVVVVVCVPDDPVNVVVVVVVVVVVVVVVVVVVVVPPPDDPVNVVVVVVVVVPPPPPDDDDDDDDDDDDD

Sequence (399 aa):
MEVGRTHSGRIFGVCVDNVPNMQRRRERSSFCGPPRGYFATLAPTAGQPESVCKEVQTHLQAEDVDFAQAKCFFNTDLPAAAPQFLELCDVEQLFVSLVRVEAEDIWETLSDKDEALAHLYEYLIDRAPWEQCLRWRGAFQGEEAAYPESTADDDGVVTFKVECDCSAGTPAILSSAEIVENAGRMLQEKFGWTMDSDRATLEVQLFVTDTSFVAGLSVHKSSTSGTQPPACPPPDSPLAEAVQELHLDPSPADLPAPEPSSTSGSSQPVDKREEAKRRRAEEKRKKEQEKKQKDQDKKKAAAAEVARQKQEARGRRRAAREAEADSDVVCTIYQTTTLTEADIQRAEAKSARENVRQQQWAYNDADMTKDELRDYYKTMKSKPKGKGPVKSKREFADQ

Secondary structure (DSSP, 8-state):
--PPP---------------------------S----EEEEEPTT---HHHHHHHHHHHS--EEEEEETTEEEEE--HHHHGGGGGG-SSEEEEEEEEEEEEHHHHHTT-SSHHHHHHHHHIIIIISS-HHHHHHHHHHHTT---------TTS----EEEEEEEE-TTS-TTS-HHHHHHHHHHHHHHHH--EE-SSS-SEEEEEEE-SSEEEEEEE-S----S---------SS-------------------PPPPP-----------HHHHHHHHHHHHHHHHHHHHHHHHHHHHHHHHHHHHHHHHHHHHHHHHHHHHHHHHHHHHHHHHGGG--HHHHHHHHHHHHHHHHHHHHHHHHHS---HHHHHHHHHHHHHS--PPPP----------

Organism: NCBI:txid1411642

pLDDT: mean 72.98, std 21.42, range [25.12, 97.44]

Radius of gyration: 36.55 Å; chains: 1; bounding box: 76×128×113 Å